Protein 5SYR (pdb70)

B-factor: mean 40.69, std 18.83, range [16.83, 137.14]

InterPro domains:
  IPR000194 ATPase, F1/V1/A1 complex, alpha/beta subunit, nucleotide-binding domain [PF00006] (139-349)
  IPR003593 AAA+ ATPase domain [SM00382] (151-333)
  IPR004100 ATPase, F1/V1/A1 complex, alpha/beta subunit, N-terminal domain [PF02874] (15-79)
  IPR005714 ATPas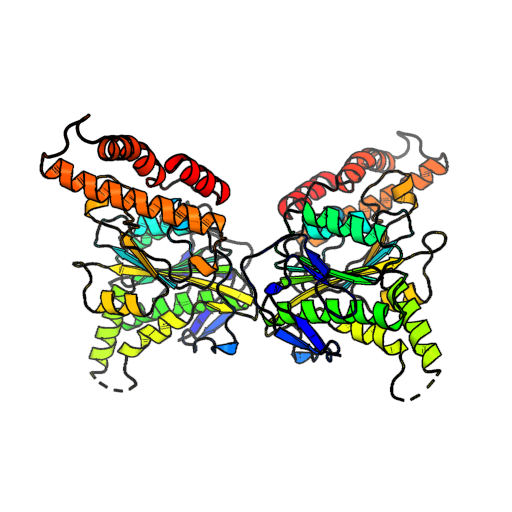e, type III secretion system, FliI/YscN [TIGR01026] (15-425)
  IPR020003 ATPase, alpha/beta subunit, nucleotide-binding domain, active site [PS00152] (340-349)
  IPR027417 P-loop containing nucleoside triphosphate hydrolase [SSF52540] (85-354)
  IPR040627 T3SS EscN ATPase, C-terminal [PF18269] (356-423)
  IPR050053 ATPase alpha/beta chains [PTHR15184] (41-412)

Solvent-accessible surface area: 30809 Å² total; per-residue (Å²): 173,102,5,44,0,0,18,22,0,27,0,4,4,1,8,4,127,6,89,56,65,65,112,9,12,120,49,86,66,98,52,62,69,131,101,52,17,86,78,77,49,20,114,188,51,83,66,31,72,36,122,111,44,1,60,0,4,0,11,3,0,0,0,3,0,0,0,0,21,2,0,33,0,0,1,9,1,14,104,72,7,27,39,55,96,0,9,18,2,1,2,39,36,10,51,1,40,7,0,0,1,0,12,0,12,81,117,23,157,90,12,71,115,18,10,67,54,0,94,138,6,152,29,83,56,96,0,0,0,0,30,0,11,37,118,64,59,21,80,26,44,5,47,0,0,30,7,0,0,2,0,0,21,10,0,8,67,36,17,22,42,0,0,0,0,0,15,4,0,2,72,0,6,113,0,6,115,73,33,8,143,92,83,91,194,125,46,43,93,62,9,15,53,100,2,0,85,5,1,5,42,34,119,85,3,6,1,0,0,0,0,0,0,1,34,11,114,114,76,26,125,29,37,112,18,0,70,85,0,99,91,40,15,26,6,36,0,43,1,8,110,78,36,35,137,132,49,18,62,4,3,6,33,5,60,136,7,94,5,65,9,30,81,110,10,15,69,115,132,1,87,106,39,2,56,44,0,60,119,16,14,44,78,3,87,119,5,60,60,45,65,122,140,50,111,30,111,107,67,140,60,69,74,44,29,140,26,102,110,44,24,82,68,3,48,72,7,17,88,7,56,93,166,95,39,43,75,58,126,82,0,23,111,57,0,9,81,8,49,202,163,90,1,35,0,0,91,22,0,11,0,2,5,0,15,4,113,2,88,56,73,74,118,8,12,115,46,143,52,99,60,63,60,130,107,57,8,111,59,86,44,23,111,188,52,84,72,14,54,35,63,99,44,0,59,0,4,0,12,2,0,0,0,4,0,0,0,0,11,3,0,33,0,0,0,8,1,32,87,62,6,26,32,61,92,0,10,35,3,0,4,41,35,10,50,1,54,2,0,0,3,0,2,0,8,11,132,33,146,73,12,70,111,32,14,68,62,0,112,133,6,160,32,79,49,99,0,0,0,0,31,0,16,63,134,69,58,19,78,35,45,6,34,0,0,33,3,0,0,3,0,0,15,20,0,9,103,91,28,34,43,0,0,0,0,0,2,1,0,6,84,0,17,97,0,7,121,58,28,9,142,84,90,92,194,50,37,107,68,24,16,52,130,2,0,81,6,2,5,43,28,51,45,21,10,0,0,0,0,0,0,0,1,38,17,183,174,8,43,108,28,0,80,82,0,97,88,35,14,26,6,37,0,66,2,9,112,82,36,33,128,133,49,22,59,3,2,4,29,5,58,131,7,95,4,65,10,31,80,99,10,13,82,90,150,2,61,123,27,2,52,38,0,64,119,11,14,50,75,2,82,113,4,71,61,44,66,120,140,50,106,34,104,105,67,136,62,86,69,43,29,115,11,105,108,46,23,81,70,2,56,77,7,17,82,8,57,103,166,99,40,42,73,57,124,84,0,24,112,55,0,18,96,4,49,235

GO terms:
  GO:0005737 cytoplasm (C, EXP)
  GO:0042802 identical protein binding (F, IPI)

Organism: Shigella flexneri (NCBI:txid623)

Foldseek 3Di:
DKEKADLLQQQFEAELVRDTDDGLDGDPDNDIDMDRLADFADDPVFFDDFFAWFDQLALCCVQQATHTFQFEEEEEEADPQCPPLSVLSSQQFTDFQAEFEQALEADVVVVVVVSVSLSPGPCRRRYHYYYDYNPDALVSSLSSLSSSLVNQVVCFLVATRYEYEYHAVASNQVSLVVVQVVVVVDGSNVSSLRSRSRFHQTPNGHTYYYYHYDHDPDASDADPVNVVVCVSGQWYWYRHPVQVVVVAPNRTDSLPTHGNCVPSHDDDVSVVLNVLLVVLVVLLVVLVVCVVVVNDDPPPDPVSNVSVVLPVLNSVLNGDDSVGGHDSVRSVVSSVVSSD/DKAKADLLQQQFEAELVNDTDGGLDGDPDNDIDMDRLDDFADDPVFFDDFFAWFDQLALCCVQAATHTFQFEEEEEEAPPLCPVLSVLSSQQFTDWQAEQEQAAAAAPVVLVVVSVSLSPGPCRRRYGHYYDHVPDALVSRLSSLSSSLVNQVVVQLVQTRYEYEYPAVQRNQVSLVVVQVVVCVGSNVVVLRSRNRFHATPSHGGYYYYHYDHDCVDDPVNVVVCVRGQWYWYRDPVQVVVVAPNRTPSLPTHGNCVPSHDDPVSVVLNVLLSVLVVLLVVLVVCVVVVNDDPPPDVVSNVSVVLPVLNSVLNGDDSVGGHDSVRSVVSSVVSSD

Nearest PDB structures (foldseek):
  5syr-assembly1_A  TM=1.003E+00  e=9.860E-71  Shigella flexneri
  6n74-assembly1_A  TM=1.002E+00  e=4.927E-66  Shigella flexneri
  6n72-assembly1_A  TM=9.962E-01  e=1.117E-65  Shigella flexneri
  6n70-assembly2_B  TM=9.990E-01  e=1.433E-63  Shigella flexneri
  5zt1-assembly2_A  TM=9.626E-01  e=5.508E-55  Shigella flexneri

Secondary structure (DSSP, 8-state):
-EEEESGGGTTEEE-TTS-EEEES---S----EEEES--PPPPGGGBPP--SEE--S-HHHHHHS-EETT-EEEEEE-TTS-HHHHHHHHHHHS--SEEEEEEE-S-HHHHHHHHHHHHT-TTGGGEEEEEE-TTS-HHHHHHHHHHHHHHHHHHHHTT-EEEEEEETHHHHHHHHHHHHHHH----GGGHHHHHHTS-EEBTTS-EEEEEEEEE--SSS---HHHHHHHHHSSEEEEEPHHHHHTT-SS-B-GGG-EETTHHHHS-HHHHHHHHHHHHHHHHHHHHHHHHHTT---TTS-HHHHHHHTTHHHHHHHH---TT----HHHHHHHHHHHH-/-EEEESGGGTTEEE-TTS-EEEES---S----EEEES--PPPPGGGBPP--SEE--S-HHHHHHS-EETT-EEEEEEETTSSHHHHHHHHHHHS--SEEEEEEEEE-HHHHHHHHHHHHT-TTGGGEEEEEEETTS-HHHHHHHHHHHHHHHHHHHHTT-EEEEEEE-HHHHHHHHHHHHHHH---GGGHHHHHHTS-EEBTTS-EEEEEEEEEE----HHHHHHHHHSSEEEEBPHHHHHTT-SS-B-GGG-EETTHHHHS-HHHHHHHHHHHHHHHHHHHHHHHHHTT---TTS-HHHHHHHTTHHHHHHHH---TT----HHHHHHHHHHHH-

Sequence (676 aa):
LHTQVGRGLLGAVVNPLGEVTDKFAVTDNSEILYRPVDNAPPLYSERAAIEKPFLTGIKVIDSLLTCGEGQRMGIFASAGCGKTFLMNMLIEHSGADIYVIGLIGERGREVTETVDYLKNSEKKSRCVLVYATSDYSSVDRCNAAYIATAIAEFFRTEGHKVALFIDSLTRYARALRDVALAAGPVSVFDSLPRLLERPGKLKAGGSITAFYTVLLEDDDFADPLAEEVRSILDGHIYLSRNLAQKGQFPAIDSLKSISAVFTQVVDEKHRIMAAAFRELLSEIEELRTIIDFGEYKPGENASQDKIYNKISVVESFLKQDYRLGFTYEQTMELIGETIRLHTQVGRGLLGAVVNPLGEVTDKFAVTDNSEILYRPVDNAPPLYSERAAIEKPFLTGIKVIDSLLTCGEGQRMGIFASAGCGKTFLMNMLIEHSGADIYVIGLIGERGREVTETVDYLKNSEKKSRCVLVYATSDYSSVDRCNAAYIATAIAEFFRTEGHKVALFIDSLTRYARALRDVALAAGVSVFDSLPRLLERPGKLKAGGSITAFYTVLLEFADPLAEEVRSILDGHIYLSRNLAQKGQFPAIDSLKSISAVFTQVVDEKHRIMAAAFRELLSEIEELRTIIDFGEYKPGENASQDKIYNKISVVESFLKQDYRLGFTYEQTMELIGETIR

Structure (mmCIF, N/CA/C/O backbone):
data_5SYR
#
_entry.id   5SYR
#
_cell.length_a   44.159
_cell.length_b   153.664
_cell.length_c   54.879
_cell.angle_alpha   90.000
_cell.angle_beta   110.140
_cell.angle_gamma   90.000
#
_symmetry.space_group_name_H-M   'P 1 21 1'
#
loop_
_entity.id
_entity.type
_entity.pdbx_description
1 polymer 'Probable ATP synthase SpaL/MxiB'
2 non-polymer 'SULFATE ION'
3 water water
#
loop_
_atom_site.group_PDB
_atom_site.id
_atom_site.type_symbol
_atom_site.label_atom_id
_atom_site.label_alt_id
_atom_site.label_comp_id
_atom_site.label_asym_id
_atom_site.label_entity_id
_atom_site.label_seq_id
_atom_site.pdbx_PDB_ins_code
_atom_site.Cartn_x
_atom_site.Cartn_y
_atom_site.Cartn_z
_atom_site.occupancy
_atom_site.B_iso_or_equiv
_atom_site.auth_seq_id
_atom_site.auth_comp_id
_atom_site.auth_asym_id
_atom_site.auth_atom_id
_atom_site.pdbx_PDB_model_num
ATOM 1 N N . LEU A 1 5 ? 81.045 16.971 -3.375 1.00 48.97 83 LEU A N 1
ATOM 2 C CA . LEU A 1 5 ? 81.907 16.907 -4.548 1.00 52.58 83 LEU A CA 1
ATOM 3 C C . LEU A 1 5 ? 81.414 15.812 -5.510 1.00 51.84 83 LEU A C 1
ATOM 4 O O . LEU A 1 5 ? 81.469 15.966 -6.729 1.00 48.01 83 LEU A O 1
ATOM 9 N N . HIS A 1 6 ? 80.939 14.706 -4.946 1.00 49.19 84 HIS A N 1
ATOM 10 C CA . HIS A 1 6 ? 80.296 13.641 -5.711 1.00 46.11 84 HIS A CA 1
ATOM 11 C C . HIS A 1 6 ? 78.839 13.506 -5.290 1.00 41.70 84 HIS A C 1
ATOM 12 O O . HIS A 1 6 ? 78.483 13.854 -4.166 1.00 34.39 84 HIS A O 1
ATOM 19 N N . THR A 1 7 ? 77.990 13.028 -6.192 1.00 31.83 85 THR A N 1
ATOM 20 C CA . THR A 1 7 ? 76.581 12.824 -5.837 1.00 32.25 85 THR A CA 1
ATOM 21 C C . THR A 1 7 ? 76.029 11.524 -6.417 1.00 29.02 85 THR A C 1
ATOM 22 O O . THR A 1 7 ? 76.563 10.987 -7.390 1.00 30.34 85 THR A O 1
ATOM 26 N N . GLN A 1 8 ? 74.949 11.023 -5.827 1.00 25.57 86 GLN A N 1
ATOM 27 C CA . GLN A 1 8 ? 74.243 9.881 -6.408 1.00 30.10 86 GLN A CA 1
ATOM 28 C C . GLN A 1 8 ? 73.623 10.227 -7.760 1.00 29.68 86 GLN A C 1
ATOM 29 O O . GLN A 1 8 ? 73.117 11.335 -7.959 1.00 29.84 86 GLN A O 1
ATOM 35 N N . VAL A 1 9 ? 73.669 9.274 -8.685 1.00 25.11 87 VAL A N 1
ATOM 36 C CA . VAL A 1 9 ? 72.936 9.377 -9.945 1.00 25.11 87 VAL A CA 1
ATOM 37 C C . VAL A 1 9 ? 72.333 8.015 -10.222 1.00 28.23 87 VAL A C 1
ATOM 38 O O . VAL A 1 9 ? 72.602 7.064 -9.486 1.00 30.95 87 VAL A O 1
ATOM 42 N N . GLY A 1 10 ? 71.529 7.914 -11.280 1.00 23.79 88 GLY A N 1
ATOM 43 C CA . GLY A 1 10 ? 70.964 6.629 -11.678 1.00 27.16 88 GLY A CA 1
ATOM 44 C C . GLY A 1 10 ? 69.454 6.544 -11.649 1.00 24.99 88 GLY A C 1
ATOM 45 O O . GLY A 1 10 ? 68.769 7.396 -11.063 1.00 26.72 88 GLY A O 1
ATOM 46 N N . ARG A 1 11 ? 68.936 5.499 -12.294 1.00 22.82 89 ARG A N 1
ATOM 47 C CA . ARG A 1 11 ? 67.498 5.296 -12.447 1.00 25.21 89 ARG A CA 1
ATOM 48 C C . ARG A 1 11 ? 66.833 5.131 -11.080 1.00 23.85 89 ARG A C 1
ATOM 49 O O . ARG A 1 11 ? 65.627 5.297 -10.961 1.00 27.21 89 ARG A O 1
ATOM 57 N N . GLY A 1 12 ? 67.622 4.787 -10.063 1.00 23.50 90 GLY A N 1
ATOM 58 C CA . GLY A 1 12 ? 67.114 4.631 -8.704 1.00 27.52 90 GLY A CA 1
ATOM 59 C C . GLY A 1 12 ? 66.630 5.920 -8.047 1.00 34.20 90 GLY A C 1
ATOM 60 O O . GLY A 1 12 ? 65.931 5.893 -7.026 1.00 25.52 90 GLY A O 1
ATOM 61 N N . LEU A 1 13 ? 67.018 7.049 -8.629 1.00 26.69 91 LEU A N 1
ATOM 62 C CA . LEU A 1 13 ? 66.590 8.364 -8.165 1.00 26.26 91 LEU A CA 1
ATOM 63 C C . LEU A 1 13 ? 65.247 8.793 -8.754 1.00 25.05 91 LEU A C 1
ATOM 64 O O . LEU A 1 13 ? 64.678 9.793 -8.317 1.00 24.88 91 LEU A O 1
ATOM 69 N N . LEU A 1 14 ? 64.754 8.084 -9.770 1.00 23.50 92 LEU A N 1
ATOM 70 C CA . LEU A 1 14 ? 63.478 8.465 -10.371 1.00 24.17 92 LEU A CA 1
ATOM 71 C C . LEU A 1 14 ? 62.383 8.345 -9.315 1.00 29.07 92 LEU A C 1
ATOM 72 O O . LEU A 1 14 ? 62.257 7.314 -8.661 1.00 25.82 92 LEU A O 1
ATOM 77 N N . GLY A 1 15 ? 61.633 9.430 -9.123 1.00 26.77 93 GLY A N 1
ATOM 78 C CA . GLY A 1 15 ? 60.617 9.495 -8.090 1.00 28.04 93 GLY A CA 1
ATOM 79 C C . GLY A 1 15 ? 61.115 10.039 -6.769 1.00 28.58 93 GLY A C 1
ATOM 80 O O . GLY A 1 15 ? 60.341 10.144 -5.813 1.00 31.82 93 GLY A O 1
ATOM 81 N N . ALA A 1 16 ? 62.391 10.422 -6.700 1.00 23.20 94 ALA A N 1
ATOM 82 C CA . ALA A 1 16 ? 62.957 10.846 -5.419 1.00 24.36 94 ALA A CA 1
ATOM 83 C C . ALA A 1 16 ? 63.133 12.358 -5.312 1.00 29.45 94 ALA A C 1
ATOM 84 O O . ALA A 1 16 ? 63.257 13.052 -6.324 1.00 28.97 94 ALA A O 1
ATOM 86 N N . VAL A 1 17 ? 63.108 12.836 -4.065 1.00 25.93 95 VAL A N 1
ATOM 87 C CA . VAL A 1 17 ? 63.425 14.199 -3.699 1.00 28.42 95 VAL A CA 1
ATOM 88 C C . VAL A 1 17 ? 64.793 14.186 -3.037 1.00 33.51 95 VAL A C 1
ATOM 89 O O . VAL A 1 17 ? 64.994 13.474 -2.048 1.00 33.63 95 VAL A O 1
ATOM 93 N N . VAL A 1 18 ? 65.716 14.984 -3.570 1.00 30.75 96 VAL A N 1
ATOM 94 C CA . VAL A 1 18 ? 67.122 14.963 -3.163 1.00 28.44 96 VAL A CA 1
ATOM 95 C C . VAL A 1 18 ? 67.543 16.314 -2.573 1.00 34.72 96 VAL A C 1
ATOM 96 O O . VAL A 1 18 ? 67.279 17.357 -3.175 1.00 30.64 96 VAL A O 1
ATOM 100 N N . ASN A 1 19 ? 68.228 16.303 -1.431 1.00 29.32 97 ASN A N 1
ATOM 101 C CA . ASN A 1 19 ? 68.607 17.558 -0.760 1.00 33.35 97 ASN A CA 1
ATOM 102 C C . ASN A 1 19 ? 70.001 18.044 -1.211 1.00 28.80 97 ASN A C 1
ATOM 103 O O . ASN A 1 19 ? 70.637 17.382 -2.023 1.00 35.10 97 ASN A O 1
ATOM 108 N N . PRO A 1 20 ? 70.475 19.199 -0.702 1.00 31.52 98 PRO A N 1
ATOM 109 C CA . PRO A 1 20 ? 71.755 19.696 -1.219 1.00 37.51 98 PRO A CA 1
ATOM 110 C C . PRO A 1 20 ? 72.975 18.885 -0.832 1.00 45.96 98 PRO A C 1
ATOM 111 O O . PRO A 1 20 ? 74.075 19.236 -1.253 1.00 44.79 98 PRO A O 1
ATOM 115 N N . LEU A 1 21 ? 72.788 17.823 -0.063 1.00 41.75 99 LEU A N 1
ATOM 116 C CA . LEU A 1 21 ? 73.892 16.940 0.276 1.00 45.63 99 LEU A CA 1
ATOM 117 C C . LEU A 1 21 ? 73.848 15.733 -0.642 1.00 50.99 99 LEU A C 1
ATOM 118 O O . LEU A 1 21 ? 74.668 14.824 -0.547 1.00 52.95 99 LEU A O 1
ATOM 123 N N . GLY A 1 22 ? 72.873 15.740 -1.542 1.00 47.29 100 GLY A N 1
ATOM 124 C CA . GLY A 1 22 ? 72.709 14.665 -2.499 1.00 48.36 100 GLY A CA 1
ATOM 125 C C . GLY A 1 22 ? 72.072 13.418 -1.917 1.00 44.12 100 GLY A C 1
ATOM 126 O O . GLY A 1 22 ? 72.213 12.338 -2.493 1.00 42.89 100 GLY A O 1
ATOM 127 N N . GLU A 1 23 ? 71.344 13.569 -0.811 1.00 43.10 101 GLU A N 1
ATOM 128 C CA . GLU A 1 23 ? 70.658 12.439 -0.180 1.00 49.85 101 GLU A CA 1
ATOM 129 C C . GLU A 1 23 ? 69.142 12.481 -0.449 1.00 48.61 101 GLU A C 1
ATOM 130 O O . GLU A 1 23 ? 68.521 13.556 -0.482 1.00 39.11 101 GLU A O 1
ATOM 136 N N . VAL A 1 24 ? 68.543 11.307 -0.633 1.00 47.43 102 VAL A N 1
ATOM 137 C CA . VAL A 1 24 ? 67.098 11.227 -0.824 1.00 38.61 102 VAL A CA 1
ATOM 138 C C . VAL A 1 24 ? 66.400 11.477 0.501 1.00 41.36 102 VAL A C 1
ATOM 139 O O . VAL A 1 24 ? 66.646 10.767 1.466 1.00 43.79 102 VAL A O 1
ATOM 143 N N . THR A 1 25 ? 65.526 12.477 0.550 1.00 34.39 103 THR A N 1
ATOM 144 C CA . THR A 1 25 ? 64.848 12.825 1.801 1.00 39.02 103 THR A CA 1
ATOM 145 C C . THR A 1 25 ? 63.338 12.609 1.747 1.00 41.32 103 THR A C 1
ATOM 146 O O . THR A 1 25 ? 62.661 12.692 2.772 1.00 42.47 103 THR A O 1
ATOM 150 N N . ASP A 1 26 ? 62.821 12.342 0.552 1.00 35.98 104 ASP A N 1
ATOM 151 C CA . ASP A 1 26 ? 61.384 12.169 0.338 1.00 37.25 104 ASP A CA 1
ATOM 152 C C . ASP A 1 26 ? 61.149 11.492 -1.017 1.00 33.54 104 ASP A C 1
ATOM 153 O O . ASP A 1 26 ? 62.062 11.419 -1.832 1.00 32.55 104 ASP A O 1
ATOM 158 N N . LYS A 1 27 ? 59.927 11.029 -1.273 1.00 31.88 105 LYS A N 1
ATOM 159 C CA . LYS A 1 27 ? 59.597 10.390 -2.545 1.00 32.93 105 LYS A CA 1
ATOM 160 C C . LYS A 1 27 ? 58.203 10.789 -3.026 1.00 36.10 105 LYS A C 1
ATOM 161 O O . LYS A 1 27 ? 57.263 10.852 -2.241 1.00 35.02 105 LYS A O 1
ATOM 167 N N . PHE A 1 28 ? 58.066 11.056 -4.319 1.00 26.61 106 PHE A N 1
ATOM 168 C CA . PHE A 1 28 ? 56.757 11.364 -4.872 1.00 26.48 106 PHE A CA 1
ATOM 169 C C . PHE A 1 28 ? 56.316 10.242 -5.771 1.00 26.52 106 PHE A C 1
ATOM 170 O O . PHE A 1 28 ? 55.240 10.294 -6.353 1.00 30.89 106 PHE A O 1
ATOM 178 N N . ALA A 1 29 ? 57.169 9.228 -5.893 1.00 27.79 107 ALA A N 1
ATOM 179 C CA . ALA A 1 29 ? 56.852 8.037 -6.667 1.00 29.99 107 ALA A CA 1
ATOM 180 C C . ALA A 1 29 ? 57.838 6.955 -6.281 1.00 32.19 107 ALA A C 1
ATOM 181 O O . ALA A 1 29 ? 58.914 7.253 -5.760 1.00 30.39 107 ALA A O 1
ATOM 183 N N . VAL A 1 30 ? 57.483 5.705 -6.544 1.00 29.27 108 VAL A N 1
ATOM 184 C CA . VAL A 1 30 ? 58.418 4.616 -6.321 1.00 27.33 108 VAL A CA 1
ATOM 185 C C . VAL A 1 30 ? 58.493 3.848 -7.624 1.00 34.22 108 VAL A C 1
ATOM 186 O O . VAL A 1 30 ? 57.481 3.683 -8.298 1.00 37.21 108 VAL A O 1
ATOM 190 N N . THR A 1 31 ? 59.692 3.408 -8.004 1.00 40.59 109 THR A N 1
ATOM 191 C CA . THR A 1 31 ? 59.833 2.581 -9.202 1.00 37.22 109 THR A CA 1
ATOM 192 C C . THR A 1 31 ? 60.588 1.315 -8.841 1.00 43.16 109 THR A C 1
ATOM 193 O O . THR A 1 31 ? 61.187 1.233 -7.770 1.00 44.38 109 THR A O 1
ATOM 197 N N . ASP A 1 32 ? 60.557 0.330 -9.735 1.00 42.75 110 ASP A N 1
ATOM 198 C CA . ASP A 1 32 ? 61.193 -0.959 -9.470 1.00 48.95 110 ASP A CA 1
ATOM 199 C C . ASP A 1 32 ? 62.683 -0.987 -9.840 1.00 47.58 110 ASP A C 1
ATOM 200 O O . ASP A 1 32 ? 63.356 -2.013 -9.689 1.00 46.50 110 ASP A O 1
ATOM 205 N N . ASN A 1 33 ? 63.213 0.142 -10.294 1.00 37.80 111 ASN A N 1
ATOM 206 C CA . ASN A 1 33 ? 64.643 0.205 -10.566 1.00 38.41 111 ASN A CA 1
ATOM 207 C C . ASN A 1 33 ? 65.376 0.828 -9.382 1.00 36.52 111 ASN A C 1
ATOM 208 O O . ASN A 1 33 ? 64.962 1.867 -8.865 1.00 44.72 111 ASN A O 1
ATOM 213 N N . SER A 1 34 ? 66.460 0.187 -8.951 1.00 32.35 112 SER A N 1
ATOM 214 C CA . SER A 1 34 ? 67.184 0.621 -7.762 1.00 39.13 112 SER A CA 1
ATOM 215 C C . SER A 1 34 ? 68.626 1.074 -8.052 1.00 39.20 112 SER A C 1
ATOM 216 O O . SER A 1 34 ? 69.419 1.239 -7.128 1.00 47.09 112 SER A O 1
ATOM 219 N N . GLU A 1 35 ? 68.949 1.263 -9.328 1.00 32.22 113 GLU A N 1
ATOM 220 C CA . GLU A 1 35 ? 70.290 1.655 -9.766 1.00 32.02 113 GLU A CA 1
ATOM 221 C C . GLU A 1 35 ? 70.786 2.927 -9.090 1.00 31.88 113 GLU A C 1
ATOM 222 O O . GLU A 1 35 ? 70.233 3.994 -9.308 1.00 31.36 113 GLU A O 1
ATOM 228 N N . ILE A 1 36 ? 71.836 2.815 -8.281 1.00 29.41 114 ILE A N 1
ATOM 229 C CA . ILE A 1 36 ? 72.460 3.996 -7.701 1.00 35.01 114 ILE A CA 1
ATOM 230 C C . ILE A 1 36 ? 73.951 3.984 -7.993 1.00 37.04 114 ILE A C 1
ATOM 231 O O . ILE A 1 36 ? 74.652 3.044 -7.640 1.00 38.10 114 ILE A O 1
ATOM 236 N N . LEU A 1 37 ? 74.434 5.039 -8.636 1.00 32.84 115 LEU A N 1
ATOM 237 C CA . LEU A 1 37 ? 75.837 5.155 -8.964 1.00 30.48 115 LEU A CA 1
ATOM 238 C C . LEU A 1 37 ? 76.327 6.506 -8.473 1.00 34.39 115 LEU A C 1
ATOM 239 O O . LEU A 1 37 ? 75.515 7.331 -8.052 1.00 32.10 115 LEU A O 1
ATOM 244 N N . TYR A 1 38 ? 77.635 6.747 -8.540 1.00 33.00 116 TYR A N 1
ATOM 245 C CA . TYR A 1 38 ? 78.181 8.026 -8.079 1.00 31.97 116 TYR A CA 1
ATOM 246 C C . TYR A 1 38 ? 78.968 8.745 -9.166 1.00 39.49 116 TYR A C 1
ATOM 247 O O . TYR A 1 38 ? 79.740 8.119 -9.892 1.00 42.98 116 TYR A O 1
ATOM 256 N N . ARG A 1 39 ? 78.752 10.056 -9.279 1.00 32.52 117 ARG A N 1
ATOM 257 C CA . ARG A 1 39 ? 79.437 10.899 -10.269 1.00 35.42 117 ARG A CA 1
ATOM 258 C C . ARG A 1 39 ? 79.829 12.227 -9.638 1.00 44.95 117 ARG A C 1
ATOM 259 O O . ARG A 1 39 ? 79.195 12.664 -8.678 1.00 40.27 117 ARG A O 1
ATOM 267 N N . PRO A 1 40 ? 80.884 12.873 -10.168 1.00 43.53 118 PRO A N 1
ATOM 268 C CA . PRO A 1 40 ? 81.287 14.177 -9.633 1.00 43.16 118 PRO A CA 1
ATOM 269 C C . PRO A 1 40 ? 80.274 15.234 -10.029 1.00 38.55 118 PRO A C 1
ATOM 270 O O . PRO A 1 40 ? 79.700 15.121 -11.116 1.00 40.63 118 PRO A O 1
ATOM 274 N N . VAL A 1 41 ? 80.053 16.229 -9.170 1.00 37.49 119 VAL A N 1
ATOM 275 C CA . VAL A 1 41 ? 79.036 17.241 -9.435 1.00 36.85 119 VAL A CA 1
ATOM 276 C C . VAL A 1 41 ? 79.578 18.299 -10.378 1.00 42.38 119 VAL A C 1
ATOM 277 O O . VAL A 1 41 ? 78.815 19.033 -10.997 1.00 43.47 119 VAL A O 1
ATOM 281 N N . ASP A 1 42 ? 80.897 18.371 -10.505 1.00 45.88 120 ASP A N 1
ATOM 282 C CA . ASP A 1 42 ? 81.461 19.335 -11.435 1.00 55.71 120 ASP A CA 1
ATOM 283 C C . ASP A 1 42 ? 82.136 18.583 -12.568 1.00 49.22 120 ASP A C 1
ATOM 284 O O . ASP A 1 42 ? 82.993 17.727 -12.351 1.00 52.27 120 ASP A O 1
ATOM 289 N N . ASN A 1 43 ? 81.706 18.903 -13.779 1.00 49.65 121 ASN A N 1
ATOM 290 C CA . ASN A 1 43 ? 82.192 18.250 -14.975 1.00 57.79 121 ASN A CA 1
ATOM 291 C C . ASN A 1 43 ? 82.399 19.303 -16.056 1.00 56.11 121 ASN A C 1
ATOM 292 O O . ASN A 1 43 ? 81.619 20.257 -16.161 1.00 54.55 121 ASN A O 1
ATOM 297 N N . ALA A 1 44 ? 83.435 19.133 -16.869 1.00 52.86 122 ALA A N 1
ATOM 298 C CA . ALA A 1 44 ? 83.690 20.085 -17.942 1.00 50.14 122 ALA A CA 1
ATOM 299 C C . ALA A 1 44 ? 82.561 19.993 -18.945 1.00 48.59 122 ALA A C 1
ATOM 300 O O . ALA A 1 44 ? 81.940 18.943 -19.082 1.00 50.32 122 ALA A O 1
ATOM 302 N N . PRO A 1 45 ? 82.278 21.096 -19.647 1.00 47.85 123 PRO A N 1
ATOM 303 C CA . PRO A 1 45 ? 81.279 20.961 -20.702 1.00 47.68 123 PRO A CA 1
ATOM 304 C C . PRO A 1 45 ? 81.849 20.088 -21.818 1.00 45.02 123 PRO A C 1
ATOM 305 O O . PRO A 1 45 ? 83.057 19.854 -21.862 1.00 47.14 123 PRO A O 1
ATOM 309 N N . PRO A 1 46 ? 80.979 19.574 -22.687 1.00 44.56 124 PRO A N 1
ATOM 310 C CA . PRO A 1 46 ? 81.394 18.841 -23.889 1.00 35.38 124 PRO A CA 1
ATOM 311 C C . PRO A 1 46 ? 82.340 19.649 -24.768 1.00 34.33 124 PRO A C 1
ATOM 312 O O . PRO A 1 46 ? 82.231 20.872 -24.790 1.00 36.89 124 PRO A O 1
ATOM 316 N N . LEU A 1 47 ? 83.249 18.987 -25.479 1.00 34.27 125 LEU A N 1
ATOM 317 C CA . LEU A 1 47 ? 84.011 19.666 -26.531 1.00 34.27 125 LEU A CA 1
ATOM 318 C C . LEU A 1 47 ? 83.077 20.018 -27.659 1.00 35.50 125 LEU A C 1
ATOM 319 O O . LEU A 1 47 ? 82.071 19.338 -27.858 1.00 35.31 125 LEU A O 1
ATOM 324 N N . TYR A 1 48 ? 83.414 21.065 -28.404 1.00 35.95 126 TYR A N 1
ATOM 325 C CA . TYR A 1 48 ? 82.611 21.490 -29.543 1.00 36.99 126 TYR A CA 1
ATOM 326 C C . TYR A 1 48 ? 82.366 20.307 -30.482 1.00 34.90 126 TYR A C 1
ATOM 327 O O . TYR A 1 48 ? 81.303 20.190 -31.075 1.00 29.29 126 TYR A O 1
ATOM 336 N N . SER A 1 49 ? 83.351 19.422 -30.598 1.00 32.87 127 SER A N 1
ATOM 337 C CA . SER A 1 49 ? 83.274 18.312 -31.534 1.00 38.88 127 SER A CA 1
ATOM 338 C C . SER A 1 49 ? 82.397 17.171 -31.027 1.00 39.31 127 SER A C 1
ATOM 339 O O . SER A 1 49 ? 82.036 16.278 -31.788 1.00 39.06 127 SER A O 1
ATOM 342 N N . GLU A 1 50 ? 82.084 17.196 -29.736 1.00 32.82 128 GLU A N 1
ATOM 343 C CA . GLU A 1 50 ? 81.230 16.185 -29.121 1.00 34.78 128 GLU A CA 1
ATOM 344 C C . GLU A 1 50 ? 79.750 16.585 -29.178 1.00 34.44 128 GLU A C 1
ATOM 345 O O . GLU A 1 50 ? 78.850 15.750 -28.952 1.00 28.53 128 GLU A O 1
ATOM 351 N N . ARG A 1 51 ? 79.495 17.863 -29.455 1.00 31.28 129 ARG A N 1
ATOM 352 C CA . ARG A 1 51 ? 78.119 18.360 -29.533 1.00 30.79 129 ARG A CA 1
ATOM 353 C C . ARG A 1 51 ? 77.511 18.160 -30.904 1.00 35.02 129 ARG A C 1
ATOM 354 O O . ARG A 1 51 ? 78.192 18.279 -31.918 1.00 37.49 129 ARG A O 1
ATOM 362 N N . ALA A 1 52 ? 76.229 17.829 -30.939 1.00 25.47 130 ALA A N 1
ATOM 363 C CA . ALA A 1 52 ? 75.513 17.806 -32.199 1.00 27.44 130 ALA A CA 1
ATOM 364 C C . ALA A 1 52 ? 74.799 19.136 -32.369 1.00 35.93 130 ALA A C 1
ATOM 365 O O . ALA A 1 52 ? 74.451 19.783 -31.383 1.00 31.96 130 ALA A O 1
ATOM 367 N N . ALA A 1 53 ? 74.558 19.520 -33.618 1.00 33.59 131 ALA A N 1
ATOM 368 C CA . ALA A 1 53 ? 73.784 20.709 -33.926 1.00 37.76 131 ALA A CA 1
ATOM 369 C C . ALA A 1 53 ? 72.361 20.509 -33.406 1.00 35.39 131 ALA A C 1
ATOM 370 O O . ALA A 1 53 ? 71.853 19.382 -33.393 1.00 35.34 131 ALA A O 1
ATOM 372 N N . ILE A 1 54 ? 71.736 21.586 -32.940 1.00 30.35 132 ILE A N 1
ATOM 373 C CA . ILE A 1 54 ? 70.337 21.515 -32.549 1.00 26.90 132 ILE A CA 1
ATOM 374 C C . ILE A 1 54 ? 69.498 21.579 -33.828 1.00 27.90 132 ILE A C 1
ATOM 375 O O . ILE A 1 54 ? 69.528 22.583 -34.543 1.00 33.01 132 ILE A O 1
ATOM 380 N N . GLU A 1 55 ? 68.794 20.492 -34.128 1.00 27.68 133 GLU A N 1
ATOM 381 C CA . GLU A 1 55 ? 68.051 20.372 -35.373 1.00 35.69 133 GLU A CA 1
ATOM 382 C C . GLU A 1 55 ? 66.700 19.709 -35.203 1.00 32.59 133 GLU A C 1
ATOM 383 O O . GLU A 1 55 ? 65.892 19.703 -36.129 1.00 33.93 133 GLU A O 1
ATOM 389 N N . LYS A 1 56 ? 66.447 19.144 -34.026 1.00 28.73 134 LYS A N 1
ATOM 390 C CA . LYS A 1 56 ? 65.187 18.443 -33.800 1.00 30.31 134 LYS A CA 1
ATOM 391 C C . LYS A 1 56 ? 64.369 19.222 -32.782 1.00 32.01 134 LYS A C 1
ATOM 392 O O . LYS A 1 56 ? 64.900 19.670 -31.771 1.00 27.49 134 LYS A O 1
ATOM 398 N N . PRO A 1 57 ? 63.075 19.412 -33.055 1.00 32.76 135 PRO A N 1
ATOM 399 C CA . PRO A 1 57 ? 62.280 20.191 -32.105 1.00 23.13 135 PRO A CA 1
ATOM 400 C C . PRO A 1 57 ? 62.094 19.464 -30.773 1.00 24.47 135 PRO A C 1
ATOM 401 O O . PRO A 1 57 ? 61.967 18.240 -30.739 1.00 26.68 135 PRO A O 1
ATOM 405 N N . PHE A 1 58 ? 62.109 20.229 -29.689 1.00 22.67 136 PHE A N 1
ATOM 406 C CA . PHE A 1 58 ? 61.675 19.757 -28.384 1.00 23.89 136 PHE A CA 1
ATOM 407 C C . PHE A 1 58 ? 60.263 20.280 -28.180 1.00 23.30 136 PHE A C 1
ATOM 408 O O . PHE A 1 58 ? 60.099 21.440 -27.806 1.00 25.38 136 PHE A O 1
ATOM 416 N N . LEU A 1 59 ? 59.248 19.451 -28.430 1.00 20.85 137 LEU A N 1
ATOM 417 C CA . LEU A 1 59 ? 57.867 19.951 -28.353 1.00 20.44 137 LEU A CA 1
ATOM 418 C C . LEU A 1 59 ? 57.421 20.097 -26.901 1.00 28.56 137 LEU A C 1
ATOM 419 O O . LEU A 1 59 ? 57.742 19.249 -26.057 1.00 22.56 137 LEU A O 1
ATOM 424 N N . THR A 1 60 ? 56.659 21.156 -26.620 1.00 22.92 138 THR A N 1
ATOM 425 C CA . THR A 1 60 ? 56.237 21.452 -25.262 1.00 21.13 138 THR A CA 1
ATOM 426 C C . THR A 1 60 ? 54.752 21.196 -25.029 1.00 21.72 138 THR A C 1
ATOM 427 O O . THR A 1 60 ? 54.294 21.152 -23.887 1.00 24.69 138 THR A O 1
ATOM 431 N N . GLY A 1 61 ? 53.990 21.064 -26.103 1.00 23.10 139 GLY A N 1
ATOM 432 C CA . GLY A 1 61 ? 52.556 20.916 -25.973 1.00 20.37 139 GLY A CA 1
ATOM 433 C C . GLY A 1 61 ? 51.850 22.228 -25.700 1.00 24.64 139 GLY A C 1
ATOM 434 O O . GLY A 1 61 ? 50.637 22.261 -25.565 1.00 25.24 139 GLY A O 1
ATOM 435 N N . ILE A 1 62 ? 52.614 23.319 -25.650 1.00 19.96 140 ILE A N 1
ATOM 436 C CA . ILE A 1 62 ? 52.072 24.650 -25.398 1.00 19.37 140 ILE A CA 1
ATOM 437 C C . ILE A 1 62 ? 51.992 25.411 -26.718 1.00 25.42 140 ILE A C 1
ATOM 438 O O . ILE A 1 62 ? 53.018 25.632 -27.355 1.00 22.14 140 ILE A O 1
ATOM 443 N N . LYS A 1 63 ? 50.775 25.806 -27.116 1.00 21.17 141 LYS A N 1
ATOM 444 C CA . LYS A 1 63 ? 50.520 26.327 -28.461 1.00 20.35 141 LYS A CA 1
ATOM 445 C C . LYS A 1 63 ? 51.414 27.481 -28.862 1.00 20.25 141 LYS A C 1
ATOM 446 O O . LYS A 1 63 ? 51.991 27.457 -29.947 1.00 21.35 141 LYS A O 1
ATOM 452 N N . VAL A 1 64 ? 51.514 28.508 -28.013 1.00 18.48 142 VAL A N 1
ATOM 453 C CA . VAL A 1 64 ? 52.274 29.687 -28.415 1.00 18.27 142 VAL A CA 1
ATOM 454 C C . VAL A 1 64 ? 53.780 29.347 -28.519 1.00 21.07 142 VAL A C 1
ATOM 455 O O . VAL A 1 64 ? 54.475 29.880 -29.380 1.00 21.68 142 VAL A O 1
ATOM 459 N N . ILE A 1 65 ? 54.275 28.431 -27.691 1.00 20.31 143 ILE A N 1
ATOM 460 C CA . ILE A 1 65 ? 55.696 28.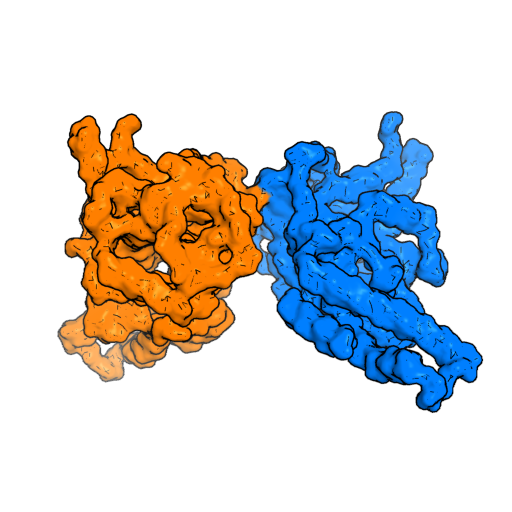075 -27.757 1.00 20.10 143 ILE A CA 1
ATOM 461 C C . ILE A 1 65 ? 55.985 27.196 -28.986 1.00 21.96 143 ILE A C 1
ATOM 462 O O . ILE A 1 65 ? 56.914 27.467 -29.745 1.00 21.67 143 ILE A O 1
ATOM 467 N N . ASP A 1 66 ? 55.208 26.134 -29.187 1.00 21.90 144 ASP A N 1
ATOM 468 C CA . ASP A 1 66 ? 55.504 25.245 -30.307 1.00 21.42 144 ASP A CA 1
ATOM 469 C C . ASP A 1 66 ? 55.322 25.927 -31.666 1.00 20.46 144 ASP A C 1
ATOM 470 O O . ASP A 1 66 ? 55.979 25.541 -32.613 1.00 21.86 144 ASP A O 1
ATOM 475 N N . SER A 1 67 ? 54.462 26.946 -31.756 1.00 16.83 145 SER A N 1
ATOM 476 C CA . SER A 1 67 ? 54.275 27.648 -33.042 1.00 19.94 145 SER A CA 1
ATOM 477 C C . SER A 1 67 ? 55.257 28.804 -33.268 1.00 23.33 145 SER A C 1
ATOM 478 O O . SER A 1 67 ? 55.809 28.957 -34.362 1.00 22.75 145 SER A O 1
ATOM 481 N N . LEU A 1 68 ? 55.474 29.622 -32.244 1.00 21.85 146 LEU A N 1
ATOM 482 C CA . LEU A 1 68 ? 56.254 30.861 -32.418 1.00 20.49 146 LEU A CA 1
ATOM 483 C C . LEU A 1 68 ? 57.638 30.878 -31.766 1.00 21.89 146 LEU A C 1
ATOM 484 O O . LEU A 1 68 ? 58.480 31.728 -32.091 1.00 20.24 146 LEU A O 1
ATOM 489 N N . LEU A 1 69 ? 57.873 29.942 -30.853 1.00 22.96 147 LEU A N 1
ATOM 490 C CA . LEU A 1 69 ? 59.078 29.952 -30.039 1.00 20.57 147 LEU A CA 1
ATOM 491 C C . LEU A 1 69 ? 59.697 28.567 -29.971 1.00 24.45 147 LEU A C 1
ATOM 492 O O . LEU A 1 69 ? 60.243 28.167 -28.945 1.00 24.46 147 LEU A O 1
ATOM 497 N N . THR A 1 70 ? 59.612 27.843 -31.079 1.00 17.26 148 THR A N 1
ATOM 498 C CA . THR A 1 70 ? 59.849 26.406 -31.053 1.00 21.50 148 THR A CA 1
ATOM 499 C C . THR A 1 70 ? 61.210 26.101 -30.472 1.00 22.98 148 THR A C 1
ATOM 500 O O . THR A 1 70 ? 62.216 26.625 -30.931 1.00 23.14 148 THR A O 1
ATOM 504 N N . CYS A 1 71 ? 61.222 25.259 -29.440 1.00 20.64 149 CYS A N 1
ATOM 505 C CA . CYS A 1 71 ? 62.462 24.833 -28.809 1.00 20.86 149 CYS A CA 1
ATOM 506 C C . CYS A 1 71 ? 63.088 23.639 -29.534 1.00 22.57 149 CYS A C 1
ATOM 507 O O . CYS A 1 71 ? 62.408 22.886 -30.235 1.00 24.16 149 CYS A O 1
ATOM 510 N N . GLY A 1 72 ? 64.390 23.462 -29.344 1.00 25.65 150 GLY A N 1
ATOM 511 C CA . GLY A 1 72 ? 65.079 22.312 -29.918 1.00 26.74 150 GLY A CA 1
ATOM 512 C C . GLY A 1 72 ? 65.715 21.421 -28.862 1.00 21.40 150 GLY A C 1
ATOM 513 O O . GLY A 1 72 ? 66.096 21.884 -27.778 1.00 22.93 150 GLY A O 1
ATOM 514 N N . GLU A 1 73 ? 65.839 20.136 -29.166 1.00 19.93 151 GLU A N 1
ATOM 515 C CA . GLU A 1 73 ? 66.523 19.238 -28.249 1.00 22.87 151 GLU A CA 1
ATOM 516 C C . GLU A 1 73 ? 67.981 19.659 -28.072 1.00 25.23 151 GLU A C 1
ATOM 517 O O . GLU A 1 73 ? 68.723 19.731 -29.044 1.00 28.93 151 GLU A O 1
ATOM 523 N N . GLY A 1 74 ? 68.375 19.971 -26.831 1.00 20.98 152 GLY A N 1
ATOM 524 C CA . GLY A 1 74 ? 69.737 20.402 -26.536 1.00 17.73 152 GLY A CA 1
ATOM 525 C C . GLY A 1 74 ? 69.833 21.897 -26.245 1.00 20.32 152 GLY A C 1
ATOM 526 O O . GLY A 1 74 ? 70.855 22.399 -25.809 1.00 25.88 152 GLY A O 1
ATOM 527 N N . GLN A 1 75 ? 68.734 22.602 -26.460 1.00 22.31 153 GLN A N 1
ATOM 528 C CA . GLN A 1 75 ? 68.708 24.056 -26.294 1.00 19.93 153 GLN A CA 1
ATOM 529 C C . GLN A 1 75 ? 68.680 24.452 -24.825 1.00 23.22 153 GLN A C 1
ATOM 530 O O . GLN A 1 75 ? 68.208 23.691 -23.959 1.00 23.18 153 GLN A O 1
ATOM 536 N N . ARG A 1 76 ? 69.178 25.649 -24.543 1.00 23.27 154 ARG A N 1
ATOM 537 C CA . ARG A 1 76 ? 68.973 26.296 -23.248 1.00 22.65 154 ARG A CA 1
ATOM 538 C C . ARG A 1 76 ? 68.080 27.502 -23.437 1.00 25.88 154 ARG A C 1
ATOM 539 O O . ARG A 1 76 ? 68.395 28.377 -24.230 1.00 24.54 154 ARG A O 1
ATOM 547 N N . MET A 1 77 ? 66.958 27.519 -22.720 1.00 23.84 155 MET A N 1
ATOM 548 C CA . MET A 1 77 ? 65.945 28.563 -22.861 1.00 23.31 155 MET A CA 1
ATOM 549 C C . MET A 1 77 ? 65.753 29.238 -21.506 1.00 26.12 155 MET A C 1
ATOM 550 O O . MET A 1 77 ? 65.611 28.558 -20.482 1.00 27.30 155 MET A O 1
ATOM 555 N N . GLY A 1 78 ? 65.792 30.570 -21.484 1.00 25.09 156 GLY A N 1
ATOM 556 C CA . GLY A 1 78 ? 65.532 31.316 -20.271 1.00 27.80 156 GLY A CA 1
ATOM 557 C C . GLY A 1 78 ? 64.046 31.577 -20.134 1.00 29.56 156 GLY A C 1
ATOM 558 O O . GLY A 1 78 ? 63.340 31.723 -21.134 1.00 27.74 156 GLY A O 1
ATOM 559 N N . ILE A 1 79 ? 63.564 31.606 -18.894 1.00 24.48 157 ILE A N 1
ATOM 560 C CA . ILE A 1 79 ? 62.185 31.986 -18.616 1.00 22.10 157 ILE A CA 1
ATOM 561 C C . ILE A 1 79 ? 62.224 33.173 -17.684 1.00 31.81 157 ILE A C 1
ATOM 562 O O . ILE A 1 79 ? 62.646 33.042 -16.534 1.00 32.32 157 ILE A O 1
ATOM 567 N N . PHE A 1 80 ? 61.789 34.327 -18.185 1.00 25.51 158 PHE A N 1
ATOM 568 C CA . PHE A 1 80 ? 61.937 35.583 -17.461 1.00 29.33 158 PHE A CA 1
ATOM 569 C C . PHE A 1 80 ? 60.571 36.040 -16.970 1.00 29.65 158 PHE A C 1
ATOM 570 O O . PHE A 1 80 ? 59.633 36.141 -17.762 1.00 33.83 158 PHE A O 1
ATOM 578 N N . ALA A 1 81 ? 60.448 36.294 -15.664 1.00 32.53 159 ALA A N 1
ATOM 579 C CA . ALA A 1 81 ? 59.168 36.699 -15.079 1.00 33.94 159 ALA A CA 1
ATOM 580 C C . ALA A 1 81 ? 59.308 37.433 -13.741 1.00 42.98 159 ALA A C 1
ATOM 581 O O . ALA A 1 81 ? 60.216 37.148 -12.967 1.00 41.85 159 ALA A O 1
ATOM 583 N N . SER A 1 82 ? 58.401 38.378 -13.486 1.00 42.69 160 SER A N 1
ATOM 584 C CA . SER A 1 82 ? 58.216 38.926 -12.142 1.00 46.16 160 SER A CA 1
ATOM 585 C C . SER A 1 82 ? 57.518 37.886 -11.265 1.00 44.84 160 SER A C 1
ATOM 586 O O . SER A 1 82 ? 57.014 36.886 -11.766 1.00 47.72 160 SER A O 1
ATOM 589 N N . ALA A 1 83 ? 57.440 38.163 -9.967 1.00 52.63 161 ALA A N 1
ATOM 590 C CA . ALA A 1 83 ? 56.978 37.199 -8.969 1.00 62.27 161 ALA A CA 1
ATOM 591 C C . ALA A 1 83 ? 55.566 36.620 -9.142 1.00 69.81 161 ALA A C 1
ATOM 592 O O . ALA A 1 83 ? 55.333 35.466 -8.797 1.00 71.09 161 ALA A O 1
ATOM 594 N N . GLY A 1 84 ? 54.625 37.394 -9.665 1.00 69.84 162 GLY A N 1
ATOM 595 C CA . GLY A 1 84 ? 53.272 36.887 -9.839 1.00 68.49 162 GLY A CA 1
ATOM 596 C C . GLY A 1 84 ? 52.871 36.534 -11.260 1.00 65.60 162 GLY A C 1
ATOM 597 O O . GLY A 1 84 ? 51.688 36.589 -11.597 1.00 71.35 162 GLY A O 1
ATOM 598 N N . CYS A 1 85 ? 53.833 36.137 -12.087 1.00 45.89 163 CYS A N 1
ATOM 599 C CA . CYS A 1 85 ? 53.556 35.963 -13.508 1.00 49.31 163 CYS A CA 1
ATOM 600 C C . CYS A 1 85 ? 53.394 34.531 -14.009 1.00 52.53 163 CYS A C 1
ATOM 601 O O . CYS A 1 85 ? 53.374 34.309 -15.220 1.00 50.94 163 CYS A O 1
ATOM 604 N N . GLY A 1 86 ? 53.265 33.571 -13.098 1.00 47.06 164 GLY A N 1
ATOM 605 C CA . GLY A 1 86 ? 52.985 32.193 -13.479 1.00 40.65 164 GLY A CA 1
ATOM 606 C C . GLY A 1 86 ? 54.166 31.355 -13.939 1.00 42.28 164 GLY A C 1
ATOM 607 O O . GLY A 1 86 ? 54.009 30.410 -14.717 1.00 37.88 164 GLY A O 1
ATOM 608 N N . LYS A 1 87 ? 55.352 31.698 -13.454 1.00 37.85 165 LYS A N 1
ATOM 609 C CA . LYS A 1 87 ? 56.564 30.953 -13.765 1.00 33.86 165 LYS A CA 1
ATOM 610 C C . LYS A 1 87 ? 56.438 29.472 -13.406 1.00 38.62 165 LYS A C 1
ATOM 611 O O . LYS A 1 87 ? 56.817 28.588 -14.185 1.00 39.94 165 LYS A O 1
ATOM 617 N N . THR A 1 88 ? 55.895 29.198 -12.231 1.00 37.43 166 THR A N 1
ATOM 618 C CA . THR A 1 88 ? 55.807 27.818 -11.765 1.00 34.06 166 THR A CA 1
ATOM 619 C C . THR A 1 88 ? 54.771 27.025 -12.545 1.00 34.76 166 THR A C 1
ATOM 620 O O . THR A 1 88 ? 55.007 25.873 -12.919 1.00 35.32 166 THR A O 1
ATOM 624 N N . PHE A 1 89 ? 53.630 27.644 -12.810 1.00 34.01 167 PHE A N 1
ATOM 625 C CA . PHE A 1 89 ? 52.601 26.970 -13.586 1.00 39.07 167 PHE A CA 1
ATOM 626 C C . PHE A 1 89 ? 53.071 26.712 -15.011 1.00 38.62 167 PHE A C 1
ATOM 627 O O . PHE A 1 89 ? 52.744 25.683 -15.603 1.00 32.37 167 PHE A O 1
ATOM 635 N N . LEU A 1 90 ? 53.862 27.628 -15.555 1.00 30.97 168 LEU A N 1
ATOM 636 C CA . LEU A 1 90 ? 54.453 27.394 -16.868 1.00 29.02 168 LEU A CA 1
ATOM 637 C C . LEU A 1 90 ? 55.408 26.215 -16.813 1.00 33.60 168 LEU A C 1
ATOM 638 O O . LEU A 1 90 ? 55.423 25.363 -17.708 1.00 26.37 168 LEU A O 1
ATOM 643 N N . MET A 1 91 ? 56.210 26.167 -15.756 1.00 27.68 169 MET A N 1
ATOM 644 C CA . MET A 1 91 ? 57.162 25.079 -15.620 1.00 28.48 169 MET A CA 1
ATOM 645 C C . MET A 1 91 ? 56.413 23.756 -15.500 1.00 26.15 169 MET A C 1
ATOM 646 O O . MET A 1 91 ? 56.818 22.755 -16.098 1.00 27.39 169 MET A O 1
ATOM 651 N N . ASN A 1 92 ? 55.316 23.753 -14.749 1.00 31.54 170 ASN A N 1
ATOM 652 C CA . ASN A 1 92 ? 54.487 22.550 -14.635 1.00 30.80 170 ASN A CA 1
ATOM 653 C C . ASN A 1 92 ? 53.950 22.116 -15.995 1.00 29.13 170 ASN A C 1
ATOM 654 O O . ASN A 1 92 ? 53.990 20.929 -16.341 1.00 27.98 170 ASN A O 1
ATOM 659 N N . MET A 1 93 ? 53.456 23.077 -16.773 1.00 26.35 171 MET A N 1
ATOM 660 C CA . MET A 1 93 ? 52.987 22.777 -18.121 1.00 26.19 171 MET A CA 1
ATOM 661 C C . MET A 1 93 ? 54.102 22.216 -18.990 1.00 24.92 171 MET A C 1
ATOM 662 O O . MET A 1 93 ? 53.878 21.292 -19.771 1.00 31.13 171 MET A O 1
ATOM 667 N N . LEU A 1 94 ? 55.300 22.779 -18.874 1.00 26.71 172 LEU A N 1
ATOM 668 C CA . LEU A 1 94 ? 56.408 22.332 -19.717 1.00 18.91 172 LEU A CA 1
ATOM 669 C C . LEU A 1 94 ? 56.752 20.867 -19.411 1.00 22.52 172 LEU A C 1
ATOM 670 O O . LEU A 1 94 ? 57.155 20.114 -20.294 1.00 30.60 172 LEU A O 1
ATOM 675 N N . ILE A 1 95 ? 56.607 20.479 -18.147 1.00 25.07 173 ILE A N 1
ATOM 676 C CA . ILE A 1 95 ? 56.849 19.094 -17.743 1.00 26.14 173 ILE A CA 1
ATOM 677 C C . ILE A 1 95 ? 55.724 18.194 -18.199 1.00 25.70 173 ILE A C 1
ATOM 678 O O . ILE A 1 95 ? 55.946 17.135 -18.783 1.00 25.96 173 ILE A O 1
ATOM 683 N N . GLU A 1 96 ? 54.499 18.636 -17.939 1.00 27.83 174 GLU A N 1
ATOM 684 C CA . GLU A 1 96 ? 53.334 17.792 -18.159 1.00 25.94 174 GLU A CA 1
ATOM 685 C C . GLU A 1 96 ? 53.084 17.529 -19.641 1.00 29.09 174 GLU A C 1
ATOM 686 O O . GLU A 1 96 ? 52.751 16.412 -20.030 1.00 23.84 174 GLU A O 1
ATOM 692 N N . HIS A 1 97 ? 53.278 18.543 -20.480 1.00 24.14 175 HIS A N 1
ATOM 693 C CA . HIS A 1 97 ? 52.814 18.446 -21.861 1.00 24.93 175 HIS A CA 1
ATOM 694 C C . HIS A 1 97 ? 53.912 18.226 -22.904 1.00 27.29 175 HIS A C 1
ATOM 695 O O . HIS A 1 97 ? 53.610 18.043 -24.080 1.00 25.57 175 HIS A O 1
ATOM 702 N N . SER A 1 98 ? 55.168 18.219 -22.470 1.00 24.10 176 SER A N 1
ATOM 703 C CA . SER A 1 98 ? 56.277 17.857 -23.354 1.00 23.94 176 SER A CA 1
ATOM 704 C C . SER A 1 98 ? 56.422 16.338 -23.426 1.00 22.93 176 SER A C 1
ATOM 705 O O . SER A 1 98 ? 55.606 15.604 -22.871 1.00 23.41 176 SER A O 1
ATOM 708 N N . GLY A 1 99 ? 57.472 15.872 -24.090 1.00 23.75 177 GLY A N 1
ATOM 709 C CA . GLY A 1 99 ? 57.659 14.440 -24.276 1.00 30.92 177 GLY A CA 1
ATOM 710 C C . GLY A 1 99 ? 59.069 13.958 -23.980 1.00 29.54 177 GLY A C 1
ATOM 711 O O . GLY A 1 99 ? 59.585 13.096 -24.677 1.00 23.93 177 GLY A O 1
ATOM 712 N N . ALA A 1 100 ? 59.690 14.496 -22.933 1.00 22.98 178 ALA A N 1
ATOM 713 C CA . ALA A 1 100 ? 61.023 14.042 -22.538 1.00 25.22 178 ALA A CA 1
ATOM 714 C C . ALA A 1 100 ? 60.972 12.643 -21.899 1.00 22.27 178 ALA A C 1
ATOM 715 O O . ALA A 1 100 ? 59.930 12.223 -21.389 1.00 25.70 178 ALA A O 1
ATOM 717 N N . ASP A 1 101 ? 62.096 11.925 -21.941 1.00 19.80 179 ASP A N 1
ATOM 718 C CA . ASP A 1 101 ? 62.229 10.637 -21.262 1.00 22.86 179 ASP A CA 1
ATOM 719 C C . ASP A 1 101 ? 62.277 10.858 -19.757 1.00 26.83 179 ASP A C 1
ATOM 720 O O . ASP A 1 101 ? 61.691 10.112 -18.982 1.00 26.13 179 ASP A O 1
ATOM 725 N N . ILE A 1 102 ? 63.003 11.891 -19.353 1.00 20.59 180 ILE A N 1
ATOM 726 C CA . ILE A 1 102 ? 63.294 12.114 -17.945 1.00 21.03 180 ILE A CA 1
ATOM 727 C C . ILE A 1 102 ? 63.287 13.627 -17.665 1.00 25.18 180 ILE A C 1
ATOM 728 O O . ILE A 1 102 ? 63.725 14.414 -18.505 1.00 19.74 180 ILE A O 1
ATOM 733 N N . TYR A 1 103 ? 62.748 14.017 -16.513 1.00 22.79 181 TYR A N 1
ATOM 734 C CA . TYR A 1 103 ? 62.729 15.419 -16.097 1.00 21.30 181 TYR A CA 1
ATOM 735 C C . TYR A 1 103 ? 63.520 15.583 -14.820 1.00 24.30 181 TYR A C 1
ATOM 736 O O . TYR A 1 103 ? 63.269 14.866 -13.863 1.00 25.35 181 TYR A O 1
ATOM 745 N N . VAL A 1 104 ? 64.467 16.519 -14.787 1.00 19.25 182 VAL A N 1
ATOM 746 C CA . VAL A 1 104 ? 65.221 16.779 -13.556 1.00 19.58 182 VAL A CA 1
ATOM 747 C C . VAL A 1 104 ? 64.951 18.214 -13.140 1.00 24.98 182 VAL A C 1
ATOM 748 O O . VAL A 1 104 ? 65.130 19.127 -13.943 1.00 22.37 182 VAL A O 1
ATOM 752 N N . ILE A 1 105 ? 64.450 18.400 -11.923 1.00 22.57 183 ILE A N 1
ATOM 753 C CA . ILE A 1 105 ? 64.106 19.734 -11.430 1.00 24.24 183 ILE A CA 1
ATOM 754 C C . ILE A 1 105 ? 65.040 20.129 -10.310 1.00 26.44 183 ILE A C 1
ATOM 755 O O . ILE A 1 105 ? 65.198 19.375 -9.352 1.00 29.88 183 ILE A O 1
ATOM 760 N N . GLY A 1 106 ? 65.710 21.272 -10.453 1.00 26.78 184 GLY A N 1
ATOM 761 C CA . GLY A 1 106 ? 66.510 21.804 -9.368 1.00 25.67 184 GLY A CA 1
ATOM 762 C C . GLY A 1 106 ? 65.854 23.071 -8.848 1.00 27.74 184 GLY A C 1
ATOM 763 O O . GLY A 1 106 ? 65.766 24.071 -9.566 1.00 30.04 184 GLY A O 1
ATOM 764 N N . LEU A 1 107 ? 65.364 23.022 -7.615 1.00 29.59 185 LEU A N 1
ATOM 765 C CA . LEU A 1 107 ? 64.739 24.194 -7.006 1.00 32.00 185 LEU A CA 1
ATOM 766 C C . LEU A 1 107 ? 65.706 24.857 -6.073 1.00 33.82 185 LEU A C 1
ATOM 767 O O . LEU A 1 107 ? 66.073 24.283 -5.051 1.00 35.37 185 LEU A O 1
ATOM 772 N N . ILE A 1 108 ? 66.135 26.056 -6.441 1.00 33.29 186 ILE A N 1
ATOM 773 C CA . ILE A 1 108 ? 67.108 26.811 -5.674 1.00 38.40 186 ILE A CA 1
ATOM 774 C C . ILE A 1 108 ? 66.263 27.910 -5.064 1.00 56.06 186 ILE A C 1
ATOM 775 O O . ILE A 1 108 ? 66.505 29.090 -5.300 1.00 50.33 186 ILE A O 1
ATOM 780 N N . GLY A 1 109 ? 65.240 27.507 -4.315 1.00 62.46 187 GLY A N 1
ATOM 781 C CA . GLY A 1 109 ? 64.233 28.437 -3.844 1.00 65.52 187 GLY A CA 1
ATOM 782 C C . GLY A 1 109 ? 64.425 29.055 -2.481 1.00 71.59 187 GLY A C 1
ATOM 783 O O . GLY A 1 109 ? 65.542 29.201 -1.989 1.00 68.30 187 GLY A O 1
ATOM 784 N N . GLU A 1 110 ? 63.300 29.424 -1.879 1.00 87.79 188 GLU A N 1
ATOM 785 C CA . GLU A 1 110 ? 63.265 30.128 -0.605 1.00 98.77 188 GLU A CA 1
ATOM 786 C C . GLU A 1 110 ? 62.574 29.294 0.456 1.00 97.29 188 GLU A C 1
ATOM 787 O O . GLU A 1 110 ? 63.227 28.643 1.271 1.00 102.14 188 GLU A O 1
ATOM 793 N N . ARG A 1 111 ? 61.250 29.289 0.435 1.00 87.00 189 ARG A N 1
ATOM 794 C CA . ARG A 1 111 ? 60.516 28.620 1.492 1.00 76.71 189 ARG A CA 1
ATOM 795 C C . ARG A 1 111 ? 60.241 27.161 1.151 1.00 60.45 189 ARG A C 1
ATOM 796 O O . ARG A 1 111 ? 60.053 26.802 -0.014 1.00 61.68 189 ARG A O 1
ATOM 804 N N . GLY A 1 112 ? 60.230 26.330 2.190 1.00 50.31 190 GLY A N 1
ATOM 805 C CA . GLY A 1 112 ? 59.969 24.909 2.070 1.00 54.69 190 GLY A CA 1
ATOM 806 C C . GLY A 1 112 ? 58.597 24.663 1.482 1.00 53.99 190 GLY A C 1
ATOM 807 O O . GLY A 1 112 ? 58.345 23.633 0.858 1.00 57.51 190 GLY A O 1
ATOM 808 N N . ARG A 1 113 ? 57.698 25.614 1.708 1.00 52.14 191 ARG A N 1
ATOM 809 C CA . ARG A 1 113 ? 56.351 25.534 1.166 1.00 48.98 191 ARG A CA 1
ATOM 810 C C . ARG A 1 113 ? 56.388 25.487 -0.354 1.00 39.29 191 ARG A C 1
ATOM 811 O O . ARG A 1 113 ? 55.638 24.743 -0.957 1.00 42.02 191 ARG A O 1
ATOM 819 N N . GLU A 1 114 ? 57.239 26.303 -0.968 1.00 38.07 192 GLU A N 1
ATOM 820 C CA . GLU A 1 114 ? 57.397 26.276 -2.417 1.00 45.95 192 GLU A CA 1
ATOM 821 C C . GLU A 1 114 ? 57.846 24.885 -2.873 1.00 42.92 192 GLU A C 1
ATOM 822 O O . GLU A 1 114 ? 57.342 24.337 -3.852 1.00 37.63 192 GLU A O 1
ATOM 828 N N . VAL A 1 115 ? 58.803 24.319 -2.149 1.00 41.86 193 VAL A N 1
ATOM 829 C CA . VAL A 1 115 ? 59.286 22.978 -2.441 1.00 40.00 193 VAL A CA 1
ATOM 830 C C . VAL A 1 115 ? 58.156 21.962 -2.315 1.00 41.74 193 VAL A C 1
ATOM 831 O O . VAL A 1 115 ? 57.967 21.102 -3.178 1.00 44.05 193 VAL A O 1
ATOM 835 N N . THR A 1 116 ? 57.394 22.082 -1.234 1.00 36.36 194 THR A N 1
ATOM 836 C CA . THR A 1 116 ? 56.313 21.152 -0.964 1.00 42.87 194 THR A CA 1
ATOM 837 C C . THR A 1 116 ? 55.228 21.259 -2.044 1.00 44.47 194 THR A C 1
ATOM 838 O O . THR A 1 116 ? 54.665 20.248 -2.462 1.00 50.57 194 THR A O 1
ATOM 842 N N . GLU A 1 117 ? 54.960 22.475 -2.519 1.00 44.31 195 GLU A N 1
ATOM 843 C CA . GLU A 1 117 ? 54.035 22.657 -3.643 1.00 45.87 195 GLU A CA 1
ATOM 844 C C . GLU A 1 117 ? 54.479 21.873 -4.877 1.00 41.99 195 GLU A C 1
ATOM 845 O O . GLU A 1 117 ? 53.658 21.332 -5.608 1.00 37.77 195 GLU A O 1
ATOM 851 N N . THR A 1 118 ? 55.783 21.815 -5.111 1.00 42.32 196 THR A N 1
ATOM 852 C CA . THR A 1 118 ? 56.282 21.111 -6.278 1.00 35.19 196 THR A CA 1
ATOM 853 C C . THR A 1 118 ? 56.209 19.603 -6.034 1.00 31.70 196 THR A C 1
ATOM 854 O O . THR A 1 118 ? 55.872 18.845 -6.933 1.00 29.73 196 THR A O 1
ATOM 858 N N . VAL A 1 119 ? 56.504 19.177 -4.810 1.00 33.70 197 VAL A N 1
ATOM 859 C CA . VAL A 1 119 ? 56.414 17.757 -4.482 1.00 30.12 197 VAL A CA 1
ATOM 860 C C . VAL A 1 119 ? 54.970 17.283 -4.640 1.00 33.60 197 VAL A C 1
ATOM 861 O O . VAL A 1 119 ? 54.726 16.230 -5.229 1.00 34.71 197 VAL A O 1
ATOM 865 N N . ASP A 1 120 ? 54.004 18.049 -4.133 1.00 36.60 198 ASP A N 1
ATOM 866 C CA . ASP A 1 120 ? 52.614 17.621 -4.293 1.00 35.04 198 ASP A CA 1
ATOM 867 C C . ASP A 1 120 ? 52.136 17.728 -5.741 1.00 36.33 198 ASP A C 1
ATOM 868 O O . ASP A 1 120 ? 51.282 16.954 -6.169 1.00 39.31 198 ASP A O 1
ATOM 873 N N . TYR A 1 121 ? 52.692 18.650 -6.517 1.00 29.75 199 TYR A N 1
ATOM 874 C CA . TYR A 1 121 ? 52.386 18.633 -7.939 1.00 31.82 199 TYR A CA 1
ATOM 875 C C . TYR A 1 121 ? 52.870 17.320 -8.547 1.00 36.33 199 TYR A C 1
ATOM 876 O O . TYR A 1 121 ? 52.117 16.619 -9.222 1.00 37.14 199 TYR A O 1
ATOM 885 N N . LEU A 1 122 ? 54.130 16.981 -8.274 1.00 32.23 200 LEU A N 1
ATOM 886 C CA . LEU A 1 122 ? 54.743 15.776 -8.822 1.00 24.51 200 LEU A CA 1
ATOM 887 C C . LEU A 1 122 ? 54.040 14.511 -8.354 1.00 27.05 200 LEU A C 1
ATOM 888 O O . LEU A 1 122 ? 53.891 13.567 -9.117 1.00 31.24 200 LEU A O 1
ATOM 893 N N . LYS A 1 123 ? 53.598 14.506 -7.104 1.00 27.43 201 LYS A N 1
ATOM 894 C CA . LYS A 1 123 ? 52.886 13.357 -6.551 1.00 32.47 201 LYS A CA 1
ATOM 895 C C . LYS A 1 123 ? 51.634 13.022 -7.370 1.00 40.62 201 LYS A C 1
ATOM 896 O O . LYS A 1 123 ? 51.216 11.867 -7.435 1.00 40.95 201 LYS A O 1
ATOM 902 N N . ASN A 1 124 ? 51.042 14.036 -7.996 1.00 36.99 202 ASN A N 1
ATOM 903 C CA . ASN A 1 124 ? 49.833 13.838 -8.787 1.00 41.62 202 ASN A CA 1
ATOM 904 C C . ASN A 1 124 ? 50.065 13.923 -10.283 1.00 42.56 202 ASN A C 1
ATOM 905 O O . ASN A 1 124 ? 49.114 14.000 -11.057 1.00 44.52 202 ASN A O 1
ATOM 910 N N . SER A 1 125 ? 51.328 13.897 -10.693 1.00 36.34 203 SER A N 1
ATOM 911 C CA . SER A 1 125 ? 51.669 14.043 -12.100 1.00 33.64 203 SER A CA 1
ATOM 912 C C . SER A 1 125 ? 51.768 12.717 -12.840 1.00 33.06 203 SER A C 1
ATOM 913 O O . SER A 1 125 ? 52.270 11.740 -12.300 1.00 30.19 203 SER A O 1
ATOM 916 N N . GLU A 1 126 ? 51.262 12.692 -14.071 1.00 41.17 204 GLU A N 1
ATOM 917 C CA . GLU A 1 126 ? 51.523 11.604 -15.023 1.00 42.54 204 GLU A CA 1
ATOM 918 C C . GLU A 1 126 ? 53.011 11.295 -15.209 1.00 38.08 204 GLU A C 1
ATOM 919 O O . GLU A 1 126 ? 53.380 10.170 -15.557 1.00 33.10 204 GLU A O 1
ATOM 925 N N . LYS A 1 127 ? 53.845 12.319 -15.065 1.00 31.80 205 LYS A N 1
ATOM 926 C CA . LYS A 1 127 ? 55.280 12.186 -15.307 1.00 28.04 205 LYS A CA 1
ATOM 927 C C . LYS A 1 127 ? 56.037 11.749 -14.049 1.00 28.95 205 LYS A C 1
ATOM 928 O O . LYS A 1 127 ? 57.265 11.678 -14.076 1.00 30.81 205 LYS A O 1
ATOM 934 N N . LYS A 1 128 ? 55.330 11.478 -12.946 1.00 31.52 206 LYS A N 1
ATOM 935 C CA . LYS A 1 128 ? 56.012 11.288 -11.663 1.00 26.20 206 LYS A CA 1
ATOM 936 C C . LYS A 1 128 ? 57.081 10.193 -11.686 1.00 25.75 206 LYS A C 1
ATOM 937 O O . LYS A 1 128 ? 58.122 10.342 -11.052 1.00 27.54 206 LYS A O 1
ATOM 943 N N . SER A 1 129 ? 56.872 9.124 -12.444 1.00 26.47 207 SER A N 1
ATOM 944 C CA . SER A 1 129 ? 57.861 8.050 -12.427 1.00 29.95 207 SER A CA 1
ATOM 945 C C . SER A 1 129 ? 59.107 8.395 -13.257 1.00 28.76 207 SER A C 1
ATOM 946 O O . SER A 1 129 ? 60.061 7.620 -13.302 1.00 28.21 207 SER A O 1
ATOM 949 N N . ARG A 1 130 ? 59.098 9.539 -13.939 1.00 23.62 208 ARG A N 1
ATOM 950 C CA . ARG A 1 130 ? 60.270 9.884 -14.741 1.00 25.61 208 ARG A CA 1
ATOM 951 C C . ARG A 1 130 ? 60.902 11.193 -14.318 1.00 26.15 208 ARG A C 1
ATOM 952 O O . ARG A 1 130 ? 61.639 11.792 -15.097 1.00 21.01 208 ARG A O 1
ATOM 960 N N . CYS A 1 131 ? 60.601 11.630 -13.095 1.00 25.46 209 CYS A N 1
ATOM 961 C CA . CYS A 1 131 ? 61.122 12.902 -12.544 1.00 23.71 209 CYS A CA 1
ATOM 962 C C . CYS A 1 131 ? 62.067 12.695 -11.370 1.00 26.46 209 CYS A C 1
ATOM 963 O O . CYS A 1 131 ? 61.942 11.716 -10.643 1.00 26.68 209 CYS A O 1
ATOM 966 N N . VAL A 1 132 ? 63.023 13.613 -11.214 1.00 18.49 210 VAL A N 1
ATOM 967 C CA . VAL A 1 132 ? 63.868 13.714 -10.023 1.00 22.11 210 VAL A CA 1
ATOM 968 C C . VAL A 1 132 ? 63.810 15.161 -9.554 1.00 23.58 210 VAL A C 1
ATOM 969 O O . VAL A 1 132 ? 63.912 16.067 -10.373 1.00 24.70 210 VAL A O 1
ATOM 973 N N . LEU A 1 133 ? 63.659 15.371 -8.254 1.00 24.72 211 LEU A N 1
ATOM 974 C CA . LEU A 1 133 ? 63.635 16.713 -7.683 1.00 26.43 211 LEU A CA 1
ATOM 975 C C . LEU A 1 133 ? 64.836 16.926 -6.776 1.00 27.18 211 LEU A C 1
ATOM 976 O O . LEU A 1 133 ? 65.054 16.160 -5.841 1.00 26.18 211 LEU A O 1
ATOM 981 N N . VAL A 1 134 ? 65.596 17.979 -7.058 1.00 27.66 212 VAL A N 1
ATOM 982 C CA . VAL A 1 134 ? 66.698 18.416 -6.210 1.00 25.90 212 VAL A CA 1
ATOM 983 C C . VAL A 1 134 ? 66.309 19.771 -5.621 1.00 31.28 212 VAL A C 1
ATOM 984 O O . VAL A 1 134 ? 65.872 20.650 -6.355 1.00 28.77 212 VAL A O 1
ATOM 988 N N . TYR A 1 135 ? 66.473 19.965 -4.316 1.00 26.97 213 TYR A N 1
ATOM 989 C CA . TYR A 1 135 ? 66.080 21.250 -3.734 1.00 30.13 213 TYR A CA 1
ATOM 990 C C . TYR A 1 135 ? 67.105 21.826 -2.784 1.00 34.79 213 TYR A C 1
ATOM 991 O O . TYR A 1 135 ? 67.934 21.113 -2.243 1.00 36.92 213 TYR A O 1
ATOM 1000 N N . ALA A 1 136 ? 67.048 23.140 -2.621 1.00 38.18 214 ALA A N 1
ATOM 1001 C CA . ALA A 1 136 ? 67.709 23.814 -1.514 1.00 42.93 214 ALA A CA 1
ATOM 1002 C C . ALA A 1 136 ? 66.812 24.957 -1.076 1.00 44.28 214 ALA A C 1
ATOM 1003 O O . ALA A 1 136 ? 66.440 25.783 -1.891 1.00 40.18 214 ALA A O 1
ATOM 1005 N N . THR A 1 137 ? 66.448 25.014 0.199 1.00 47.68 215 THR A N 1
ATOM 1006 C CA . THR A 1 137 ? 65.567 26.085 0.645 1.00 48.28 215 THR A CA 1
ATOM 1007 C C . THR A 1 137 ? 66.368 27.274 1.143 1.00 55.77 215 THR A C 1
ATOM 1008 O O . THR A 1 137 ? 67.593 27.205 1.241 1.00 55.55 215 THR A O 1
ATOM 1012 N N . SER A 1 138 ? 65.670 28.363 1.457 1.00 63.69 216 SER A N 1
ATOM 1013 C CA . SER A 1 138 ? 66.304 29.565 1.990 1.00 71.77 216 SER A CA 1
ATOM 1014 C C . SER A 1 138 ? 67.089 29.276 3.259 1.00 68.73 216 SER A C 1
ATOM 1015 O O . SER A 1 138 ? 68.012 30.011 3.590 1.00 76.27 216 SER A O 1
ATOM 1018 N N . ASP A 1 139 ? 66.713 28.219 3.976 1.00 71.95 217 ASP A N 1
ATOM 1019 C CA . ASP A 1 139 ? 67.382 27.892 5.232 1.00 81.07 217 ASP A CA 1
ATOM 1020 C C . ASP A 1 139 ? 68.755 27.268 5.034 1.00 68.03 217 ASP A C 1
ATOM 1021 O O . ASP A 1 139 ? 69.609 27.350 5.911 1.00 74.13 217 ASP A O 1
ATOM 1026 N N . TYR A 1 140 ? 68.975 26.640 3.891 1.00 53.63 218 TYR A N 1
ATOM 1027 C CA . TYR A 1 140 ? 70.288 26.090 3.619 1.00 49.72 218 TYR A CA 1
ATOM 1028 C C . TYR A 1 140 ? 71.317 27.180 3.339 1.00 54.30 218 TYR A C 1
ATOM 1029 O O . TYR A 1 140 ? 70.973 28.287 2.903 1.00 49.72 218 TYR A O 1
ATOM 1038 N N . SER A 1 141 ? 72.586 26.827 3.533 1.00 46.93 219 SER A N 1
ATOM 1039 C CA . SER A 1 141 ? 73.705 27.732 3.293 1.00 45.53 219 SER A CA 1
ATOM 1040 C C . SER A 1 141 ? 73.813 28.093 1.821 1.00 41.16 219 SER A C 1
ATOM 1041 O O . SER A 1 141 ? 73.236 27.415 0.972 1.00 36.55 219 SER A O 1
ATOM 1044 N N . SER A 1 142 ? 74.557 29.156 1.525 1.00 42.77 220 SER A N 1
ATOM 1045 C CA . SER A 1 142 ? 74.797 29.579 0.143 1.00 43.36 220 SER A CA 1
ATOM 1046 C C . SER A 1 142 ? 75.536 28.499 -0.635 1.00 41.29 220 SER A C 1
ATOM 1047 O O . SER A 1 142 ? 75.247 28.246 -1.818 1.00 42.82 220 SER A O 1
ATOM 1050 N N . VAL A 1 143 ? 76.483 27.850 0.034 1.00 35.01 221 VAL A N 1
ATOM 1051 C CA . VAL A 1 143 ? 77.191 26.728 -0.579 1.00 36.40 221 VAL A CA 1
ATOM 1052 C C . VAL A 1 143 ? 76.206 25.633 -0.995 1.00 32.89 221 VAL A C 1
ATOM 1053 O O . VAL A 1 143 ? 76.295 25.064 -2.088 1.00 34.06 221 VAL A O 1
ATOM 1057 N N . ASP A 1 144 ? 75.270 25.322 -0.107 1.00 35.02 222 ASP A N 1
ATOM 1058 C CA . ASP A 1 144 ? 74.324 24.260 -0.385 1.00 31.48 222 ASP A CA 1
ATOM 1059 C C . ASP A 1 144 ? 73.371 24.648 -1.516 1.00 32.83 222 ASP A C 1
ATOM 1060 O O . ASP A 1 144 ? 73.011 23.807 -2.348 1.00 31.33 222 ASP A O 1
ATOM 1065 N N . ARG A 1 145 ? 72.977 25.916 -1.576 1.00 33.56 223 ARG A N 1
ATOM 1066 C CA . ARG A 1 145 ? 72.078 26.352 -2.643 1.00 36.73 223 ARG A CA 1
ATOM 1067 C C . ARG A 1 145 ? 72.717 26.232 -4.027 1.00 39.74 223 ARG A C 1
ATOM 1068 O O . ARG A 1 145 ? 72.069 25.769 -4.972 1.00 35.40 223 ARG A O 1
ATOM 1076 N N . CYS A 1 146 ? 73.978 26.647 -4.144 1.00 36.93 224 CYS A N 1
ATOM 1077 C CA . CYS A 1 146 ? 74.739 26.452 -5.376 1.00 39.38 224 CYS A CA 1
ATOM 1078 C C . CYS A 1 146 ? 74.867 24.978 -5.739 1.00 40.79 224 CYS A C 1
ATOM 1079 O O . CYS A 1 146 ? 74.672 24.595 -6.898 1.00 40.60 224 CYS A O 1
ATOM 1082 N N . ASN A 1 147 ? 75.199 24.144 -4.753 1.00 32.88 225 ASN A N 1
ATOM 1083 C CA . ASN A 1 147 ? 75.410 22.731 -5.023 1.00 33.73 225 ASN A CA 1
ATOM 1084 C C . ASN A 1 147 ? 74.164 22.019 -5.541 1.00 39.39 225 ASN A C 1
ATOM 1085 O O . ASN A 1 147 ? 74.262 21.037 -6.280 1.00 35.62 225 ASN A O 1
ATOM 1090 N N . ALA A 1 148 ? 72.992 22.516 -5.161 1.00 32.35 226 ALA A N 1
ATOM 1091 C CA . ALA A 1 148 ? 71.741 21.917 -5.617 1.00 31.83 226 ALA A CA 1
ATOM 1092 C C . ALA A 1 148 ? 71.632 22.013 -7.138 1.00 34.01 226 ALA A C 1
ATOM 1093 O O . ALA A 1 148 ? 71.129 21.097 -7.785 1.00 31.98 226 ALA A O 1
ATOM 1095 N N . ALA A 1 149 ? 72.127 23.112 -7.705 1.00 32.65 227 ALA A N 1
ATOM 1096 C CA . ALA A 1 149 ? 72.124 23.289 -9.159 1.00 34.60 227 ALA A CA 1
ATOM 1097 C C . ALA A 1 149 ? 73.088 22.323 -9.858 1.00 31.87 227 ALA A C 1
ATOM 1098 O O . ALA A 1 149 ? 72.764 21.772 -10.921 1.00 30.84 227 ALA A O 1
ATOM 1100 N N . TYR A 1 150 ? 74.270 22.134 -9.272 1.00 26.30 228 TYR A N 1
ATOM 1101 C CA . TYR A 1 150 ? 75.263 21.196 -9.805 1.00 32.97 228 TYR A CA 1
ATOM 1102 C C . TYR A 1 150 ? 74.783 19.756 -9.717 1.00 31.65 228 TYR A C 1
ATOM 1103 O O . TYR A 1 150 ? 74.965 18.960 -10.647 1.00 28.73 228 TYR A O 1
ATOM 1112 N N . ILE A 1 151 ? 74.177 19.415 -8.588 1.00 30.02 229 ILE A N 1
ATOM 1113 C CA . ILE A 1 151 ? 73.646 18.065 -8.400 1.00 22.85 229 ILE A CA 1
ATOM 1114 C C . ILE A 1 151 ? 72.558 17.788 -9.439 1.00 27.65 229 ILE A C 1
ATOM 1115 O O . ILE A 1 151 ? 72.556 16.751 -10.107 1.00 26.12 229 ILE A O 1
ATOM 1120 N N . ALA A 1 152 ? 71.654 18.739 -9.612 1.00 25.96 230 ALA A N 1
ATOM 1121 C CA . ALA A 1 152 ? 70.584 18.553 -10.580 1.00 24.14 230 ALA A CA 1
ATOM 1122 C C . ALA A 1 152 ? 71.168 18.357 -11.978 1.00 23.32 230 ALA A C 1
ATOM 1123 O O . ALA A 1 152 ? 70.727 17.503 -12.743 1.00 25.17 230 ALA A O 1
ATOM 1125 N N . THR A 1 153 ? 72.177 19.151 -12.302 1.00 21.45 231 THR A N 1
ATOM 1126 C CA . THR A 1 153 ? 72.779 19.089 -13.625 1.00 25.45 231 THR A CA 1
ATOM 1127 C C . THR A 1 153 ? 73.533 17.759 -13.810 1.00 23.26 231 THR A C 1
ATOM 1128 O O . THR A 1 153 ? 73.449 17.134 -14.874 1.00 25.50 231 THR A O 1
ATOM 1132 N N . ALA A 1 154 ? 74.253 17.318 -12.776 1.00 23.97 232 ALA A N 1
ATOM 1133 C CA . ALA A 1 154 ? 74.998 16.055 -12.850 1.00 26.92 232 ALA A CA 1
ATOM 1134 C C . ALA A 1 154 ? 74.061 14.860 -12.996 1.00 26.72 232 ALA A C 1
ATOM 1135 O O . ALA A 1 154 ? 74.360 13.887 -13.702 1.00 24.04 232 ALA A O 1
ATOM 1137 N N . ILE A 1 155 ? 72.916 14.924 -12.332 1.00 23.14 233 ILE A N 1
ATOM 1138 C CA . ILE A 1 155 ? 71.922 13.851 -12.462 1.00 25.84 233 ILE A CA 1
ATOM 1139 C C . ILE A 1 155 ? 71.411 13.800 -13.902 1.00 25.02 233 ILE A C 1
ATOM 1140 O O . ILE A 1 155 ? 71.301 12.726 -14.511 1.00 22.58 233 ILE A O 1
ATOM 1145 N N . ALA A 1 156 ? 71.123 14.969 -14.462 1.00 20.27 234 ALA A N 1
ATOM 1146 C CA . ALA A 1 156 ? 70.709 15.037 -15.859 1.00 22.45 234 ALA A CA 1
ATOM 1147 C C . ALA A 1 156 ? 71.803 14.514 -16.800 1.00 23.50 234 ALA A C 1
ATOM 1148 O O . ALA A 1 156 ? 71.500 13.840 -17.801 1.00 21.80 234 ALA A O 1
ATOM 1150 N N . GLU A 1 157 ? 73.062 14.832 -16.499 1.00 22.19 235 GLU A N 1
ATOM 1151 C CA . GLU A 1 157 ? 74.171 14.403 -17.350 1.00 24.59 235 GLU A CA 1
ATOM 1152 C C . GLU A 1 157 ? 74.275 12.875 -17.397 1.00 27.25 235 GLU A C 1
ATOM 1153 O O . GLU A 1 157 ? 74.554 12.302 -18.456 1.00 22.83 235 GLU A O 1
ATOM 1159 N N . PHE A 1 158 ? 74.046 12.208 -16.265 1.00 21.99 236 PHE A N 1
ATOM 1160 C CA . PHE A 1 158 ? 74.053 10.739 -16.300 1.00 23.45 236 PHE A CA 1
ATOM 1161 C C . PHE A 1 158 ? 72.982 10.192 -17.224 1.00 29.05 236 PHE A C 1
ATOM 1162 O O . PHE A 1 158 ? 73.233 9.294 -18.032 1.00 22.26 236 PHE A O 1
ATOM 1170 N N . PHE A 1 159 ? 71.767 10.707 -17.104 1.00 21.13 237 PHE A N 1
ATOM 1171 C CA . PHE A 1 159 ? 70.708 10.210 -17.969 1.00 22.11 237 PHE A CA 1
ATOM 1172 C C . PHE A 1 159 ? 71.040 10.508 -19.451 1.00 29.44 237 PHE A C 1
ATOM 1173 O O . PHE A 1 159 ? 70.768 9.697 -20.332 1.00 22.90 237 PHE A O 1
ATOM 1181 N N . ARG A 1 160 ? 71.636 11.659 -19.735 1.00 19.69 238 ARG A N 1
ATOM 1182 C CA . ARG A 1 160 ? 72.044 11.947 -21.123 1.00 19.84 238 ARG A CA 1
ATOM 1183 C C . ARG A 1 160 ? 73.069 10.932 -21.647 1.00 22.18 238 ARG A C 1
ATOM 1184 O O . ARG A 1 160 ? 72.989 10.497 -22.801 1.00 22.15 238 ARG A O 1
ATOM 1192 N N . THR A 1 161 ? 74.048 10.570 -20.828 1.00 22.38 239 THR A N 1
ATOM 1193 C CA . THR A 1 161 ? 75.059 9.617 -21.315 1.00 28.43 239 THR A CA 1
ATOM 1194 C C . THR A 1 161 ? 74.410 8.259 -21.611 1.00 32.69 239 THR A C 1
ATOM 1195 O O . THR A 1 161 ? 74.870 7.517 -22.475 1.00 25.14 239 THR A O 1
ATOM 1199 N N . GLU A 1 162 ? 73.319 7.953 -20.918 1.00 24.46 240 GLU A N 1
ATOM 1200 C CA . GLU A 1 162 ? 72.599 6.704 -21.162 1.00 26.90 240 GLU A CA 1
ATOM 1201 C C . GLU A 1 162 ? 71.776 6.758 -22.442 1.00 23.14 240 GLU A C 1
ATOM 1202 O O . GLU A 1 162 ? 71.237 5.750 -22.883 1.00 28.35 240 GLU A O 1
ATOM 1208 N N . GLY A 1 163 ? 71.687 7.935 -23.053 1.00 22.81 241 GLY A N 1
ATOM 1209 C CA . GLY A 1 163 ? 70.966 8.067 -24.299 1.00 20.85 241 GLY A CA 1
ATOM 1210 C C . GLY A 1 163 ? 69.588 8.676 -24.146 1.00 25.11 241 GLY A C 1
ATOM 1211 O O . GLY A 1 163 ? 68.860 8.811 -25.130 1.00 22.05 241 GLY A O 1
ATOM 1212 N N . HIS A 1 164 ? 69.232 9.085 -22.925 1.00 21.41 242 HIS A N 1
ATOM 1213 C CA . HIS A 1 164 ? 67.902 9.634 -22.692 1.00 19.62 242 HIS A CA 1
ATOM 1214 C C . HIS A 1 164 ? 67.751 11.071 -23.204 1.00 20.84 242 HIS A C 1
ATOM 1215 O O . HIS A 1 164 ? 68.720 11.819 -23.281 1.00 20.72 242 HIS A O 1
ATOM 1222 N N . LYS A 1 165 ? 66.518 11.422 -23.550 1.00 20.03 243 LYS A N 1
ATOM 1223 C CA . LYS A 1 165 ? 66.127 12.795 -23.842 1.00 21.68 243 LYS A CA 1
ATOM 1224 C C . LYS A 1 165 ? 65.695 13.415 -22.527 1.00 18.26 243 LYS A C 1
ATOM 1225 O O . LYS A 1 165 ? 64.617 13.108 -22.012 1.00 22.76 243 LYS A O 1
ATOM 1231 N N . VAL A 1 166 ? 66.562 14.258 -21.968 1.00 17.97 244 VAL A N 1
ATOM 1232 C CA . VAL A 1 166 ? 66.360 14.799 -20.628 1.00 18.80 244 VAL A CA 1
ATOM 1233 C C . VAL A 1 166 ? 65.937 16.268 -20.703 1.00 21.00 244 VAL A C 1
ATOM 1234 O O . VAL A 1 166 ? 66.479 17.028 -21.508 1.00 20.79 244 VAL A O 1
ATOM 1238 N N . ALA A 1 167 ? 64.982 16.653 -19.863 1.00 20.09 245 ALA A N 1
ATOM 1239 C CA . ALA A 1 167 ? 64.631 18.062 -19.669 1.00 19.78 245 ALA A CA 1
ATOM 1240 C C . ALA A 1 167 ? 65.108 18.498 -18.294 1.00 24.41 245 ALA A C 1
ATOM 1241 O O . ALA A 1 167 ? 64.746 17.884 -17.305 1.00 24.51 245 ALA A O 1
ATOM 1243 N N . LEU A 1 168 ? 65.876 19.581 -18.231 1.00 19.79 246 LEU A N 1
ATOM 1244 C CA . LEU A 1 168 ? 66.414 20.088 -16.978 1.00 20.93 246 LEU A CA 1
ATOM 1245 C C . LEU A 1 168 ? 65.788 21.434 -16.651 1.00 20.85 246 LEU A C 1
ATOM 1246 O O . LEU A 1 168 ? 65.695 22.276 -17.519 1.00 24.19 246 LEU A O 1
ATOM 1251 N N . PHE A 1 169 ? 65.338 21.612 -15.410 1.00 19.75 247 PHE A N 1
ATOM 1252 C CA . PHE A 1 169 ? 64.768 22.889 -14.968 1.00 23.47 247 PHE A CA 1
ATOM 1253 C C . PHE A 1 169 ? 65.542 23.398 -13.779 1.00 28.34 247 PHE A C 1
ATOM 1254 O O . PHE A 1 169 ? 65.731 22.669 -12.812 1.00 24.88 247 PHE A O 1
ATOM 1262 N N . ILE A 1 170 ? 66.010 24.639 -13.863 1.00 24.77 248 ILE A N 1
ATOM 1263 C CA . ILE A 1 170 ? 66.665 25.299 -12.743 1.00 26.34 248 ILE A CA 1
ATOM 1264 C C . ILE A 1 170 ? 65.857 26.546 -12.353 1.00 25.52 248 ILE A C 1
ATOM 1265 O O . ILE A 1 170 ? 65.766 27.500 -13.128 1.00 29.62 248 ILE A O 1
ATOM 1270 N N . ASP A 1 171 ? 65.238 26.505 -11.174 1.00 28.32 249 ASP A N 1
ATOM 1271 C CA . ASP A 1 171 ? 64.419 27.602 -10.653 1.00 31.39 249 ASP A CA 1
ATOM 1272 C C . ASP A 1 171 ? 64.930 27.992 -9.268 1.00 29.84 249 ASP A C 1
ATOM 1273 O O . ASP A 1 171 ? 64.665 27.271 -8.321 1.00 33.85 249 ASP A O 1
ATOM 1278 N N . SER A 1 172 ? 65.653 29.103 -9.130 1.00 31.65 250 SER A N 1
ATOM 1279 C CA . SER A 1 172 ? 65.923 30.036 -10.213 1.00 34.46 250 SER A CA 1
ATOM 1280 C C . SER A 1 172 ? 67.407 30.333 -10.341 1.00 33.32 250 SER A C 1
ATOM 1281 O O . SER A 1 172 ? 68.157 30.232 -9.367 1.00 39.41 250 SER A O 1
ATOM 1284 N N . LEU A 1 173 ? 67.820 30.752 -11.533 1.00 33.97 251 LEU A N 1
ATOM 1285 C CA . LEU A 1 173 ? 69.182 31.228 -11.744 1.00 41.26 251 LEU A CA 1
ATOM 1286 C C . LEU A 1 173 ? 69.450 32.456 -10.883 1.00 41.26 251 LEU A C 1
ATOM 1287 O O . LEU A 1 173 ? 70.582 32.699 -10.448 1.00 41.98 251 LEU A O 1
ATOM 1292 N N . THR A 1 174 ? 68.409 33.249 -10.661 1.00 35.30 252 THR A N 1
ATOM 1293 C CA . THR A 1 174 ? 68.543 34.446 -9.846 1.00 33.84 252 THR A CA 1
ATOM 1294 C C . THR A 1 174 ? 69.015 34.101 -8.434 1.00 41.01 252 THR A C 1
ATOM 1295 O O . THR A 1 174 ? 69.940 34.726 -7.915 1.00 47.11 252 THR A O 1
ATOM 1299 N N . ARG A 1 175 ? 68.384 33.105 -7.818 1.00 41.11 253 ARG A N 1
ATOM 1300 C CA . ARG A 1 175 ? 68.725 32.746 -6.444 1.00 44.02 253 ARG A CA 1
ATOM 1301 C C . ARG A 1 175 ? 69.985 31.904 -6.411 1.00 37.98 253 ARG A C 1
ATOM 1302 O O . ARG A 1 175 ? 70.730 31.943 -5.435 1.00 39.77 253 ARG A O 1
ATOM 1310 N N . TYR A 1 176 ? 70.258 31.199 -7.506 1.00 35.25 254 TYR A N 1
ATOM 1311 C CA . TYR A 1 176 ? 71.549 30.561 -7.674 1.00 37.24 254 TYR A CA 1
ATOM 1312 C C . TYR A 1 176 ? 72.639 31.627 -7.687 1.00 46.91 254 TYR A C 1
ATOM 1313 O O . TYR A 1 176 ? 73.632 31.520 -6.965 1.00 42.62 254 TYR A O 1
ATOM 1322 N N . ALA A 1 177 ? 72.439 32.668 -8.496 1.00 39.69 255 ALA A N 1
ATOM 1323 C CA . ALA A 1 177 ? 73.440 33.720 -8.632 1.00 37.71 255 ALA A CA 1
ATOM 1324 C C . ALA A 1 177 ? 73.672 34.477 -7.325 1.00 39.64 255 ALA A C 1
ATOM 1325 O O . ALA A 1 177 ? 74.808 34.859 -7.016 1.00 45.11 255 ALA A O 1
ATOM 1327 N N . ARG A 1 178 ? 72.617 34.685 -6.542 1.00 41.68 256 ARG A N 1
ATOM 1328 C CA . ARG A 1 178 ? 72.781 35.408 -5.279 1.00 48.91 256 ARG A CA 1
ATOM 1329 C C . ARG A 1 178 ? 73.514 34.564 -4.237 1.00 45.78 256 ARG A C 1
ATOM 1330 O O . ARG A 1 178 ? 74.294 35.089 -3.441 1.00 49.94 256 ARG A O 1
ATOM 1338 N N . ALA A 1 179 ? 73.261 33.259 -4.240 1.00 38.95 257 ALA A N 1
ATOM 1339 C CA . ALA A 1 179 ? 74.004 32.348 -3.373 1.00 37.59 257 ALA A CA 1
ATOM 1340 C C . ALA A 1 179 ? 75.462 32.307 -3.801 1.00 43.40 257 ALA A C 1
ATOM 1341 O O . ALA A 1 179 ? 76.364 32.262 -2.965 1.00 46.78 257 ALA A O 1
ATOM 1343 N N . LEU A 1 180 ? 75.687 32.311 -5.112 1.00 44.00 258 LEU A N 1
ATOM 1344 C CA . LEU A 1 180 ? 77.043 32.309 -5.653 1.00 48.42 258 LEU A CA 1
ATOM 1345 C C . LEU A 1 180 ? 77.809 33.546 -5.199 1.00 48.94 258 LEU A C 1
ATOM 1346 O O . LEU A 1 180 ? 79.009 33.484 -4.913 1.00 49.06 258 LEU A O 1
ATOM 1351 N N . ARG A 1 181 ? 77.097 34.667 -5.133 1.00 53.56 259 ARG A N 1
ATOM 1352 C CA . ARG A 1 181 ? 77.676 35.939 -4.727 1.00 51.93 259 ARG A CA 1
ATOM 1353 C C . ARG A 1 181 ? 78.138 35.848 -3.271 1.00 45.44 259 ARG A C 1
ATOM 1354 O O . ARG A 1 181 ? 79.214 36.338 -2.914 1.00 46.32 259 ARG A O 1
ATOM 1362 N N . ASP A 1 182 ? 77.330 35.200 -2.437 1.00 43.76 260 ASP A N 1
ATOM 1363 C CA . ASP A 1 182 ? 77.678 35.007 -1.033 1.00 48.92 260 ASP A CA 1
ATOM 1364 C C . ASP A 1 182 ? 78.865 34.065 -0.854 1.00 53.87 260 ASP A C 1
ATOM 1365 O O . ASP A 1 182 ? 79.736 34.310 -0.022 1.00 56.36 260 ASP A O 1
ATOM 1370 N N . VAL A 1 183 ? 78.891 32.981 -1.627 1.00 58.21 261 VAL A N 1
ATOM 1371 C CA . VAL A 1 183 ? 80.001 32.032 -1.567 1.00 61.29 261 VAL A CA 1
ATOM 1372 C C . VAL A 1 183 ? 81.301 32.708 -1.971 1.00 65.81 261 VAL A C 1
ATOM 1373 O O . VAL A 1 183 ? 82.358 32.459 -1.393 1.00 67.78 261 VAL A O 1
ATOM 1377 N N . ALA A 1 184 ? 81.204 33.577 -2.968 1.00 63.24 262 ALA A N 1
ATOM 1378 C CA . ALA A 1 184 ? 82.360 34.313 -3.455 1.00 63.17 262 ALA A CA 1
ATOM 1379 C C . ALA A 1 184 ? 82.925 35.242 -2.385 1.00 65.67 262 ALA A C 1
ATOM 1380 O O . ALA A 1 184 ? 84.139 35.322 -2.192 1.00 67.53 262 ALA A O 1
ATOM 1382 N N . LEU A 1 185 ? 82.032 35.926 -1.679 1.00 66.52 263 LEU A N 1
ATOM 1383 C CA . LEU A 1 185 ? 82.432 36.870 -0.641 1.00 68.51 263 LEU A CA 1
ATOM 1384 C C . LEU A 1 185 ? 83.127 36.128 0.500 1.00 71.00 263 LEU A C 1
ATOM 1385 O O . LEU A 1 185 ? 83.997 36.681 1.173 1.00 77.47 263 LEU A O 1
ATOM 1390 N N . ALA A 1 186 ? 82.738 34.874 0.721 1.00 67.79 264 ALA A N 1
ATOM 1391 C CA . ALA A 1 186 ? 83.404 34.034 1.713 1.00 69.13 264 ALA A CA 1
ATOM 1392 C C . ALA A 1 186 ? 84.850 33.761 1.303 1.00 76.11 264 ALA A C 1
ATOM 1393 O O . ALA A 1 186 ? 85.703 33.477 2.144 1.00 77.89 264 ALA A O 1
ATOM 1395 N N . ALA A 1 187 ? 85.114 33.849 0.003 1.00 79.91 265 ALA A N 1
ATOM 1396 C CA . ALA A 1 187 ? 86.450 33.619 -0.533 1.00 80.11 265 ALA A CA 1
ATOM 1397 C C . ALA A 1 187 ? 87.147 34.928 -0.916 1.00 85.56 265 ALA A C 1
ATOM 1398 O O . ALA A 1 187 ? 88.308 34.921 -1.324 1.00 87.35 265 ALA A O 1
ATOM 1400 N N . GLY A 1 188 ? 86.439 36.046 -0.781 1.00 89.13 266 GLY A N 1
ATOM 1401 C CA . GLY A 1 188 ? 86.995 37.347 -1.117 1.00 85.73 266 GLY A CA 1
ATOM 1402 C C . GLY A 1 188 ? 86.012 38.248 -1.843 1.00 88.64 266 GLY A C 1
ATOM 1403 O O . GLY A 1 188 ? 85.600 37.966 -2.971 1.00 86.73 266 GLY A O 1
ATOM 1404 N N . PRO A 1 197 ? 93.027 33.030 -11.072 1.00 69.24 275 PRO A N 1
ATOM 1405 C CA . PRO A 1 197 ? 92.685 32.106 -12.158 1.00 68.35 275 PRO A CA 1
ATOM 1406 C C . PRO A 1 197 ? 91.214 31.715 -12.160 1.00 68.54 275 PRO A C 1
ATOM 1407 O O . PRO A 1 197 ? 90.568 31.730 -13.208 1.00 65.17 275 PRO A O 1
ATOM 1411 N N . VAL A 1 198 ? 90.697 31.351 -10.991 1.00 72.31 276 VAL A N 1
ATOM 1412 C CA . VAL A 1 198 ? 89.308 30.931 -10.881 1.00 75.86 276 VAL A CA 1
ATOM 1413 C C . VAL A 1 198 ? 88.511 31.890 -10.004 1.00 77.49 276 VAL A C 1
ATOM 1414 O O . VAL A 1 198 ? 88.947 32.277 -8.915 1.00 72.96 276 VAL A O 1
ATOM 1418 N N . SER A 1 199 ? 87.357 32.309 -10.509 1.00 79.24 277 SER A N 1
ATOM 1419 C CA . SER A 1 199 ? 86.461 33.130 -9.718 1.00 75.77 277 SER A CA 1
ATOM 1420 C C . SER A 1 199 ? 85.207 32.332 -9.429 1.00 75.69 277 SER A C 1
ATOM 1421 O O . SER A 1 199 ? 84.777 31.510 -10.243 1.00 66.71 277 SER A O 1
ATOM 1424 N N . VAL A 1 200 ? 84.615 32.586 -8.270 1.00 77.15 278 VAL A N 1
ATOM 1425 C CA . VAL A 1 200 ? 83.465 31.818 -7.833 1.00 76.12 278 VAL A CA 1
ATOM 1426 C C . VAL A 1 200 ? 82.306 32.185 -8.771 1.00 70.89 278 VAL A C 1
ATOM 1427 O O . VAL A 1 200 ? 81.406 31.381 -9.010 1.00 73.22 278 VAL A O 1
ATOM 1431 N N . PHE A 1 201 ? 82.363 33.394 -9.332 1.00 66.44 279 PHE A N 1
ATOM 1432 C CA . PHE A 1 201 ? 81.350 33.865 -10.286 1.00 69.27 279 PHE A CA 1
ATOM 1433 C C . PHE A 1 201 ? 81.322 33.125 -11.623 1.00 68.04 279 PHE A C 1
ATOM 1434 O O . PHE A 1 201 ? 80.300 33.143 -12.309 1.00 65.09 279 PHE A O 1
ATOM 1442 N N . ASP A 1 202 ? 82.408 32.457 -11.996 1.00 68.01 280 ASP A N 1
ATOM 1443 C CA . ASP A 1 202 ? 82.433 31.816 -13.306 1.00 69.89 280 ASP A CA 1
ATOM 1444 C C . ASP A 1 202 ? 81.610 30.543 -13.271 1.00 60.91 280 ASP A C 1
ATOM 1445 O O . ASP A 1 202 ? 81.369 29.927 -14.307 1.00 62.27 280 ASP A O 1
ATOM 1450 N N . SER A 1 203 ? 81.134 30.173 -12.086 1.00 59.85 281 SER A N 1
ATOM 1451 C CA . SER A 1 203 ? 80.282 28.993 -11.955 1.00 62.77 281 SER A CA 1
ATOM 1452 C C . SER A 1 203 ? 78.951 29.159 -12.699 1.00 61.23 281 SER A C 1
ATOM 1453 O O . SER A 1 203 ? 78.218 28.183 -12.880 1.00 54.66 281 SER A O 1
ATOM 1456 N N . LEU A 1 204 ? 78.631 30.386 -13.114 1.00 58.47 282 LEU A N 1
ATOM 1457 C CA . LEU A 1 204 ? 77.382 30.630 -13.840 1.00 56.86 282 LEU A CA 1
ATOM 1458 C C . LEU A 1 204 ? 77.486 30.225 -15.318 1.00 51.40 282 LEU A C 1
ATOM 1459 O O . LEU A 1 204 ? 76.697 29.402 -15.780 1.00 46.06 282 LEU A O 1
ATOM 1464 N N . PRO A 1 205 ? 78.459 30.775 -16.066 1.00 42.47 283 PRO A N 1
ATOM 1465 C CA . PRO A 1 205 ? 78.509 30.265 -17.444 1.00 37.39 283 PRO A CA 1
ATOM 1466 C C . PRO A 1 205 ? 78.932 28.779 -17.544 1.00 42.71 283 PRO A C 1
ATOM 1467 O O . PRO A 1 205 ? 78.508 28.107 -18.489 1.00 44.47 283 PRO A O 1
ATOM 1471 N N . ARG A 1 206 ? 79.713 28.264 -16.594 1.00 43.08 284 ARG A N 1
ATOM 1472 C CA . ARG A 1 206 ? 80.098 26.848 -16.653 1.00 41.70 284 ARG A CA 1
ATOM 1473 C C . ARG A 1 206 ? 78.914 25.939 -16.329 1.00 39.65 284 ARG A C 1
ATOM 1474 O O . ARG A 1 206 ? 78.839 24.803 -16.803 1.00 40.61 284 ARG A O 1
ATOM 1482 N N . LEU A 1 207 ? 77.991 26.433 -15.514 1.00 33.54 285 LEU A N 1
ATOM 1483 C CA . LEU A 1 207 ? 76.748 25.718 -15.272 1.00 34.31 285 LEU A CA 1
ATOM 1484 C C . LEU A 1 207 ? 75.902 25.687 -16.547 1.00 38.25 285 LEU A C 1
ATOM 1485 O O . LEU A 1 207 ? 75.360 24.652 -16.925 1.00 32.00 285 LEU A O 1
ATOM 1490 N N . LEU A 1 208 ? 75.794 26.824 -17.221 1.00 28.58 286 LEU A N 1
ATOM 1491 C CA . LEU A 1 208 ? 74.841 26.909 -18.321 1.00 29.26 286 LEU A CA 1
ATOM 1492 C C . LEU A 1 208 ? 75.325 26.210 -19.587 1.00 25.64 286 LEU A C 1
ATOM 1493 O O . LEU A 1 208 ? 74.532 25.943 -20.475 1.00 27.21 286 LEU A O 1
ATOM 1498 N N . GLU A 1 209 ? 76.619 25.917 -19.674 1.00 22.76 287 GLU A N 1
ATOM 1499 C CA . GLU A 1 209 ? 77.162 25.292 -20.880 1.00 27.23 287 GLU A CA 1
ATOM 1500 C C . GLU A 1 209 ? 77.050 23.766 -20.863 1.00 29.88 287 GLU A C 1
ATOM 1501 O O . GLU A 1 209 ? 77.334 23.087 -21.850 1.00 30.32 287 GLU A O 1
ATOM 1507 N N . ARG A 1 210 ? 76.636 23.225 -19.733 1.00 26.71 288 ARG A N 1
ATOM 1508 C CA . ARG A 1 210 ? 76.567 21.770 -19.593 1.00 25.32 288 ARG A CA 1
ATOM 1509 C C . ARG A 1 210 ? 75.451 21.067 -20.400 1.00 23.94 288 ARG A C 1
ATOM 1510 O O . ARG A 1 210 ? 75.651 19.929 -20.843 1.00 26.91 288 ARG A O 1
ATOM 1518 N N . PRO A 1 211 ? 74.287 21.716 -20.608 1.00 23.93 289 PRO A N 1
ATOM 1519 C CA . PRO A 1 211 ? 73.265 21.094 -21.459 1.00 24.16 289 PRO A CA 1
ATOM 1520 C C . PRO A 1 211 ? 73.642 21.007 -22.928 1.00 21.45 289 PRO A C 1
ATOM 1521 O O . PRO A 1 211 ? 74.677 21.520 -23.332 1.00 26.21 289 PRO A O 1
ATOM 1525 N N . GLY A 1 212 ? 72.790 20.353 -23.713 1.00 20.43 290 GLY A N 1
ATOM 1526 C CA . GLY A 1 212 ? 73.038 20.190 -25.130 1.00 24.67 290 GLY A CA 1
ATOM 1527 C C . GLY A 1 212 ? 72.799 18.760 -25.581 1.00 24.92 290 GLY A C 1
ATOM 1528 O O . GLY A 1 212 ? 72.620 17.864 -24.763 1.00 24.58 290 GLY A O 1
ATOM 1529 N N . LYS A 1 213 ? 72.763 18.561 -26.892 1.00 24.68 291 LYS A N 1
ATOM 1530 C CA . LYS A 1 213 ? 72.687 17.225 -27.482 1.00 20.85 291 LYS A CA 1
ATOM 1531 C C . LYS A 1 213 ? 74.100 16.770 -27.746 1.00 26.31 291 LYS A C 1
ATOM 1532 O O . LYS A 1 213 ? 74.910 17.541 -28.241 1.00 28.32 291 LYS A O 1
ATOM 1538 N N . LEU A 1 214 ? 74.407 15.533 -27.383 1.00 25.60 292 LEU A N 1
ATOM 1539 C CA . LEU A 1 214 ? 75.740 15.008 -27.636 1.00 25.06 292 LEU A CA 1
ATOM 1540 C C . LEU A 1 214 ? 75.695 14.040 -28.798 1.00 24.41 292 LEU A C 1
ATOM 1541 O O . LEU A 1 214 ? 74.741 13.283 -28.933 1.00 25.79 292 LEU A O 1
ATOM 1546 N N . LYS A 1 215 ? 76.741 14.031 -29.620 1.00 26.28 293 LYS A N 1
ATOM 1547 C CA . LYS A 1 215 ? 76.762 13.106 -30.736 1.00 26.86 293 LYS A CA 1
ATOM 1548 C C . LYS A 1 215 ? 76.690 11.659 -30.252 1.00 24.57 293 LYS A C 1
ATOM 1549 O O . LYS A 1 215 ? 75.978 10.855 -30.831 1.00 30.50 293 LYS A O 1
ATOM 1555 N N . ALA A 1 216 ? 77.426 11.355 -29.186 1.00 26.42 294 ALA A N 1
ATOM 1556 C CA . ALA A 1 216 ? 77.527 9.999 -28.643 1.00 29.60 294 ALA A CA 1
ATOM 1557 C C . ALA A 1 216 ? 76.425 9.655 -27.667 1.00 28.44 294 ALA A C 1
ATOM 1558 O O . ALA A 1 216 ? 76.393 8.543 -27.141 1.00 27.06 294 ALA A O 1
ATOM 1560 N N . GLY A 1 217 ? 75.556 10.617 -27.374 1.00 26.52 295 GLY A N 1
ATOM 1561 C CA . GLY A 1 217 ? 74.521 10.400 -26.384 1.00 23.15 295 GLY A CA 1
ATOM 1562 C C . GLY A 1 217 ? 73.189 11.035 -26.682 1.00 21.51 295 GLY A C 1
ATOM 1563 O O . GLY A 1 217 ? 72.838 11.269 -27.828 1.00 22.88 295 GLY A O 1
ATOM 1564 N N . GLY A 1 218 ? 72.414 11.223 -25.624 1.00 20.92 296 GLY A N 1
ATOM 1565 C CA . GLY A 1 218 ? 71.107 11.818 -25.699 1.00 19.00 296 GLY A CA 1
ATOM 1566 C C . GLY A 1 218 ? 71.258 13.312 -25.595 1.00 24.57 296 GLY A C 1
ATOM 1567 O O . GLY A 1 218 ? 72.232 13.887 -26.085 1.00 23.30 296 GLY A O 1
ATOM 1568 N N . SER A 1 219 ? 70.329 13.943 -24.902 1.00 20.88 297 SER A N 1
ATOM 1569 C CA . SER A 1 219 ? 70.346 15.388 -24.836 1.00 20.68 297 SER A CA 1
ATOM 1570 C C . SER A 1 219 ? 69.871 15.892 -23.492 1.00 23.22 297 SER A C 1
ATOM 1571 O O . SER A 1 219 ? 69.132 15.212 -22.785 1.00 21.83 297 SER A O 1
ATOM 1574 N N . ILE A 1 220 ? 70.304 17.096 -23.145 1.00 22.06 298 ILE A N 1
ATOM 1575 C CA . ILE A 1 220 ? 69.653 17.846 -22.088 1.00 18.49 298 ILE A CA 1
ATOM 1576 C C . ILE A 1 220 ? 69.144 19.141 -22.678 1.00 24.39 298 ILE A C 1
ATOM 1577 O O . ILE A 1 220 ? 69.933 19.931 -23.194 1.00 24.53 298 ILE A O 1
ATOM 1582 N N . THR A 1 221 ? 67.829 19.330 -22.618 1.00 23.49 299 THR A N 1
ATOM 1583 C CA . THR A 1 221 ? 67.197 20.590 -22.974 1.00 19.24 299 THR A CA 1
ATOM 1584 C C . THR A 1 221 ? 66.870 21.261 -21.652 1.00 22.17 299 THR A C 1
ATOM 1585 O O . THR A 1 221 ? 66.219 20.643 -20.816 1.00 21.47 299 THR A O 1
ATOM 1589 N N . ALA A 1 222 ? 67.339 22.497 -21.449 1.00 21.12 300 ALA A N 1
ATOM 1590 C CA . ALA A 1 222 ? 67.314 23.113 -20.127 1.00 24.70 300 ALA A CA 1
ATOM 1591 C C . ALA A 1 222 ? 66.540 24.417 -20.097 1.00 24.06 300 ALA A C 1
ATOM 1592 O O . ALA A 1 222 ? 66.694 25.263 -20.982 1.00 24.30 300 ALA A O 1
ATOM 1594 N N . PHE A 1 223 ? 65.715 24.570 -19.060 1.00 22.92 301 PHE A N 1
ATOM 1595 C CA . PHE A 1 223 ? 64.957 25.794 -18.839 1.00 21.26 301 PHE A CA 1
ATOM 1596 C C . PHE A 1 223 ? 65.424 26.447 -17.547 1.00 27.25 301 PHE A C 1
ATOM 1597 O O . PHE A 1 223 ? 65.382 25.827 -16.486 1.00 26.33 301 PHE A O 1
ATOM 1605 N N . TYR A 1 224 ? 65.886 27.694 -17.641 1.00 26.84 302 TYR A N 1
ATOM 1606 C CA . TYR A 1 224 ? 66.418 28.436 -16.496 1.00 27.38 302 TYR A CA 1
ATOM 1607 C C . TYR A 1 224 ? 65.524 29.620 -16.185 1.00 35.85 302 TYR A C 1
ATOM 1608 O O . TYR A 1 224 ? 65.286 30.450 -17.056 1.00 31.38 302 TYR A O 1
ATOM 1617 N N . THR A 1 225 ? 65.046 29.735 -14.955 1.00 25.45 303 THR A N 1
ATOM 1618 C CA . THR A 1 225 ? 64.182 30.874 -14.642 1.00 29.39 303 THR A CA 1
ATOM 1619 C C . THR A 1 225 ? 64.995 32.037 -14.115 1.00 31.84 303 THR A C 1
ATOM 1620 O O . THR A 1 225 ? 66.014 31.851 -13.440 1.00 26.25 303 THR A O 1
ATOM 1624 N N . VAL A 1 226 ? 64.564 33.243 -14.488 1.00 30.51 304 VAL A N 1
ATOM 1625 C CA . VAL A 1 226 ? 65.173 34.481 -14.025 1.00 34.76 304 VAL A CA 1
ATOM 1626 C C . VAL A 1 226 ? 64.082 35.406 -13.487 1.00 37.66 304 VAL A C 1
ATOM 1627 O O . VAL A 1 226 ? 63.074 35.639 -14.152 1.00 34.09 304 VAL A O 1
ATOM 1631 N N . LEU A 1 227 ? 64.268 35.921 -12.279 1.00 36.85 305 LEU A N 1
ATOM 1632 C CA . LEU A 1 227 ? 63.279 36.825 -11.709 1.00 45.96 305 LEU A CA 1
ATOM 1633 C C . LEU A 1 227 ? 63.466 38.254 -12.245 1.00 47.98 305 LEU A C 1
ATOM 1634 O O . LEU A 1 227 ? 64.593 38.728 -12.397 1.00 47.30 305 LEU A O 1
ATOM 1639 N N . LEU A 1 228 ? 62.355 38.930 -12.535 1.00 46.61 306 LEU A N 1
ATOM 1640 C CA . LEU A 1 228 ? 62.375 40.353 -12.896 1.00 52.89 306 LEU A CA 1
ATOM 1641 C C . LEU A 1 228 ? 61.851 41.193 -11.709 1.00 62.32 306 LEU A C 1
ATOM 1642 O O . LEU A 1 228 ? 60.892 40.792 -11.059 1.00 57.15 306 LEU A O 1
ATOM 1647 N N . GLU A 1 229 ? 62.510 42.319 -11.416 1.00 87.29 307 GLU A N 1
ATOM 1648 C CA . GLU A 1 229 ? 62.152 43.220 -10.316 1.00 101.86 307 GLU A CA 1
ATOM 1649 C C . GLU A 1 229 ? 62.405 44.691 -10.751 1.00 124.80 307 GLU A C 1
ATOM 1650 O O . GLU A 1 229 ? 63.365 44.938 -11.476 1.00 122.46 307 GLU A O 1
ATOM 1656 N N . ASP A 1 230 ? 61.575 45.681 -10.390 1.00 124.05 308 ASP A N 1
ATOM 1657 C CA . ASP A 1 230 ? 60.257 45.544 -9.763 1.00 124.65 308 ASP A CA 1
ATOM 1658 C C . ASP A 1 230 ? 59.291 45.028 -10.796 1.00 122.56 308 ASP A C 1
ATOM 1659 O O . ASP A 1 230 ? 58.580 44.037 -10.605 1.00 123.08 308 ASP A O 1
ATOM 1664 N N . ASP A 1 231 ? 59.232 45.804 -11.873 1.00 119.83 309 ASP A N 1
ATOM 1665 C CA . ASP A 1 231 ? 58.203 45.717 -12.896 1.00 116.54 309 ASP A CA 1
ATOM 1666 C C . ASP A 1 231 ? 58.801 45.236 -14.217 1.00 108.84 309 ASP A C 1
ATOM 1667 O O . ASP A 1 231 ? 59.186 46.040 -15.084 1.00 111.49 309 ASP A O 1
ATOM 1672 N N . ASP A 1 232 ? 58.908 43.919 -14.352 1.00 96.53 310 ASP A N 1
ATOM 1673 C CA . ASP A 1 232 ? 59.387 43.297 -15.581 1.00 85.79 310 ASP A CA 1
ATOM 1674 C C . ASP A 1 232 ? 60.705 43.890 -16.075 1.00 78.28 310 ASP A C 1
ATOM 1675 O O . ASP A 1 232 ? 61.010 43.812 -17.260 1.00 75.43 310 ASP A O 1
ATOM 1680 N N . PHE A 1 233 ? 61.489 44.483 -15.177 1.00 77.01 311 PHE A N 1
ATOM 1681 C CA . PHE A 1 233 ? 62.755 45.072 -15.601 1.00 80.18 311 PHE A CA 1
ATOM 1682 C C . PHE A 1 233 ? 63.932 44.115 -15.518 1.00 78.19 311 PHE A C 1
ATOM 1683 O O . PHE A 1 233 ? 64.035 43.300 -14.597 1.00 77.31 311 PHE A O 1
ATOM 1691 N N . ALA A 1 234 ? 64.841 44.277 -16.476 1.00 79.09 312 ALA A N 1
ATOM 1692 C CA . ALA A 1 234 ? 65.945 43.358 -16.689 1.00 81.36 312 ALA A CA 1
ATOM 1693 C C . ALA A 1 234 ? 67.155 43.747 -15.839 1.00 87.20 312 ALA A C 1
ATOM 1694 O O . ALA A 1 234 ? 67.822 44.746 -16.100 1.00 84.63 312 ALA A O 1
ATOM 1696 N N . ASP A 1 235 ? 67.418 42.919 -14.835 1.00 101.05 313 ASP A N 1
ATOM 1697 C CA . ASP A 1 235 ? 68.630 42.914 -14.020 1.00 97.93 313 ASP A CA 1
ATOM 1698 C C . ASP A 1 235 ? 69.885 42.867 -14.919 1.00 95.39 313 ASP A C 1
ATOM 1699 O O . ASP A 1 235 ? 69.809 42.394 -16.055 1.00 97.42 313 ASP A O 1
ATOM 1704 N N . PRO A 1 236 ? 71.034 43.389 -14.437 1.00 79.55 314 PRO A N 1
ATOM 1705 C CA . PRO A 1 236 ? 72.309 43.107 -15.112 1.00 72.30 314 PRO A CA 1
ATOM 1706 C C . PRO A 1 236 ? 72.511 41.605 -15.336 1.00 63.34 314 PRO A C 1
ATOM 1707 O O . PRO A 1 236 ? 72.947 41.186 -16.412 1.00 63.47 314 PRO A O 1
ATOM 1711 N N . LEU A 1 237 ? 72.166 40.813 -14.324 1.00 55.22 315 LEU A N 1
ATOM 1712 C CA . LEU A 1 237 ? 72.205 39.355 -14.405 1.00 53.66 315 LEU A CA 1
ATOM 1713 C C . LEU A 1 237 ? 71.256 38.854 -15.482 1.00 45.24 315 LEU A C 1
ATOM 1714 O O . LEU A 1 237 ? 71.566 37.901 -16.203 1.00 50.12 315 LEU A O 1
ATOM 1719 N N . ALA A 1 238 ? 70.075 39.463 -15.556 1.00 47.47 316 ALA A N 1
ATOM 1720 C CA . ALA A 1 238 ? 69.102 39.089 -16.576 1.00 45.84 316 ALA A CA 1
ATOM 1721 C C . ALA A 1 238 ? 69.721 39.293 -17.950 1.00 47.30 316 ALA A C 1
ATOM 1722 O O . ALA A 1 238 ? 69.556 38.466 -18.848 1.00 41.08 316 ALA A O 1
ATOM 1724 N N . GLU A 1 239 ? 70.453 40.389 -18.100 1.00 52.81 317 GLU A N 1
ATOM 1725 C CA . GLU A 1 239 ? 71.134 40.689 -19.352 1.00 50.87 317 GLU A CA 1
ATOM 1726 C C . GLU A 1 239 ? 72.243 39.712 -19.674 1.00 45.92 317 GLU A C 1
ATOM 1727 O O . GLU A 1 239 ? 72.429 39.343 -20.831 1.00 45.57 317 GLU A O 1
ATOM 1733 N N . GLU A 1 240 ? 72.974 39.289 -18.649 1.00 43.26 318 GLU A N 1
ATOM 1734 C CA . GLU A 1 240 ? 74.084 38.373 -18.855 1.00 51.79 318 GLU A CA 1
ATOM 1735 C C . GLU A 1 240 ? 73.561 36.990 -19.235 1.00 51.29 318 GLU A C 1
ATOM 1736 O O . GLU A 1 240 ? 74.039 36.385 -20.193 1.00 51.85 318 GLU A O 1
ATOM 1742 N N . VAL A 1 241 ? 72.560 36.498 -18.514 1.00 52.61 319 VAL A N 1
ATOM 1743 C CA . VAL A 1 241 ? 72.032 35.179 -18.840 1.00 52.02 319 VAL A CA 1
ATOM 1744 C C . VAL A 1 241 ? 71.381 35.206 -20.220 1.00 43.58 319 VAL A C 1
ATOM 1745 O O . VAL A 1 241 ? 71.508 34.261 -20.993 1.00 46.46 319 VAL A O 1
ATOM 1749 N N . ARG A 1 242 ? 70.726 36.309 -20.551 1.00 42.08 320 ARG A N 1
ATOM 1750 C CA . ARG A 1 242 ? 70.056 36.411 -21.835 1.00 45.60 320 ARG A CA 1
ATOM 1751 C C . ARG A 1 242 ? 71.063 36.230 -22.971 1.00 41.78 320 ARG A C 1
ATOM 1752 O O . ARG A 1 242 ? 70.764 35.604 -23.983 1.00 41.18 320 ARG A O 1
ATOM 1760 N N . SER A 1 243 ? 72.277 36.731 -22.770 1.00 40.84 321 SER A N 1
ATOM 1761 C CA . SER A 1 243 ? 73.322 36.649 -23.789 1.00 35.84 321 SER A CA 1
ATOM 1762 C C . SER A 1 243 ? 73.975 35.272 -23.884 1.00 38.61 321 SER A C 1
ATOM 1763 O O . SER A 1 243 ? 74.513 34.911 -24.927 1.00 49.12 321 SER A O 1
ATOM 1766 N N . ILE A 1 244 ? 73.912 34.494 -22.806 1.00 32.57 322 ILE A N 1
ATOM 1767 C CA . ILE A 1 244 ? 74.526 33.168 -22.777 1.00 32.88 322 ILE A CA 1
ATOM 1768 C C . ILE A 1 244 ? 73.596 32.089 -23.336 1.00 33.96 322 ILE A C 1
ATOM 1769 O O . ILE A 1 244 ? 74.048 31.129 -23.956 1.00 42.16 322 ILE A O 1
ATOM 1774 N N . LEU A 1 245 ? 72.299 32.262 -23.110 1.00 29.87 323 LEU A N 1
ATOM 1775 C CA . LEU A 1 245 ? 71.309 31.241 -23.467 1.00 29.16 323 LEU A CA 1
ATOM 1776 C C . LEU A 1 245 ? 70.944 31.254 -24.964 1.00 28.63 323 LEU A C 1
ATOM 1777 O O . LEU A 1 245 ? 71.420 32.095 -25.732 1.00 32.54 323 LEU A O 1
ATOM 1782 N N . ASP A 1 246 ? 70.101 30.313 -25.370 1.00 24.64 324 ASP A N 1
ATOM 1783 C CA . ASP A 1 246 ? 69.685 30.177 -26.764 1.00 22.73 324 ASP A CA 1
ATOM 1784 C C . ASP A 1 246 ? 68.289 30.723 -26.995 1.00 26.84 324 ASP A C 1
ATOM 1785 O O . ASP A 1 246 ? 67.581 30.267 -27.887 1.00 24.93 324 ASP A O 1
ATOM 1790 N N . GLY A 1 247 ? 67.880 31.701 -26.203 1.00 28.54 325 GLY A N 1
ATOM 1791 C CA . GLY A 1 247 ? 66.544 32.237 -26.366 1.00 33.49 325 GLY A CA 1
ATOM 1792 C C . GLY A 1 247 ? 65.923 32.531 -25.024 1.00 31.28 325 GLY A C 1
ATOM 1793 O O . GLY A 1 247 ? 66.476 32.182 -23.980 1.00 25.52 325 GLY A O 1
ATOM 1794 N N . HIS A 1 248 ? 64.786 33.209 -25.043 1.00 28.67 326 HIS A N 1
ATOM 1795 C CA . HIS A 1 248 ? 64.105 33.549 -23.806 1.00 25.32 326 HIS A CA 1
ATOM 1796 C C . HIS A 1 248 ? 62.615 33.672 -24.006 1.00 27.68 326 HIS A C 1
ATOM 1797 O O . HIS A 1 248 ? 62.136 34.101 -25.070 1.00 26.68 326 HIS A O 1
ATOM 1804 N N . ILE A 1 249 ? 61.895 33.268 -22.966 1.00 29.29 327 ILE A N 1
ATOM 1805 C CA . ILE A 1 249 ? 60.454 33.382 -22.914 1.00 28.06 327 ILE A CA 1
ATOM 1806 C C . ILE A 1 249 ? 60.127 34.389 -21.822 1.00 31.50 327 ILE A C 1
ATOM 1807 O O . ILE A 1 249 ? 60.509 34.220 -20.659 1.00 28.04 327 ILE A O 1
ATOM 1812 N N . TYR A 1 250 ? 59.455 35.460 -22.217 1.00 28.20 328 TYR A N 1
ATOM 1813 C CA . TYR A 1 250 ? 59.135 36.542 -21.304 1.00 24.83 328 TYR A CA 1
ATOM 1814 C C . TYR A 1 250 ? 57.678 36.459 -20.871 1.00 28.63 328 TYR A C 1
ATOM 1815 O O . TYR A 1 250 ? 56.780 36.467 -21.704 1.00 26.10 328 TYR A O 1
ATOM 1824 N N . LEU A 1 251 ? 57.461 36.356 -19.561 1.00 24.13 329 LEU A N 1
ATOM 1825 C CA . LEU A 1 251 ? 56.121 36.342 -18.992 1.00 31.05 329 LEU A CA 1
ATOM 1826 C C . LEU A 1 251 ? 55.785 37.750 -18.568 1.00 37.96 329 LEU A C 1
ATOM 1827 O O . LEU A 1 251 ? 56.463 38.314 -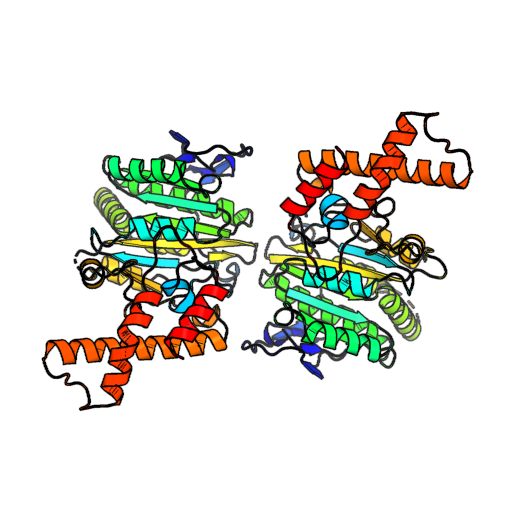17.709 1.00 36.73 329 LEU A O 1
ATOM 1832 N N . SER A 1 252 ? 54.730 38.300 -19.151 1.00 32.20 330 SER A N 1
ATOM 1833 C CA . SER A 1 252 ? 54.388 39.705 -18.955 1.00 33.26 330 SER A CA 1
ATOM 1834 C C . SER A 1 252 ? 53.373 39.936 -17.841 1.00 41.10 330 SER A C 1
ATOM 1835 O O . SER A 1 252 ? 52.284 39.363 -17.858 1.00 34.38 330 SER A O 1
ATOM 1838 N N . ARG A 1 253 ? 53.729 40.791 -16.883 1.00 49.22 331 ARG A N 1
ATOM 1839 C CA . ARG A 1 253 ? 52.813 41.152 -15.804 1.00 55.95 331 ARG A CA 1
ATOM 1840 C C . ARG A 1 253 ? 51.529 41.723 -16.387 1.00 53.21 331 ARG A C 1
ATOM 1841 O O . ARG A 1 253 ? 50.429 41.445 -15.902 1.00 53.29 331 ARG A O 1
ATOM 1849 N N . ASN A 1 254 ? 51.677 42.505 -17.451 1.00 53.38 332 ASN A N 1
ATOM 1850 C CA . ASN A 1 254 ? 50.538 43.103 -18.121 1.00 62.90 332 ASN A CA 1
ATOM 1851 C C . ASN A 1 254 ? 49.582 42.074 -18.700 1.00 56.22 332 ASN A C 1
ATOM 1852 O O . ASN A 1 254 ? 48.361 42.197 -18.573 1.00 51.30 332 ASN A O 1
ATOM 1857 N N . LEU A 1 255 ? 50.139 41.053 -19.336 1.00 47.45 333 LEU A N 1
ATOM 1858 C CA . LEU A 1 255 ? 49.312 40.035 -19.936 1.00 39.80 333 LEU A CA 1
ATOM 1859 C C . LEU A 1 255 ? 48.619 39.227 -18.846 1.00 42.11 333 LEU A C 1
ATOM 1860 O O . LEU A 1 255 ? 47.469 38.815 -18.999 1.00 40.76 333 LEU A O 1
ATOM 1865 N N . ALA A 1 256 ? 49.330 39.000 -17.746 1.00 39.95 334 ALA A N 1
ATOM 1866 C CA . ALA A 1 256 ? 48.768 38.274 -16.620 1.00 42.66 334 ALA A CA 1
ATOM 1867 C C . ALA A 1 256 ? 47.612 39.068 -15.990 1.00 46.96 334 ALA A C 1
ATOM 1868 O O . ALA A 1 256 ? 46.560 38.511 -15.692 1.00 42.60 334 ALA A O 1
ATOM 1870 N N . GLN A 1 257 ? 47.800 40.371 -15.805 1.00 48.67 335 GLN A N 1
ATOM 1871 C CA . GLN A 1 257 ? 46.739 41.191 -15.221 1.00 50.19 335 GLN A CA 1
ATOM 1872 C C . GLN A 1 257 ? 45.536 41.292 -16.163 1.00 53.68 335 GLN A C 1
ATOM 1873 O O . GLN A 1 257 ? 44.408 41.456 -15.699 1.00 60.18 335 GLN A O 1
ATOM 1879 N N . LYS A 1 258 ? 45.768 41.154 -17.472 1.00 53.55 336 LYS A N 1
ATOM 1880 C CA . LYS A 1 258 ? 44.665 41.027 -18.431 1.00 53.82 336 LYS A CA 1
ATOM 1881 C C . LYS A 1 258 ? 44.023 39.658 -18.409 1.00 50.72 336 LYS A C 1
ATOM 1882 O O . LYS A 1 258 ? 43.045 39.432 -19.110 1.00 56.41 336 LYS A O 1
ATOM 1888 N N . GLY A 1 259 ? 44.571 38.738 -17.625 1.00 43.37 337 GLY A N 1
ATOM 1889 C CA . GLY A 1 259 ? 43.994 37.410 -17.542 1.00 45.11 337 GLY A CA 1
ATOM 1890 C C . GLY A 1 259 ? 44.440 36.434 -18.625 1.00 52.96 337 GLY A C 1
ATOM 1891 O O . GLY A 1 259 ? 43.870 35.353 -18.773 1.00 53.63 337 GLY A O 1
ATOM 1892 N N . GLN A 1 260 ? 45.460 36.799 -19.392 1.00 47.30 338 GLN A N 1
ATOM 1893 C CA . GLN A 1 260 ? 45.937 35.899 -20.430 1.00 43.23 338 GLN A CA 1
ATOM 1894 C C . GLN A 1 260 ? 46.934 34.919 -19.816 1.00 40.07 338 GLN A C 1
ATOM 1895 O O . GLN A 1 260 ? 47.959 35.321 -19.254 1.00 43.98 338 GLN A O 1
ATOM 1901 N N . PHE A 1 261 ? 46.613 33.631 -19.888 1.00 36.32 339 PHE A N 1
ATOM 1902 C CA . PHE A 1 261 ? 47.523 32.613 -19.380 1.00 32.50 339 PHE A CA 1
ATOM 1903 C C . PHE A 1 261 ? 47.707 31.518 -20.414 1.00 26.27 339 PHE A C 1
ATOM 1904 O O . PHE A 1 261 ? 46.725 31.025 -20.960 1.00 33.01 339 PHE A O 1
ATOM 1912 N N . PRO A 1 262 ? 48.966 31.126 -20.693 1.00 32.44 340 PRO A N 1
ATOM 1913 C CA . PRO A 1 262 ? 50.215 31.647 -20.129 1.00 29.25 340 PRO A CA 1
ATOM 1914 C C . PRO A 1 262 ? 50.481 33.076 -20.576 1.00 32.57 340 PRO A C 1
ATOM 1915 O O . PRO A 1 262 ? 50.119 33.453 -21.683 1.00 32.52 340 PRO A O 1
ATOM 1919 N N . ALA A 1 263 ? 51.140 33.846 -19.727 1.00 33.40 341 ALA A N 1
ATOM 1920 C CA . ALA A 1 263 ? 51.287 35.274 -19.962 1.00 36.86 341 ALA A CA 1
ATOM 1921 C C . ALA A 1 263 ? 52.526 35.540 -20.795 1.00 32.55 341 ALA A C 1
ATOM 1922 O O . ALA A 1 263 ? 53.245 36.510 -20.580 1.00 38.52 341 ALA A O 1
ATOM 1924 N N . ILE A 1 264 ? 52.768 34.664 -21.757 1.00 34.63 342 ILE A N 1
ATOM 1925 C CA . ILE A 1 264 ? 53.918 34.808 -22.630 1.00 27.56 342 ILE A CA 1
ATOM 1926 C C . ILE A 1 264 ? 53.712 35.943 -23.622 1.00 28.33 342 ILE A C 1
ATOM 1927 O O . ILE A 1 264 ? 52.729 35.979 -24.355 1.00 29.08 342 ILE A O 1
ATOM 1932 N N . ASP A 1 265 ? 54.651 36.875 -23.652 1.00 29.59 343 ASP A N 1
ATOM 1933 C CA . ASP A 1 265 ? 54.623 37.921 -24.661 1.00 28.70 343 ASP A CA 1
ATOM 1934 C C . ASP A 1 265 ? 55.477 37.462 -25.828 1.00 27.82 343 ASP A C 1
ATOM 1935 O O . ASP A 1 265 ? 56.695 37.609 -25.790 1.00 27.20 343 ASP A O 1
ATOM 1940 N N . SER A 1 266 ? 54.859 36.902 -26.866 1.00 26.24 344 SER A N 1
ATOM 1941 C CA . SER A 1 266 ? 55.666 36.258 -27.889 1.00 29.94 344 SER A CA 1
ATOM 1942 C C . SER A 1 266 ? 56.435 37.276 -28.715 1.00 28.45 344 SER A C 1
ATOM 1943 O O . SER A 1 266 ? 57.466 36.950 -29.303 1.00 29.00 344 SER A O 1
ATOM 1946 N N . LEU A 1 267 ? 55.962 38.519 -28.742 1.00 24.15 345 LEU A N 1
ATOM 1947 C CA . LEU A 1 267 ? 56.690 39.548 -29.491 1.00 25.15 345 LEU A CA 1
ATOM 1948 C C . LEU A 1 267 ? 57.960 40.003 -28.787 1.00 30.21 345 LEU A C 1
ATOM 1949 O O . LEU A 1 267 ? 58.780 40.711 -29.381 1.00 31.00 345 LEU A O 1
ATOM 1954 N N . LYS A 1 268 ? 58.099 39.653 -27.509 1.00 29.90 346 LYS A N 1
ATOM 1955 C CA . LYS A 1 268 ? 59.310 39.980 -26.757 1.00 26.25 346 LYS A CA 1
ATOM 1956 C C . LYS A 1 268 ? 60.038 38.701 -26.327 1.00 28.52 346 LYS A C 1
ATOM 1957 O O . LYS A 1 268 ? 60.892 38.722 -25.432 1.00 31.81 346 LYS A O 1
ATOM 1963 N N . SER A 1 269 ? 59.683 37.597 -26.972 1.00 26.21 347 SER A N 1
ATOM 1964 C CA . SER A 1 269 ? 60.288 36.299 -26.701 1.00 23.16 347 SER A CA 1
ATOM 1965 C C . SER A 1 269 ? 60.941 35.771 -27.973 1.00 25.38 347 SER A C 1
ATOM 1966 O O . SER A 1 269 ? 60.539 36.119 -29.082 1.00 26.43 347 SER A O 1
ATOM 1969 N N . ILE A 1 270 ? 61.951 34.927 -27.829 1.00 24.14 348 ILE A N 1
ATOM 1970 C CA . ILE A 1 270 ? 62.596 34.369 -29.011 1.00 21.69 348 ILE A CA 1
ATOM 1971 C C . ILE A 1 270 ? 63.212 33.006 -28.726 1.00 22.86 348 ILE A C 1
ATOM 1972 O O . ILE A 1 270 ? 63.744 32.772 -27.642 1.00 24.88 348 ILE A O 1
ATOM 1977 N N . SER A 1 271 ? 63.125 32.108 -29.702 1.00 24.05 349 SER A N 1
ATOM 1978 C CA . SER A 1 271 ? 63.945 30.909 -29.693 1.00 22.97 349 SER A CA 1
ATOM 1979 C C . SER A 1 271 ? 65.006 31.012 -30.771 1.00 22.90 349 SER A C 1
ATOM 1980 O O . SER A 1 271 ? 64.685 31.069 -31.954 1.00 22.08 349 SER A O 1
ATOM 1983 N N . ALA A 1 272 ? 66.273 31.010 -30.370 1.00 22.90 350 ALA A N 1
ATOM 1984 C CA . ALA A 1 272 ? 67.349 31.221 -31.340 1.00 27.90 350 ALA A CA 1
ATOM 1985 C C . ALA A 1 272 ? 67.468 30.095 -32.369 1.00 24.38 350 ALA A C 1
ATOM 1986 O O . ALA A 1 272 ? 68.063 30.289 -33.423 1.00 28.67 350 ALA A O 1
ATOM 1988 N N . VAL A 1 273 ? 66.915 28.920 -32.074 1.00 21.34 351 VAL A N 1
ATOM 1989 C CA . VAL A 1 273 ? 67.050 27.771 -32.980 1.00 29.73 351 VAL A CA 1
ATOM 1990 C C . VAL A 1 273 ? 65.804 27.555 -33.836 1.00 28.92 351 VAL A C 1
ATOM 1991 O O . VAL A 1 273 ? 65.697 26.560 -34.561 1.00 25.58 351 VAL A O 1
ATOM 1995 N N . PHE A 1 274 ? 64.860 28.488 -33.736 1.00 24.97 352 PHE A N 1
ATOM 1996 C CA . PHE A 1 274 ? 63.565 28.356 -34.411 1.00 28.20 352 PHE A CA 1
ATOM 1997 C C . PHE A 1 274 ? 63.677 27.903 -35.871 1.00 25.07 352 PHE A C 1
ATOM 1998 O O . PHE A 1 274 ? 63.065 26.906 -36.263 1.00 25.70 352 PHE A O 1
ATOM 2006 N N . THR A 1 275 ? 64.435 28.643 -36.682 1.00 28.36 353 THR A N 1
ATOM 2007 C CA . THR A 1 275 ? 64.453 28.352 -38.119 1.00 29.59 353 THR A CA 1
ATOM 2008 C C . THR A 1 275 ? 65.184 27.031 -38.399 1.00 32.62 353 THR A C 1
ATOM 2009 O O . THR A 1 275 ? 65.011 26.425 -39.449 1.00 34.60 353 THR A O 1
ATOM 2013 N N . GLN A 1 276 ? 65.992 26.591 -37.442 1.00 26.29 354 GLN A N 1
ATOM 2014 C CA . GLN A 1 276 ? 66.707 25.329 -37.558 1.00 30.71 354 GLN A CA 1
ATOM 2015 C C . GLN A 1 276 ? 65.863 24.098 -37.191 1.00 31.98 354 GLN A C 1
ATOM 2016 O O . GLN A 1 276 ? 66.209 22.978 -37.562 1.00 31.37 354 GLN A O 1
ATOM 2022 N N . VAL A 1 277 ? 64.750 24.278 -36.479 1.00 26.32 355 VAL A N 1
ATOM 2023 C CA . VAL A 1 277 ? 63.995 23.107 -36.009 1.00 22.57 355 VAL A CA 1
ATOM 2024 C C . VAL A 1 277 ? 62.571 23.003 -36.560 1.00 24.52 355 VAL A C 1
ATOM 2025 O O . VAL A 1 277 ? 61.832 22.082 -36.195 1.00 29.18 355 VAL A O 1
ATOM 2029 N N . VAL A 1 278 ? 62.166 23.940 -37.414 1.00 22.21 356 VAL A N 1
ATOM 2030 C CA . VAL A 1 278 ? 60.861 23.818 -38.061 1.00 22.32 356 VAL A CA 1
ATOM 2031 C C . VAL A 1 278 ? 61.025 23.944 -39.566 1.00 21.84 356 VAL A C 1
ATOM 2032 O O . VAL A 1 278 ? 62.028 24.502 -40.035 1.00 29.01 356 VAL A O 1
ATOM 2036 N N . ASP A 1 279 ? 60.038 23.457 -40.316 1.00 27.21 357 ASP A N 1
ATOM 2037 C CA . ASP A 1 279 ? 60.126 23.497 -41.774 1.00 30.59 357 ASP A CA 1
ATOM 2038 C C . ASP A 1 279 ? 59.599 24.811 -42.365 1.00 35.25 357 ASP A C 1
ATOM 2039 O O . ASP A 1 279 ? 59.150 25.706 -41.647 1.00 29.60 357 ASP A O 1
ATOM 2044 N N . GLU A 1 280 ? 59.666 24.929 -43.684 1.00 29.80 358 GLU A N 1
ATOM 2045 C CA . GLU A 1 280 ? 59.368 26.195 -44.321 1.00 31.64 358 GLU A CA 1
ATOM 2046 C C . GLU A 1 280 ? 57.918 26.620 -44.154 1.00 23.79 358 GLU A C 1
ATOM 2047 O O . GLU A 1 280 ? 57.638 27.794 -43.883 1.00 28.09 358 GLU A O 1
ATOM 2053 N N . LYS A 1 281 ? 56.993 25.686 -44.332 1.00 25.43 359 LYS A N 1
ATOM 2054 C CA . LYS A 1 281 ? 55.585 26.045 -44.245 1.00 32.10 359 LYS A CA 1
ATOM 2055 C C . LYS A 1 281 ? 55.256 26.539 -42.835 1.00 35.41 359 LYS A C 1
ATOM 2056 O O . LYS A 1 281 ? 54.399 27.410 -42.670 1.00 26.92 359 LYS A O 1
ATOM 2062 N N . HIS A 1 282 ? 55.901 25.953 -41.826 1.00 30.02 360 HIS A N 1
ATOM 2063 C CA . HIS A 1 282 ? 55.766 26.435 -40.450 1.00 26.89 360 HIS A CA 1
ATOM 2064 C C . HIS A 1 282 ? 56.294 27.869 -40.362 1.00 24.13 360 HIS A C 1
ATOM 2065 O O . HIS A 1 282 ? 55.613 28.750 -39.848 1.00 26.30 360 HIS A O 1
ATOM 2072 N N . ARG A 1 283 ? 57.500 28.098 -40.875 1.00 21.79 361 ARG A N 1
ATOM 2073 C CA . ARG A 1 283 ? 58.131 29.423 -40.842 1.00 27.07 361 ARG A CA 1
ATOM 2074 C C . ARG A 1 283 ? 57.216 30.497 -41.420 1.00 33.72 361 ARG A C 1
ATOM 2075 O O . ARG A 1 283 ? 57.041 31.575 -40.857 1.00 28.00 361 ARG A O 1
ATOM 2083 N N . ILE A 1 284 ? 56.632 30.186 -42.562 1.00 27.42 362 ILE A N 1
ATOM 2084 C CA . ILE A 1 284 ? 55.731 31.112 -43.227 1.00 25.67 362 ILE A CA 1
ATOM 2085 C C . ILE A 1 284 ? 54.504 31.445 -42.350 1.00 28.29 362 ILE A C 1
ATOM 2086 O O . ILE A 1 284 ? 54.082 32.604 -42.257 1.00 28.00 362 ILE A O 1
ATOM 2091 N N . MET A 1 285 ? 53.933 30.437 -41.708 1.00 25.97 363 MET A N 1
ATOM 2092 C CA . MET A 1 285 ? 52.730 30.659 -40.915 1.00 28.14 363 MET A CA 1
ATOM 2093 C C . MET A 1 285 ? 53.047 31.467 -39.664 1.00 26.55 363 MET A C 1
ATOM 2094 O O . MET A 1 285 ? 52.282 32.349 -39.278 1.00 25.78 363 MET A O 1
ATOM 2099 N N . ALA A 1 286 ? 54.173 31.153 -39.029 1.00 22.71 364 ALA A N 1
ATOM 2100 C CA . ALA A 1 286 ? 54.583 31.865 -37.821 1.00 23.88 364 ALA A CA 1
ATOM 2101 C C . ALA A 1 286 ? 54.868 33.330 -38.129 1.00 28.98 364 ALA A C 1
ATOM 2102 O O . ALA A 1 286 ? 54.480 34.222 -37.368 1.00 24.59 364 ALA A O 1
ATOM 2104 N N . ALA A 1 287 ? 55.526 33.583 -39.258 1.00 22.28 365 ALA A N 1
ATOM 2105 C CA . ALA A 1 287 ? 55.827 34.961 -39.656 1.00 23.59 365 ALA A CA 1
ATOM 2106 C C . ALA A 1 287 ? 54.537 35.734 -39.894 1.00 23.81 365 ALA A C 1
ATOM 2107 O O . ALA A 1 287 ? 54.406 36.908 -39.510 1.00 26.29 365 ALA A O 1
ATOM 2109 N N . ALA A 1 288 ? 53.581 35.083 -40.547 1.00 25.00 366 ALA A N 1
ATOM 2110 C CA . ALA A 1 288 ? 52.279 35.693 -40.777 1.00 25.88 366 ALA A CA 1
ATOM 2111 C C . ALA A 1 288 ? 51.541 35.954 -39.459 1.00 24.31 366 ALA A C 1
ATOM 2112 O O . ALA A 1 288 ? 50.897 36.992 -39.293 1.00 26.54 366 ALA A O 1
ATOM 2114 N N . PHE A 1 289 ? 51.611 35.009 -38.527 1.00 23.46 367 PHE A N 1
ATOM 2115 C CA . PHE A 1 289 ? 50.950 35.201 -37.234 1.00 24.58 367 PHE A CA 1
ATOM 2116 C C . PHE A 1 289 ? 51.591 36.353 -36.455 1.00 23.48 367 PHE A C 1
ATOM 2117 O O . PHE A 1 289 ? 50.891 37.190 -35.871 1.00 27.37 367 PHE A O 1
ATOM 2125 N N . ARG A 1 290 ? 52.917 36.407 -36.448 1.00 23.07 368 ARG A N 1
ATOM 2126 C CA . ARG A 1 290 ? 53.606 37.497 -35.755 1.00 24.35 368 ARG A CA 1
ATOM 2127 C C . ARG A 1 290 ? 53.249 38.856 -36.356 1.00 26.20 368 ARG A C 1
ATOM 2128 O O . ARG A 1 290 ? 53.100 39.853 -35.630 1.00 28.02 368 ARG A O 1
ATOM 2136 N N . GLU A 1 291 ? 53.072 38.909 -37.673 1.00 24.13 369 GLU A N 1
ATOM 2137 C CA . GLU A 1 291 ? 52.670 40.179 -38.276 1.00 26.82 369 GLU A CA 1
ATOM 2138 C C . GLU A 1 291 ? 51.266 40.562 -37.807 1.00 24.91 369 GLU A C 1
ATOM 2139 O O . GLU A 1 291 ? 50.990 41.737 -37.541 1.00 29.45 369 GLU A O 1
ATOM 2145 N N . LEU A 1 292 ? 50.390 39.576 -37.673 1.00 22.86 370 LEU A N 1
ATOM 2146 C CA . LEU A 1 292 ? 49.039 39.832 -37.173 1.00 26.59 370 LEU A CA 1
ATOM 2147 C C . LEU A 1 292 ? 49.061 40.294 -35.706 1.00 27.72 370 LEU A C 1
ATOM 2148 O O . LEU A 1 292 ? 48.347 41.240 -35.334 1.00 25.76 370 LEU A O 1
ATOM 2153 N N . LEU A 1 293 ? 49.898 39.662 -34.887 1.00 24.28 371 LEU A N 1
ATOM 2154 C CA . LEU A 1 293 ? 50.061 40.104 -33.492 1.00 24.73 371 LEU A CA 1
ATOM 2155 C C . LEU A 1 293 ? 50.514 41.543 -33.435 1.00 26.38 371 LEU A C 1
ATOM 2156 O O . LEU A 1 293 ? 49.994 42.329 -32.637 1.00 25.96 371 LEU A O 1
ATOM 2161 N N . SER A 1 294 ? 51.477 41.896 -34.282 1.00 23.70 372 SER A N 1
ATOM 2162 C CA . SER A 1 294 ? 51.970 43.278 -34.314 1.00 27.37 372 SER A CA 1
ATOM 2163 C C . SER A 1 294 ? 50.883 44.267 -34.703 1.00 31.06 372 SER A C 1
ATOM 2164 O O . SER A 1 294 ? 50.801 45.373 -34.149 1.00 28.79 372 SER A O 1
ATOM 2167 N N . GLU A 1 295 ? 50.064 43.890 -35.676 1.00 26.82 373 GLU A N 1
ATOM 2168 C CA . GLU A 1 295 ? 48.972 44.758 -36.098 1.00 25.77 373 GLU A CA 1
ATOM 2169 C C . GLU A 1 295 ? 47.955 44.930 -34.972 1.00 25.75 373 GLU A C 1
ATOM 2170 O O . GLU A 1 295 ? 47.413 46.026 -34.769 1.00 25.57 373 GLU A O 1
ATOM 2176 N N . ILE A 1 296 ? 47.715 43.859 -34.226 1.00 24.12 374 ILE A N 1
ATOM 2177 C CA . ILE A 1 296 ? 46.763 43.922 -33.114 1.00 27.89 374 ILE A CA 1
ATOM 2178 C C . ILE A 1 296 ? 47.299 44.855 -32.027 1.00 27.87 374 ILE A C 1
ATOM 2179 O O . ILE A 1 296 ? 46.570 45.696 -31.497 1.00 26.09 374 ILE A O 1
ATOM 2184 N N . GLU A 1 297 ? 48.589 44.753 -31.721 1.00 26.90 375 GLU A N 1
ATOM 2185 C CA . GLU A 1 297 ? 49.146 45.659 -30.725 1.00 29.84 375 GLU A CA 1
ATOM 2186 C C . GLU A 1 297 ? 49.058 47.121 -31.170 1.00 28.16 375 GLU A C 1
ATOM 2187 O O . GLU A 1 297 ? 48.778 48.003 -30.355 1.00 33.20 375 GLU A O 1
ATOM 2193 N N . GLU A 1 298 ? 49.278 47.391 -32.456 1.00 27.14 376 GLU A N 1
ATOM 2194 C CA . GLU A 1 298 ? 49.117 48.752 -32.956 1.00 30.90 376 GLU A CA 1
ATOM 2195 C C . GLU A 1 298 ? 47.669 49.219 -32.806 1.00 33.43 376 GLU A C 1
ATOM 2196 O O . GLU A 1 298 ? 47.407 50.347 -32.397 1.00 28.71 376 GLU A O 1
ATOM 2202 N N . LEU A 1 299 ? 46.721 48.341 -33.114 1.00 28.47 377 LEU A N 1
ATOM 2203 C CA . LEU A 1 299 ? 45.318 48.725 -33.032 1.00 28.49 377 LEU A CA 1
ATOM 2204 C C . LEU A 1 299 ? 44.907 48.974 -31.582 1.00 26.06 377 LEU A C 1
ATOM 2205 O O . LEU A 1 299 ? 44.120 49.874 -31.304 1.00 28.06 377 LEU A O 1
ATOM 2210 N N . ARG A 1 300 ? 45.454 48.181 -30.664 1.00 30.18 378 ARG A N 1
ATOM 2211 C CA . ARG A 1 300 ? 45.138 48.330 -29.250 1.00 30.40 378 ARG A CA 1
ATOM 2212 C C . ARG A 1 300 ? 45.507 49.713 -28.750 1.00 31.92 378 ARG A C 1
ATOM 2213 O O . ARG A 1 300 ? 44.819 50.262 -27.903 1.00 32.66 378 ARG A O 1
ATOM 2221 N N . THR A 1 301 ? 46.622 50.246 -29.246 1.00 32.93 379 THR A N 1
ATOM 2222 C CA . THR A 1 301 ? 47.041 51.599 -28.887 1.00 33.37 379 THR A CA 1
ATOM 2223 C C . THR A 1 301 ? 46.084 52.626 -29.462 1.00 32.93 379 THR A C 1
ATOM 2224 O O . THR A 1 301 ? 45.657 53.560 -28.778 1.00 33.39 379 THR A O 1
ATOM 2228 N N . ILE A 1 302 ? 45.741 52.455 -30.732 1.00 29.27 380 ILE A N 1
ATOM 2229 C CA . ILE A 1 302 ? 44.788 53.356 -31.380 1.00 28.36 380 ILE A CA 1
ATOM 2230 C C . ILE A 1 302 ? 43.445 53.386 -30.634 1.00 28.97 380 ILE A C 1
ATOM 2231 O O . ILE A 1 302 ? 42.846 54.450 -30.470 1.00 29.80 380 ILE A O 1
ATOM 2236 N N . ILE A 1 303 ? 43.004 52.224 -30.162 1.00 34.04 381 ILE A N 1
ATOM 2237 C CA . ILE A 1 303 ? 41.787 52.141 -29.362 1.00 35.39 381 ILE A CA 1
ATOM 2238 C C . ILE A 1 303 ? 41.965 52.905 -28.047 1.00 36.18 381 ILE A C 1
ATOM 2239 O O . ILE A 1 303 ? 41.104 53.695 -27.676 1.00 33.69 381 ILE A O 1
ATOM 2244 N N . ASP A 1 304 ? 43.080 52.681 -27.352 1.00 34.16 382 ASP A N 1
ATOM 2245 C CA . ASP A 1 304 ? 43.396 53.432 -26.128 1.00 32.41 382 ASP A CA 1
ATOM 2246 C C . ASP A 1 304 ? 43.447 54.947 -26.386 1.00 37.13 382 ASP A C 1
ATOM 2247 O O . ASP A 1 304 ? 43.090 55.740 -25.521 1.00 39.16 382 ASP A O 1
ATOM 2252 N N . PHE A 1 305 ? 43.884 55.348 -27.578 1.00 36.49 383 PHE A N 1
ATOM 2253 C CA . PHE A 1 305 ? 43.922 56.759 -27.935 1.00 37.02 383 PHE A CA 1
ATOM 2254 C C . PHE A 1 305 ? 42.525 57.283 -28.293 1.00 41.09 383 PHE A C 1
ATOM 2255 O O . PHE A 1 305 ? 42.348 58.473 -28.512 1.00 39.16 383 PHE A O 1
ATOM 2263 N N . GLY A 1 306 ? 41.536 56.398 -28.366 1.00 35.59 384 GLY A N 1
ATOM 2264 C CA . GLY A 1 306 ? 40.193 56.833 -28.730 1.00 36.01 384 GLY A CA 1
ATOM 2265 C C . GLY A 1 306 ? 40.061 57.210 -30.194 1.00 40.07 384 GLY A C 1
ATOM 2266 O O . GLY A 1 306 ? 39.215 58.027 -30.566 1.00 37.89 384 GLY A O 1
ATOM 2267 N N . GLU A 1 307 ? 40.910 56.623 -31.032 1.00 35.94 385 GLU A N 1
ATOM 2268 C CA . GLU A 1 307 ? 40.932 56.946 -32.456 1.00 34.77 385 GLU A CA 1
ATOM 2269 C C . GLU A 1 307 ? 40.356 55.823 -33.325 1.00 33.99 385 GLU A C 1
ATOM 2270 O O . GLU A 1 307 ? 40.454 55.896 -34.551 1.00 42.40 385 GLU A O 1
ATOM 2276 N N . TYR A 1 308 ? 39.837 54.761 -32.708 1.00 32.17 386 TYR A N 1
ATOM 2277 C CA . TYR A 1 308 ? 39.223 53.683 -33.491 1.00 30.20 386 TYR A CA 1
ATOM 2278 C C . TYR A 1 308 ? 37.709 53.877 -33.641 1.00 37.99 386 TYR A C 1
ATOM 2279 O O . TYR A 1 308 ? 36.965 53.868 -32.652 1.00 39.54 386 TYR A O 1
ATOM 2288 N N . LYS A 1 309 ? 37.258 54.042 -34.880 1.00 31.23 387 LYS A N 1
ATOM 2289 C CA . LYS A 1 309 ? 35.825 54.151 -35.167 1.00 32.43 387 LYS A CA 1
ATOM 2290 C C . LYS A 1 309 ? 35.449 53.100 -36.216 1.00 34.01 387 LYS A C 1
ATOM 2291 O O . LYS A 1 309 ? 35.952 53.152 -37.340 1.00 36.25 387 LYS A O 1
ATOM 2297 N N . PRO A 1 310 ? 34.588 52.135 -35.853 1.00 35.46 388 PRO A N 1
ATOM 2298 C CA . PRO A 1 310 ? 34.208 51.092 -36.818 1.00 37.03 388 PRO A CA 1
ATOM 2299 C C . PRO A 1 310 ? 33.745 51.651 -38.167 1.00 36.02 388 PRO A C 1
ATOM 2300 O O . PRO A 1 310 ? 33.048 52.673 -38.226 1.00 36.50 388 PRO A O 1
ATOM 2304 N N . GLY A 1 311 ? 34.177 51.003 -39.250 1.00 32.25 389 GLY A N 1
ATOM 2305 C CA . GLY A 1 311 ? 33.741 51.391 -40.583 1.00 31.17 389 GLY A CA 1
ATOM 2306 C C . GLY A 1 311 ? 34.570 52.450 -41.270 1.00 42.04 389 GLY A C 1
ATOM 2307 O O . GLY A 1 311 ? 34.393 52.708 -42.460 1.00 49.97 389 GLY A O 1
ATOM 2308 N N . GLU A 1 312 ? 35.435 53.114 -40.518 1.00 36.78 390 GLU A N 1
ATOM 2309 C CA . GLU A 1 312 ? 36.244 54.198 -41.081 1.00 35.77 390 GLU A CA 1
ATOM 2310 C C . GLU A 1 312 ? 37.475 53.672 -41.826 1.00 33.69 390 GLU A C 1
ATOM 2311 O O . GLU A 1 312 ? 37.935 54.261 -42.796 1.00 43.93 390 GLU A O 1
ATOM 2317 N N . ASN A 1 313 ? 37.993 52.547 -41.365 1.00 38.79 391 ASN A N 1
ATOM 2318 C CA . ASN A 1 313 ? 39.194 51.963 -41.938 1.00 36.67 391 ASN A CA 1
ATOM 2319 C C . ASN A 1 313 ? 39.030 50.448 -42.044 1.00 37.35 391 ASN A C 1
ATOM 2320 O O . ASN A 1 313 ? 39.042 49.751 -41.039 1.00 35.75 391 ASN A O 1
ATOM 2325 N N . ALA A 1 314 ? 38.843 49.947 -43.261 1.00 37.38 392 ALA A N 1
ATOM 2326 C CA . ALA A 1 314 ? 38.535 48.529 -43.465 1.00 39.54 392 ALA A CA 1
ATOM 2327 C C . ALA A 1 314 ? 39.634 47.603 -42.948 1.00 33.90 392 ALA A C 1
ATOM 2328 O O . ALA A 1 314 ? 39.351 46.512 -42.468 1.00 36.00 392 ALA A O 1
ATOM 2330 N N . SER A 1 315 ? 40.889 48.032 -43.059 1.00 36.28 393 SER A N 1
ATOM 2331 C CA . SER A 1 315 ? 41.991 47.179 -42.613 1.00 36.03 393 SER A CA 1
ATOM 2332 C C . SER A 1 315 ? 41.981 47.089 -41.094 1.00 27.38 393 SER A C 1
ATOM 2333 O O . SER A 1 315 ? 42.184 46.013 -40.538 1.00 32.94 393 SER A O 1
ATOM 2336 N N . GLN A 1 316 ? 41.705 48.217 -40.430 1.00 35.69 394 GLN A N 1
ATOM 2337 C CA . GLN A 1 316 ? 41.570 48.231 -38.967 1.00 32.76 394 GLN A CA 1
ATOM 2338 C C . GLN A 1 316 ? 40.423 47.340 -38.483 1.00 26.23 394 GLN A C 1
ATOM 2339 O O . GLN A 1 316 ? 40.585 46.588 -37.529 1.00 25.88 394 GLN A O 1
ATOM 2345 N N . ASP A 1 317 ? 39.262 47.432 -39.133 1.00 28.98 395 ASP A N 1
ATOM 2346 C CA . ASP A 1 317 ? 38.121 46.601 -38.746 1.00 28.63 395 ASP A CA 1
ATOM 2347 C C . ASP A 1 317 ? 38.456 45.119 -38.895 1.00 26.77 395 ASP A C 1
ATOM 2348 O O . ASP A 1 317 ? 38.087 44.281 -38.064 1.00 27.59 395 ASP A O 1
ATOM 2353 N N . LYS A 1 318 ? 39.195 44.782 -39.945 1.00 30.97 396 LYS A N 1
ATOM 2354 C CA . LYS A 1 318 ? 39.577 43.383 -40.146 1.00 27.90 396 LYS A CA 1
ATOM 2355 C C . LYS A 1 318 ? 40.489 42.904 -39.007 1.00 29.00 396 LYS A C 1
ATOM 2356 O O . LYS A 1 318 ? 40.344 41.800 -38.495 1.00 29.25 396 LYS A O 1
ATOM 2362 N N . ILE A 1 319 ? 41.397 43.766 -38.582 1.00 27.67 397 ILE A N 1
ATOM 2363 C CA . ILE A 1 319 ? 42.277 43.428 -37.468 1.00 24.62 397 ILE A CA 1
ATOM 2364 C C . ILE A 1 319 ? 41.464 43.339 -36.168 1.00 24.29 397 ILE A C 1
ATOM 2365 O O . ILE A 1 319 ? 41.674 42.438 -35.360 1.00 28.02 397 ILE A O 1
ATOM 2370 N N . TYR A 1 320 ? 40.547 44.287 -35.970 1.00 27.26 398 TYR A N 1
ATOM 2371 C CA . TYR A 1 320 ? 39.701 44.259 -34.782 1.00 26.76 398 TYR A CA 1
ATOM 2372 C C . TYR A 1 320 ? 39.019 42.914 -34.632 1.00 26.73 398 TYR A C 1
ATOM 2373 O O . TYR A 1 320 ? 39.017 42.323 -33.546 1.00 26.61 398 TYR A O 1
ATOM 2382 N N . ASN A 1 321 ? 38.450 42.416 -35.722 1.00 25.21 399 ASN A N 1
ATOM 2383 C CA . ASN A 1 321 ? 37.665 41.178 -35.637 1.00 27.85 399 ASN A CA 1
ATOM 2384 C C . ASN A 1 321 ? 38.498 39.906 -35.512 1.00 32.61 399 ASN A C 1
ATOM 2385 O O . ASN A 1 321 ? 37.950 38.827 -35.309 1.00 34.51 399 ASN A O 1
ATOM 2390 N N . LYS A 1 322 ? 39.813 40.043 -35.618 1.00 29.14 400 LYS A N 1
ATOM 2391 C CA . LYS A 1 322 ? 40.722 38.909 -35.420 1.00 26.91 400 LYS A CA 1
ATOM 2392 C C . LYS A 1 322 ? 41.161 38.804 -33.966 1.00 31.26 400 LYS A C 1
ATOM 2393 O O . LYS A 1 322 ? 41.723 37.790 -33.566 1.00 29.84 400 LYS A O 1
ATOM 2399 N N . ILE A 1 323 ? 40.933 39.851 -33.171 1.00 29.05 401 ILE A N 1
ATOM 2400 C CA . ILE A 1 323 ? 41.487 39.873 -31.808 1.00 30.57 401 ILE A CA 1
ATOM 2401 C C . ILE A 1 323 ? 41.013 38.669 -30.993 1.00 31.76 401 ILE A C 1
ATOM 2402 O O . ILE A 1 323 ? 41.796 38.022 -30.309 1.00 31.69 401 ILE A O 1
ATOM 2407 N N . SER A 1 324 ? 39.739 38.337 -31.127 1.00 33.91 402 SER A N 1
ATOM 2408 C CA . SER A 1 324 ? 39.157 37.249 -30.364 1.00 33.01 402 SER A CA 1
ATOM 2409 C C . SER A 1 324 ? 39.763 35.882 -30.709 1.00 29.12 402 SER A C 1
ATOM 2410 O O . SER A 1 324 ? 40.071 35.105 -29.806 1.00 30.58 402 SER A O 1
ATOM 2413 N N . VAL A 1 325 ? 39.945 35.576 -31.999 1.00 27.57 403 VAL A N 1
ATOM 2414 C CA . VAL A 1 325 ? 40.468 34.262 -32.347 1.00 34.56 403 VAL A CA 1
ATOM 2415 C C . VAL A 1 325 ? 41.951 34.192 -32.020 1.00 33.43 403 VAL A C 1
ATOM 2416 O O . VAL A 1 325 ? 42.470 33.123 -31.714 1.00 28.66 403 VAL A O 1
ATOM 2420 N N . VAL A 1 326 ? 42.633 35.332 -32.084 1.00 28.04 404 VAL A N 1
ATOM 2421 C CA . VAL A 1 326 ? 44.051 35.334 -31.724 1.00 26.13 404 VAL A CA 1
ATOM 2422 C C . VAL A 1 326 ? 44.231 35.076 -30.229 1.00 24.96 404 VAL A C 1
ATOM 2423 O O . VAL A 1 326 ? 45.050 34.243 -29.828 1.00 32.08 404 VAL A O 1
ATOM 2427 N N . GLU A 1 327 ? 43.447 35.760 -29.404 1.00 26.78 405 GLU A N 1
ATOM 2428 C CA . GLU A 1 327 ? 43.521 35.584 -27.956 1.00 26.71 405 GLU A CA 1
ATOM 2429 C C . GLU A 1 327 ? 43.186 34.135 -27.595 1.00 31.96 405 GLU A C 1
ATOM 2430 O O . GLU A 1 327 ? 43.809 33.543 -26.717 1.00 29.24 405 GLU A O 1
ATOM 2436 N N . SER A 1 328 ? 42.235 33.552 -28.311 1.00 29.72 406 SER A N 1
ATOM 2437 C CA . SER A 1 328 ? 41.845 32.166 -28.064 1.00 26.85 406 SER A CA 1
ATOM 2438 C C . SER A 1 328 ? 42.975 31.190 -28.409 1.00 25.45 406 SER A C 1
ATOM 2439 O O . SER A 1 328 ? 43.154 30.172 -27.731 1.00 29.10 406 SER A O 1
ATOM 2442 N N . PHE A 1 329 ? 43.718 31.482 -29.471 1.00 22.95 407 PHE A N 1
ATOM 2443 C CA . PHE A 1 329 ? 44.867 30.635 -29.816 1.00 28.92 407 PHE A CA 1
ATOM 2444 C C . PHE A 1 329 ? 45.973 30.693 -28.765 1.00 28.18 407 PHE A C 1
ATOM 2445 O O . PHE A 1 329 ? 46.567 29.678 -28.418 1.00 29.96 407 PHE A O 1
ATOM 2453 N N . LEU A 1 330 ? 46.277 31.899 -28.301 1.00 30.67 408 LEU A N 1
ATOM 2454 C CA . LEU A 1 330 ? 47.367 32.117 -27.352 1.00 28.11 408 LEU A CA 1
ATOM 2455 C C . LEU A 1 330 ? 47.067 31.526 -25.976 1.00 32.59 408 LEU A C 1
ATOM 2456 O O . LEU A 1 330 ? 47.955 30.984 -25.312 1.00 28.44 408 LEU A O 1
ATOM 2461 N N . LYS A 1 331 ? 45.816 31.681 -25.548 1.00 27.60 409 LYS A N 1
ATOM 2462 C CA . LYS A 1 331 ? 45.369 31.222 -24.242 1.00 32.74 409 LYS A CA 1
ATOM 2463 C C . LYS A 1 331 ? 45.365 29.708 -24.180 1.00 27.65 409 LYS A C 1
ATOM 2464 O O . LYS A 1 331 ? 45.005 29.049 -25.150 1.00 30.19 409 LYS A O 1
ATOM 2470 N N . GLN A 1 332 ? 45.738 29.155 -23.031 1.00 25.74 410 GLN A N 1
ATOM 2471 C CA . GLN A 1 332 ? 45.759 27.701 -22.882 1.00 26.14 410 GLN A CA 1
ATOM 2472 C C . GLN A 1 332 ? 45.526 27.255 -21.439 1.00 31.63 410 GLN A C 1
ATOM 2473 O O . GLN A 1 332 ? 46.226 27.684 -20.534 1.00 32.26 410 GLN A O 1
ATOM 2479 N N . ASP A 1 333 ? 44.533 26.395 -21.242 1.00 30.58 411 ASP A N 1
ATOM 2480 C CA . ASP A 1 333 ? 44.283 25.785 -19.941 1.00 30.60 411 ASP A CA 1
ATOM 2481 C C . ASP A 1 333 ? 45.519 24.987 -19.523 1.00 30.57 411 ASP A C 1
ATOM 2482 O O . ASP A 1 333 ? 46.044 24.201 -20.305 1.00 29.58 411 ASP A O 1
ATOM 2487 N N . TYR A 1 334 ? 45.996 25.179 -18.298 1.00 31.35 412 TYR A N 1
ATOM 2488 C CA . TYR A 1 334 ? 47.244 24.534 -17.894 1.00 31.09 412 TYR A CA 1
ATOM 2489 C C . TYR A 1 334 ? 47.155 23.002 -17.918 1.00 27.05 412 TYR A C 1
ATOM 2490 O O . TYR A 1 334 ? 48.172 22.320 -18.000 1.00 28.74 412 TYR A O 1
ATOM 2499 N N . ARG A 1 335 ? 45.938 22.470 -17.904 1.00 26.78 413 ARG A N 1
ATOM 2500 C CA . ARG A 1 335 ? 45.748 21.025 -17.883 1.00 28.49 413 ARG A CA 1
ATOM 2501 C C . ARG A 1 335 ? 45.737 20.427 -19.285 1.00 31.02 413 ARG A C 1
ATOM 2502 O O . ARG A 1 335 ? 45.676 19.216 -19.445 1.00 25.76 413 ARG A O 1
ATOM 2510 N N . LEU A 1 336 ? 45.755 21.283 -20.299 1.00 31.76 414 LEU A N 1
ATOM 2511 C CA . LEU A 1 336 ? 45.661 20.809 -21.676 1.00 29.00 414 LEU A CA 1
ATOM 2512 C C . LEU A 1 336 ? 46.989 20.902 -22.407 1.00 29.21 414 LEU A C 1
ATOM 2513 O O . LEU A 1 336 ? 47.720 21.889 -22.257 1.00 27.92 414 LEU A O 1
ATOM 2518 N N . GLY A 1 337 ? 47.268 19.890 -23.221 1.00 26.82 415 GLY A N 1
ATOM 2519 C CA . GLY A 1 337 ? 48.426 19.871 -24.097 1.00 22.76 415 GLY A CA 1
ATOM 2520 C C . GLY A 1 337 ? 47.979 19.673 -25.533 1.00 31.84 415 GLY A C 1
ATOM 2521 O O . GLY A 1 337 ? 46.981 18.995 -25.791 1.00 30.90 415 GLY A O 1
ATOM 2522 N N . PHE A 1 338 ? 48.711 20.264 -26.468 1.00 26.20 416 PHE A N 1
ATOM 2523 C CA . PHE A 1 338 ? 48.363 20.178 -27.887 1.00 23.05 416 PHE A CA 1
ATOM 2524 C C . PHE A 1 338 ? 49.476 19.500 -28.669 1.00 27.74 416 PHE A C 1
ATOM 2525 O O . PHE A 1 338 ? 50.671 19.793 -28.469 1.00 24.32 416 PHE A O 1
ATOM 2533 N N . THR A 1 339 ? 49.099 18.598 -29.567 1.00 23.53 417 THR A N 1
ATOM 2534 C CA . THR A 1 339 ? 50.092 18.013 -30.468 1.00 23.66 417 THR A CA 1
ATOM 2535 C C . THR A 1 339 ? 50.573 19.081 -31.453 1.00 25.22 417 THR A C 1
ATOM 2536 O O . THR A 1 339 ? 49.896 20.092 -31.660 1.00 25.53 417 THR A O 1
ATOM 2540 N N . TYR A 1 340 ? 51.720 18.848 -32.088 1.00 21.93 418 TYR A N 1
ATOM 2541 C CA . TYR A 1 340 ? 52.222 19.766 -33.119 1.00 20.97 418 TYR A CA 1
ATOM 2542 C C . TYR A 1 340 ? 51.196 19.965 -34.252 1.00 30.51 418 TYR A C 1
ATOM 2543 O O . TYR A 1 340 ? 50.946 21.088 -34.694 1.00 27.13 418 TYR A O 1
ATOM 2552 N N . GLU A 1 341 ? 50.594 18.869 -34.704 1.00 24.54 419 GLU A N 1
ATOM 2553 C CA . GLU A 1 341 ? 49.607 18.927 -35.775 1.00 28.86 419 GLU A CA 1
ATOM 2554 C C . GLU A 1 341 ? 48.408 19.782 -35.378 1.00 28.83 419 GLU A C 1
ATOM 2555 O O . GLU A 1 341 ? 47.892 20.577 -36.175 1.00 27.57 419 GLU A O 1
ATOM 2561 N N . GLN A 1 342 ? 47.968 19.623 -34.137 1.00 25.76 420 GLN A N 1
ATOM 2562 C CA . GLN A 1 342 ? 46.869 20.431 -33.642 1.00 23.71 420 GLN A CA 1
ATOM 2563 C C . GLN A 1 342 ? 47.256 21.897 -33.599 1.00 26.73 420 GLN A C 1
ATOM 2564 O O . GLN A 1 342 ? 46.496 22.764 -34.022 1.00 23.85 420 GLN A O 1
ATOM 2570 N N . THR A 1 343 ? 48.427 22.177 -33.048 1.00 23.65 421 THR A N 1
ATOM 2571 C CA . THR A 1 343 ? 48.858 23.566 -32.912 1.00 24.70 421 THR A CA 1
ATOM 2572 C C . THR A 1 343 ? 48.946 24.254 -34.264 1.00 25.37 421 THR A C 1
ATOM 2573 O O . THR A 1 343 ? 48.487 25.386 -34.430 1.00 25.77 421 THR A O 1
ATOM 2577 N N . MET A 1 344 ? 49.512 23.569 -35.247 1.00 25.41 422 MET A N 1
ATOM 2578 C CA . MET A 1 344 ? 49.665 24.181 -36.560 1.00 27.25 422 MET A CA 1
ATOM 2579 C C . MET A 1 344 ? 48.314 24.283 -37.280 1.00 31.05 422 MET A C 1
ATOM 2580 O O . MET A 1 344 ? 48.105 25.206 -38.058 1.00 27.42 422 MET A O 1
ATOM 2585 N N . GLU A 1 345 ? 47.397 23.358 -37.009 1.00 26.71 423 GLU A N 1
ATOM 2586 C CA . GLU A 1 345 ? 46.032 23.455 -37.554 1.00 27.44 423 GLU A CA 1
ATOM 2587 C C . GLU A 1 345 ? 45.344 24.710 -37.009 1.00 28.24 423 GLU A C 1
ATOM 2588 O O . GLU A 1 345 ? 44.732 25.475 -37.751 1.00 28.43 423 GLU A O 1
ATOM 2594 N N . LEU A 1 346 ? 45.463 24.917 -35.705 1.00 30.27 424 LEU A N 1
ATOM 2595 C CA . LEU A 1 346 ? 44.849 26.064 -35.047 1.00 22.19 424 LEU A CA 1
ATOM 2596 C C . LEU A 1 346 ? 45.450 27.386 -35.494 1.00 30.92 424 LEU A C 1
ATOM 2597 O O . LEU A 1 346 ? 44.726 28.360 -35.701 1.00 29.48 424 LEU A O 1
ATOM 2602 N N . ILE A 1 347 ? 46.768 27.456 -35.617 1.00 24.65 425 ILE A N 1
ATOM 2603 C CA . ILE A 1 347 ? 47.336 28.751 -36.004 1.00 25.55 425 ILE A CA 1
ATOM 2604 C C . ILE A 1 347 ? 46.974 29.077 -37.461 1.00 27.71 425 ILE A C 1
ATOM 2605 O O . ILE A 1 347 ? 46.763 30.238 -37.802 1.00 27.70 425 ILE A O 1
ATOM 2610 N N . GLY A 1 348 ? 46.825 28.054 -38.299 1.00 33.24 426 GLY A N 1
ATOM 2611 C CA . GLY A 1 348 ? 46.396 28.257 -39.678 1.00 30.34 426 GLY A CA 1
ATOM 2612 C C . GLY A 1 348 ? 45.018 28.897 -39.747 1.00 32.73 426 GLY A C 1
ATOM 2613 O O . GLY A 1 348 ? 44.764 29.806 -40.553 1.00 35.41 426 GLY A O 1
ATOM 2614 N N . GLU A 1 349 ? 44.112 28.407 -38.908 1.00 28.32 427 GLU A N 1
ATOM 2615 C CA . GLU A 1 349 ? 42.775 28.987 -38.815 1.00 34.59 427 GLU A CA 1
ATOM 2616 C C . GLU A 1 349 ? 42.792 30.466 -38.421 1.00 41.66 427 GLU A C 1
ATOM 2617 O O . GLU A 1 349 ? 41.975 31.254 -38.919 1.00 37.22 427 GLU A O 1
ATOM 2623 N N . THR A 1 350 ? 43.706 30.852 -37.530 1.00 37.72 428 THR A N 1
ATOM 2624 C CA . THR A 1 350 ? 43.715 32.233 -37.026 1.00 37.45 428 THR A CA 1
ATOM 2625 C C . THR A 1 350 ? 44.210 33.250 -38.038 1.00 40.00 428 THR A C 1
ATOM 2626 O O . THR A 1 350 ? 43.758 34.392 -38.051 1.00 45.39 428 THR A O 1
ATOM 2630 N N . ILE A 1 351 ? 45.143 32.848 -38.892 1.00 38.05 429 ILE A N 1
ATOM 2631 C CA . ILE A 1 351 ? 45.742 33.800 -39.820 1.00 44.01 429 ILE A CA 1
ATOM 2632 C C . ILE A 1 351 ? 44.909 33.891 -41.073 1.00 48.79 429 ILE A C 1
ATOM 2633 O O . ILE A 1 351 ? 45.172 34.712 -41.946 1.00 46.82 429 ILE A O 1
ATOM 2638 N N . ARG A 1 352 ? 43.908 33.030 -41.173 1.00 50.50 430 ARG A N 1
ATOM 2639 C CA . ARG A 1 352 ? 43.111 32.983 -42.388 1.00 60.49 430 ARG A CA 1
ATOM 2640 C C . ARG A 1 352 ? 41.989 34.013 -42.346 1.00 57.19 430 ARG A C 1
ATOM 2641 O O . ARG A 1 352 ? 42.101 35.063 -42.969 1.00 62.72 430 ARG A O 1
ATOM 2649 N N . LEU B 1 5 ? 76.787 -3.657 -53.093 1.00 58.30 83 LEU B N 1
ATOM 2650 C CA . LEU B 1 5 ? 77.831 -3.140 -52.219 1.00 50.33 83 LEU B CA 1
ATOM 2651 C C . LEU B 1 5 ? 77.438 -1.786 -51.636 1.00 35.74 83 LEU B C 1
ATOM 2652 O O . LEU B 1 5 ? 77.648 -1.546 -50.452 1.00 39.21 83 LEU B O 1
ATOM 2657 N N . HIS B 1 6 ? 76.857 -0.907 -52.456 1.00 39.99 84 HIS B N 1
ATOM 2658 C CA . HIS B 1 6 ? 76.252 0.334 -51.948 1.00 35.85 84 HIS B CA 1
ATOM 2659 C C . HIS B 1 6 ? 74.758 0.383 -52.251 1.00 47.08 84 HIS B C 1
ATOM 2660 O O . HIS B 1 6 ? 74.303 -0.163 -53.260 1.00 47.91 84 HIS B O 1
ATOM 2667 N N . THR B 1 7 ? 74.007 1.083 -51.405 1.00 34.01 85 THR B N 1
ATOM 2668 C CA . THR B 1 7 ? 72.578 1.244 -51.617 1.00 28.54 85 THR B CA 1
ATOM 2669 C C . THR B 1 7 ? 72.182 2.697 -51.407 1.00 30.67 85 THR B C 1
ATOM 2670 O O . THR B 1 7 ? 72.882 3.444 -50.720 1.00 28.15 85 THR B O 1
ATOM 2674 N N . GLN B 1 8 ? 71.082 3.104 -52.037 1.00 26.85 86 GLN B N 1
ATOM 2675 C CA . GLN B 1 8 ? 70.467 4.379 -51.706 1.00 27.36 86 GLN B CA 1
ATOM 2676 C C . GLN B 1 8 ? 69.929 4.266 -50.304 1.00 26.12 86 GLN B C 1
ATOM 2677 O O . GLN B 1 8 ? 69.492 3.195 -49.895 1.00 23.05 86 GLN B O 1
ATOM 2683 N N . VAL B 1 9 ? 69.999 5.361 -49.555 1.00 25.45 87 VAL B N 1
ATOM 2684 C CA . VAL B 1 9 ? 69.362 5.454 -48.248 1.00 25.16 87 VAL B CA 1
ATOM 2685 C C . VAL B 1 9 ? 68.707 6.824 -48.189 1.00 28.19 87 VAL B C 1
ATOM 2686 O O . VAL B 1 9 ? 68.881 7.626 -49.111 1.00 27.80 87 VAL B O 1
ATOM 2690 N N . GLY B 1 10 ? 67.935 7.093 -47.140 1.00 28.73 88 GLY B N 1
ATOM 2691 C CA . GLY B 1 10 ? 67.384 8.422 -46.953 1.00 25.66 88 GLY B CA 1
ATOM 2692 C C . GLY B 1 10 ? 65.880 8.505 -47.080 1.00 27.30 88 GLY B C 1
ATOM 2693 O O . GLY B 1 10 ? 65.241 7.574 -47.580 1.00 26.12 88 GLY B O 1
ATOM 2694 N N . ARG B 1 11 ? 65.305 9.620 -46.631 1.00 26.61 89 ARG B N 1
ATOM 2695 C CA . ARG B 1 11 ? 63.848 9.773 -46.664 1.00 32.09 89 ARG B CA 1
ATOM 2696 C C . ARG B 1 11 ? 63.228 9.728 -48.037 1.00 32.30 89 ARG B C 1
ATOM 2697 O O . ARG B 1 11 ? 62.017 9.497 -48.164 1.00 28.32 89 ARG B O 1
ATOM 2705 N N . GLY B 1 12 ? 64.041 9.945 -49.062 1.00 27.65 90 GLY B N 1
ATOM 2706 C CA . GLY B 1 12 ? 63.561 9.856 -50.426 1.00 31.49 90 GLY B CA 1
ATOM 2707 C C . GLY B 1 12 ? 63.119 8.435 -50.733 1.00 32.06 90 GLY B C 1
ATOM 2708 O O . GLY B 1 12 ? 62.427 8.192 -51.721 1.00 30.40 90 GLY B O 1
ATOM 2709 N N . LEU B 1 13 ? 63.513 7.489 -49.878 1.00 26.80 91 LEU B N 1
ATOM 2710 C CA . LEU B 1 13 ? 63.082 6.105 -50.035 1.00 28.92 91 LEU B CA 1
ATOM 2711 C C . LEU B 1 13 ? 61.703 5.800 -49.458 1.00 27.34 91 LEU B C 1
ATOM 2712 O O . LEU B 1 13 ? 61.146 4.730 -49.725 1.00 25.91 91 LEU B O 1
ATOM 2717 N N . LEU B 1 14 ? 61.154 6.697 -48.648 1.00 27.44 92 LEU B N 1
ATOM 2718 C CA . LEU B 1 14 ? 59.854 6.400 -48.043 1.00 27.74 92 LEU B CA 1
ATOM 2719 C C . LEU B 1 14 ? 58.800 6.275 -49.135 1.00 28.76 92 LEU B C 1
ATOM 2720 O O . LEU B 1 14 ? 58.681 7.153 -49.987 1.00 31.33 92 LEU B O 1
ATOM 2725 N N . GLY B 1 15 ? 58.077 5.163 -49.136 1.00 28.19 93 GLY B N 1
ATOM 2726 C CA . GLY B 1 15 ? 57.083 4.901 -50.167 1.00 29.56 93 GLY B CA 1
ATOM 2727 C C . GLY B 1 15 ? 57.636 4.153 -51.365 1.00 33.75 93 GLY B C 1
ATOM 2728 O O . GLY B 1 15 ? 56.913 3.915 -52.331 1.00 37.41 93 GLY B O 1
ATOM 2729 N N . ALA B 1 16 ? 58.916 3.781 -51.316 1.00 29.94 94 ALA B N 1
ATOM 2730 C CA . ALA B 1 16 ? 59.569 3.196 -52.487 1.00 33.60 94 ALA B CA 1
ATOM 2731 C C . ALA B 1 16 ? 59.780 1.697 -52.376 1.00 27.50 94 ALA B C 1
ATOM 2732 O O . ALA B 1 16 ? 59.874 1.162 -51.284 1.00 26.00 94 ALA B O 1
ATOM 2734 N N . VAL B 1 17 ? 59.855 1.031 -53.525 1.00 29.14 95 VAL B N 1
ATOM 2735 C CA . VAL B 1 17 ? 60.233 -0.375 -53.606 1.00 30.36 95 VAL B CA 1
ATOM 2736 C C . VAL B 1 17 ? 61.668 -0.446 -54.140 1.00 37.04 95 VAL B C 1
ATOM 2737 O O . VAL B 1 17 ? 61.967 0.124 -55.185 1.00 36.11 95 VAL B O 1
ATOM 2741 N N . VAL B 1 18 ? 62.543 -1.133 -53.414 1.00 32.40 96 VAL B N 1
ATOM 2742 C CA . VAL B 1 18 ? 63.977 -1.166 -53.707 1.00 30.11 96 VAL B CA 1
ATOM 2743 C C . VAL B 1 18 ? 64.421 -2.577 -54.078 1.00 30.50 96 VAL B C 1
ATOM 2744 O O . VAL B 1 18 ? 63.998 -3.546 -53.453 1.00 28.49 96 VAL B O 1
ATOM 2748 N N . ASN B 1 19 ? 65.245 -2.700 -55.113 1.00 30.66 97 ASN B N 1
ATOM 2749 C CA . ASN B 1 19 ? 65.674 -4.019 -55.574 1.00 26.38 97 ASN B CA 1
ATOM 2750 C C . ASN B 1 19 ? 66.975 -4.465 -54.880 1.00 29.18 97 ASN B C 1
ATOM 2751 O O . ASN B 1 19 ? 67.504 -3.731 -54.046 1.00 29.20 97 ASN B O 1
ATOM 2756 N N . PRO B 1 20 ? 67.470 -5.682 -55.176 1.00 33.27 98 PRO B N 1
ATOM 2757 C CA . PRO B 1 20 ? 68.706 -6.110 -54.507 1.00 35.06 98 PRO B CA 1
ATOM 2758 C C . PRO B 1 20 ? 69.967 -5.354 -54.946 1.00 36.07 98 PRO B C 1
ATOM 2759 O O . PRO B 1 20 ? 71.053 -5.702 -54.488 1.00 35.76 98 PRO B O 1
ATOM 2763 N N . LEU B 1 21 ? 69.845 -4.384 -55.847 1.00 29.57 99 LEU B N 1
ATOM 2764 C CA . LEU B 1 21 ? 70.993 -3.549 -56.194 1.00 33.03 99 LEU B CA 1
ATOM 2765 C C . LEU B 1 21 ? 70.913 -2.212 -55.453 1.00 35.39 99 LEU B C 1
ATOM 2766 O O . LEU B 1 21 ? 71.772 -1.351 -55.608 1.00 40.35 99 LEU B O 1
ATOM 2771 N N . GLY B 1 22 ? 69.883 -2.048 -54.634 1.00 35.60 100 GLY B N 1
ATOM 2772 C CA . GLY B 1 22 ? 69.718 -0.815 -53.880 1.00 34.72 100 GLY B CA 1
ATOM 2773 C C . GLY B 1 22 ? 69.164 0.328 -54.709 1.00 31.58 100 GLY B C 1
ATOM 2774 O O . GLY B 1 22 ? 69.376 1.498 -54.391 1.00 37.76 100 GLY B O 1
ATOM 2775 N N . GLU B 1 23 ? 68.473 -0.018 -55.791 1.00 32.70 101 GLU B N 1
ATOM 2776 C CA . GLU B 1 23 ? 67.851 0.950 -56.691 1.00 32.31 101 GLU B CA 1
ATOM 2777 C C . GLU B 1 23 ? 66.338 0.951 -56.521 1.00 34.87 101 GLU B C 1
ATOM 2778 O O . GLU B 1 23 ? 65.741 -0.101 -56.337 1.00 32.90 101 GLU B O 1
ATOM 2784 N N . VAL B 1 24 ? 65.716 2.120 -56.622 1.00 35.88 102 VAL B N 1
ATOM 2785 C CA . VAL B 1 24 ? 64.256 2.214 -56.591 1.00 36.21 102 VAL B CA 1
ATOM 2786 C C . VAL B 1 24 ? 63.659 1.761 -57.916 1.00 43.19 102 VAL B C 1
ATOM 2787 O O . VAL B 1 24 ? 64.015 2.286 -58.975 1.00 39.67 102 VAL B O 1
ATOM 2791 N N . THR B 1 25 ? 62.765 0.782 -57.864 1.00 40.22 103 THR B N 1
ATOM 2792 C CA . THR B 1 25 ? 62.154 0.259 -59.081 1.00 43.58 103 THR B CA 1
ATOM 2793 C C . THR B 1 25 ? 60.642 0.496 -59.130 1.00 45.10 103 THR B C 1
ATOM 2794 O O . THR B 1 25 ? 60.013 0.297 -60.168 1.00 45.29 103 THR B O 1
ATOM 2798 N N . ASP B 1 26 ? 60.061 0.940 -58.018 1.00 39.07 104 ASP B N 1
ATOM 2799 C CA . ASP B 1 26 ? 58.610 1.133 -57.953 1.00 43.69 104 ASP B CA 1
ATOM 2800 C C . ASP B 1 26 ? 58.256 2.027 -56.768 1.00 46.05 104 ASP B C 1
ATOM 2801 O O . ASP B 1 26 ? 59.127 2.349 -55.962 1.00 38.21 104 ASP B O 1
ATOM 2806 N N . LYS B 1 27 ? 56.997 2.462 -56.695 1.00 42.87 105 LYS B N 1
ATOM 2807 C CA . LYS B 1 27 ? 56.512 3.300 -55.597 1.00 37.41 105 LYS B CA 1
ATOM 2808 C C . LYS B 1 27 ? 55.076 2.924 -55.196 1.00 43.53 105 LYS B C 1
ATOM 2809 O O . LYS B 1 27 ? 54.234 2.670 -56.060 1.00 46.39 105 LYS B O 1
ATOM 2815 N N . PHE B 1 28 ? 54.801 2.864 -53.897 1.00 40.14 106 PHE B N 1
ATOM 2816 C CA . PHE B 1 28 ? 53.435 2.632 -53.419 1.00 39.34 106 PHE B CA 1
ATOM 2817 C C . PHE B 1 28 ? 52.950 3.857 -52.657 1.00 39.28 106 PHE B C 1
ATOM 2818 O O . PHE B 1 28 ? 51.837 3.894 -52.134 1.00 36.74 106 PHE B O 1
ATOM 2826 N N . ALA B 1 29 ? 53.825 4.846 -52.572 1.00 39.12 107 ALA B N 1
ATOM 2827 C CA . ALA B 1 29 ? 53.512 6.112 -51.933 1.00 40.26 107 ALA B CA 1
ATOM 2828 C C . ALA B 1 29 ? 54.573 7.126 -52.296 1.00 40.29 107 ALA B C 1
ATOM 2829 O O . ALA B 1 29 ? 55.671 6.770 -52.728 1.00 42.84 107 ALA B O 1
ATOM 2831 N N . VAL B 1 30 ? 54.228 8.391 -52.118 1.00 37.75 108 VAL B N 1
ATOM 2832 C CA . VAL B 1 30 ? 55.151 9.497 -52.310 1.00 46.16 108 VAL B CA 1
ATOM 2833 C C . VAL B 1 30 ? 55.119 10.406 -51.092 1.00 39.67 108 VAL B C 1
ATOM 2834 O O . VAL B 1 30 ? 54.081 10.538 -50.458 1.00 41.03 108 VAL B O 1
ATOM 2838 N N . THR B 1 31 ? 56.272 10.964 -50.722 1.00 40.01 109 THR B N 1
ATOM 2839 C CA . THR B 1 31 ? 56.360 11.943 -49.633 1.00 42.08 109 THR B CA 1
ATOM 2840 C C . THR B 1 31 ? 57.080 13.177 -50.158 1.00 44.98 109 THR B C 1
ATOM 2841 O O . THR B 1 31 ? 57.715 13.112 -51.206 1.00 43.39 109 THR B O 1
ATOM 2845 N N . ASP B 1 32 ? 57.024 14.289 -49.431 1.00 44.71 110 ASP B N 1
ATOM 2846 C CA . ASP B 1 32 ? 57.598 15.525 -49.961 1.00 58.62 110 ASP B CA 1
ATOM 2847 C C . ASP B 1 32 ? 59.095 15.610 -49.710 1.00 57.42 110 ASP B C 1
ATOM 2848 O O . ASP B 1 32 ? 59.732 16.616 -50.026 1.00 62.51 110 ASP B O 1
ATOM 2853 N N . ASN B 1 33 ? 59.657 14.559 -49.128 1.00 48.41 111 ASN B N 1
ATOM 2854 C CA . ASN B 1 33 ? 61.092 14.519 -48.937 1.00 49.31 111 ASN B CA 1
ATOM 2855 C C . ASN B 1 33 ? 61.765 13.717 -50.041 1.00 50.99 111 ASN B C 1
ATOM 2856 O O . ASN B 1 33 ? 61.362 12.593 -50.328 1.00 50.06 111 ASN B O 1
ATOM 2861 N N . SER B 1 34 ? 62.800 14.296 -50.646 1.00 50.03 112 SER B N 1
ATOM 2862 C CA . SER B 1 34 ? 63.472 13.680 -51.789 1.00 55.16 112 SER B CA 1
ATOM 2863 C C . SER B 1 34 ? 64.928 13.340 -51.482 1.00 44.84 112 SER B C 1
ATOM 2864 O O . SER B 1 34 ? 65.705 13.031 -52.380 1.00 50.34 112 SER B O 1
ATOM 2867 N N . GLU B 1 35 ? 65.286 13.409 -50.209 1.00 34.14 113 GLU B N 1
ATOM 2868 C CA . GLU B 1 35 ? 66.645 13.128 -49.753 1.00 36.34 113 GLU B CA 1
ATOM 2869 C C . GLU B 1 35 ? 67.163 11.755 -50.191 1.00 38.94 113 GLU B C 1
ATOM 2870 O O . GLU B 1 35 ? 66.647 10.725 -49.762 1.00 40.44 113 GLU B O 1
ATOM 2876 N N . ILE B 1 36 ? 68.196 11.738 -51.023 1.00 32.25 114 ILE B N 1
ATOM 2877 C CA . ILE B 1 36 ? 68.837 10.472 -51.398 1.00 35.60 114 ILE B CA 1
ATOM 2878 C C . ILE B 1 36 ? 70.351 10.519 -51.179 1.00 33.89 114 ILE B C 1
ATOM 2879 O O . ILE B 1 36 ? 71.021 11.436 -51.643 1.00 36.65 114 ILE B O 1
ATOM 2884 N N . LEU B 1 37 ? 70.869 9.560 -50.413 1.00 31.09 115 LEU B N 1
ATOM 2885 C CA . LEU B 1 37 ? 72.307 9.414 -50.188 1.00 31.19 115 LEU B CA 1
ATOM 2886 C C . LEU B 1 37 ? 72.694 7.982 -50.507 1.00 31.87 115 LEU B C 1
ATOM 2887 O O . LEU B 1 37 ? 71.820 7.141 -50.725 1.00 28.22 115 LEU B O 1
ATOM 2892 N N . TYR B 1 38 ? 73.997 7.700 -50.500 1.00 31.78 116 TYR B N 1
ATOM 2893 C CA . TYR B 1 38 ? 74.496 6.349 -50.718 1.00 34.83 116 TYR B CA 1
ATOM 2894 C C . TYR B 1 38 ? 75.355 5.894 -49.536 1.00 39.03 116 TYR B C 1
ATOM 2895 O O . TYR B 1 38 ? 76.180 6.648 -49.034 1.00 42.12 116 TYR B O 1
ATOM 2904 N N . ARG B 1 39 ? 75.138 4.660 -49.100 1.00 34.77 117 ARG B N 1
ATOM 2905 C CA . ARG B 1 39 ? 75.884 4.047 -47.994 1.00 30.99 117 ARG B CA 1
ATOM 2906 C C . ARG B 1 39 ? 76.193 2.600 -48.327 1.00 37.89 117 ARG B C 1
ATOM 2907 O O . ARG B 1 39 ? 75.436 1.955 -49.057 1.00 35.37 117 ARG B O 1
ATOM 2915 N N . PRO B 1 40 ? 77.292 2.063 -47.770 1.00 43.60 118 PRO B N 1
ATOM 2916 C CA . PRO B 1 40 ? 77.607 0.659 -48.040 1.00 41.66 118 PRO B CA 1
ATOM 2917 C C . PRO B 1 40 ? 76.612 -0.255 -47.350 1.00 40.37 118 PRO B C 1
ATOM 2918 O O . PRO B 1 40 ? 76.105 0.083 -46.280 1.00 43.18 118 PRO B O 1
ATOM 2922 N N . VAL B 1 41 ? 76.313 -1.392 -47.961 1.00 37.55 119 VAL B N 1
ATOM 2923 C CA . VAL B 1 41 ? 75.310 -2.285 -47.399 1.00 34.01 119 VAL B CA 1
ATOM 2924 C C . VAL B 1 41 ? 75.896 -3.135 -46.287 1.00 48.31 119 VAL B C 1
ATOM 2925 O O . V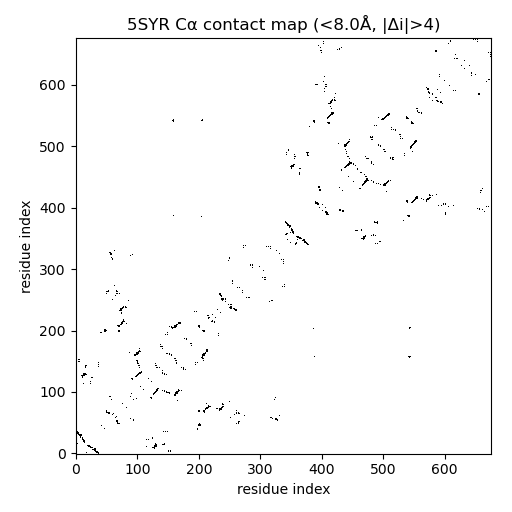AL B 1 41 ? 75.163 -3.729 -45.490 1.00 45.19 119 VAL B O 1
ATOM 2929 N N . ASP B 1 42 ? 77.222 -3.197 -46.228 1.00 44.28 120 ASP B N 1
ATOM 2930 C CA . ASP B 1 42 ? 77.852 -3.999 -45.204 1.00 47.11 120 ASP B CA 1
ATOM 2931 C C . ASP B 1 42 ? 78.614 -3.107 -44.234 1.00 52.21 120 ASP B C 1
ATOM 2932 O O . ASP B 1 42 ? 79.530 -2.390 -44.619 1.00 56.79 120 ASP B O 1
ATOM 2937 N N . ASN B 1 43 ? 78.197 -3.139 -42.972 1.00 53.11 121 ASN B N 1
ATOM 2938 C CA . ASN B 1 43 ? 78.849 -2.378 -41.913 1.00 56.49 121 ASN B CA 1
ATOM 2939 C C . ASN B 1 43 ? 78.827 -3.191 -40.622 1.00 45.42 121 ASN B C 1
ATOM 2940 O O . ASN B 1 43 ? 77.9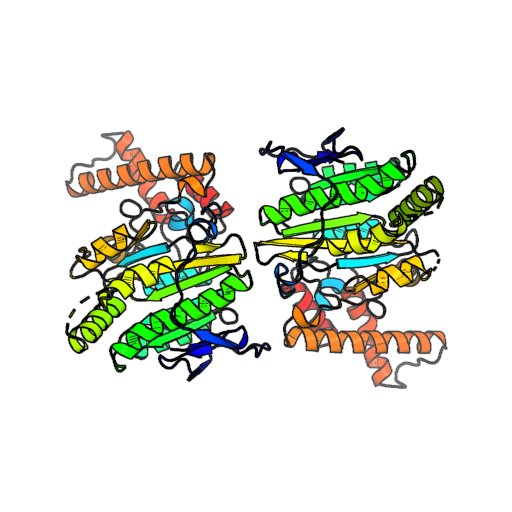33 -4.020 -40.409 1.00 50.39 121 ASN B O 1
ATOM 2945 N N . ALA B 1 44 ? 79.839 -2.986 -39.791 1.00 52.63 122 ALA B N 1
ATOM 2946 C CA . ALA B 1 44 ? 79.954 -3.697 -38.522 1.00 56.20 122 ALA B CA 1
ATOM 2947 C C . ALA B 1 44 ? 78.808 -3.332 -37.585 1.00 48.20 122 ALA B C 1
ATOM 2948 O O . ALA B 1 44 ? 78.205 -2.266 -37.715 1.00 43.00 122 ALA B O 1
ATOM 2950 N N . PRO B 1 45 ? 78.469 -4.239 -36.662 1.00 42.73 123 PRO B N 1
ATOM 2951 C CA . PRO B 1 45 ? 77.462 -3.888 -35.664 1.00 37.50 123 PRO B CA 1
ATOM 2952 C C . PRO B 1 45 ? 77.993 -2.826 -34.704 1.00 31.55 123 PRO B C 1
ATOM 2953 O O . PRO B 1 45 ? 79.196 -2.556 -34.684 1.00 37.44 123 PRO B O 1
ATOM 2957 N N . PRO B 1 46 ? 77.093 -2.198 -33.949 1.00 31.51 124 PRO B N 1
ATOM 2958 C CA . PRO B 1 46 ? 77.478 -1.304 -32.854 1.00 29.35 124 PRO B CA 1
ATOM 2959 C C . PRO B 1 46 ? 78.420 -1.978 -31.859 1.00 31.13 124 PRO B C 1
ATOM 2960 O O . PRO B 1 46 ? 78.354 -3.195 -31.643 1.00 31.37 124 PRO B O 1
ATOM 2964 N N . LEU B 1 47 ? 79.309 -1.190 -31.268 1.00 29.84 125 LEU B N 1
ATOM 2965 C CA . LEU B 1 47 ? 80.085 -1.645 -30.108 1.00 29.91 125 LEU B CA 1
ATOM 2966 C C . LEU B 1 47 ? 79.147 -1.764 -28.913 1.00 31.98 125 LEU B C 1
ATOM 2967 O O . LEU B 1 47 ? 78.144 -1.038 -28.844 1.00 32.68 125 LEU B O 1
ATOM 2972 N N . TYR B 1 48 ? 79.477 -2.648 -27.971 1.00 32.19 126 TYR B N 1
ATOM 2973 C CA . TYR B 1 48 ? 78.669 -2.833 -26.771 1.00 33.31 126 TYR B CA 1
ATOM 2974 C C . TYR B 1 48 ? 78.437 -1.502 -26.058 1.00 35.48 126 TYR B C 1
ATOM 2975 O O . TYR B 1 48 ? 77.353 -1.258 -25.539 1.00 29.58 126 TYR B O 1
ATOM 2984 N N . SER B 1 49 ? 79.447 -0.631 -26.074 1.00 25.45 127 SER B N 1
ATOM 2985 C CA . SER B 1 49 ? 79.394 0.625 -25.326 1.00 28.03 127 SER B CA 1
ATOM 2986 C C . SER B 1 49 ? 78.520 1.653 -26.018 1.00 27.53 127 SER B C 1
ATOM 2987 O O . SER B 1 49 ? 78.129 2.660 -25.419 1.00 30.93 127 SER B O 1
ATOM 2990 N N . GLU B 1 50 ? 78.214 1.403 -27.286 1.00 24.50 128 GLU B N 1
ATOM 2991 C CA . GLU B 1 50 ? 77.360 2.302 -28.068 1.00 24.33 128 GLU B CA 1
ATOM 2992 C C . GLU B 1 50 ? 75.867 1.954 -27.947 1.00 25.02 128 GLU B C 1
ATOM 2993 O O . GLU B 1 50 ? 75.013 2.756 -28.322 1.00 26.61 128 GLU B O 1
ATOM 2999 N N . ARG B 1 51 ? 75.553 0.777 -27.410 1.00 25.06 129 ARG B N 1
ATOM 3000 C CA . ARG B 1 51 ? 74.156 0.357 -27.310 1.00 22.58 129 ARG B CA 1
ATOM 3001 C C . ARG B 1 51 ? 73.475 0.921 -26.079 1.00 23.29 129 ARG B C 1
ATOM 3002 O O . ARG B 1 51 ? 74.042 0.928 -24.983 1.00 27.09 129 ARG B O 1
ATOM 3010 N N . ALA B 1 52 ? 72.222 1.315 -26.241 1.00 22.14 130 ALA B N 1
ATOM 3011 C CA . ALA B 1 52 ? 71.426 1.784 -25.111 1.00 23.03 130 ALA B CA 1
ATOM 3012 C C . ALA B 1 52 ? 70.717 0.596 -24.522 1.00 26.39 130 ALA B C 1
ATOM 3013 O O . ALA B 1 52 ? 70.521 -0.414 -25.207 1.00 21.06 130 ALA B O 1
ATOM 3015 N N . ALA B 1 53 ? 70.340 0.715 -23.256 1.00 23.48 131 ALA B N 1
ATOM 3016 C CA . ALA B 1 53 ? 69.552 -0.347 -22.613 1.00 29.11 131 ALA B CA 1
ATOM 3017 C C . ALA B 1 53 ? 68.189 -0.500 -23.282 1.00 21.81 131 ALA B C 1
ATOM 3018 O O . ALA B 1 53 ? 67.577 0.482 -23.709 1.00 23.95 131 ALA B O 1
ATOM 3020 N N . ILE B 1 54 ? 67.728 -1.740 -23.409 1.00 24.40 132 ILE B N 1
ATOM 3021 C CA . ILE B 1 54 ? 66.350 -1.975 -23.854 1.00 22.59 132 ILE B CA 1
ATOM 3022 C C . ILE B 1 54 ? 65.474 -1.822 -22.619 1.00 23.59 132 ILE B C 1
ATOM 3023 O O . ILE B 1 54 ? 65.504 -2.662 -21.726 1.00 23.31 132 ILE B O 1
ATOM 3028 N N . GLU B 1 55 ? 64.711 -0.738 -22.556 1.00 20.16 133 GLU B N 1
ATOM 3029 C CA . GLU B 1 55 ? 63.944 -0.465 -21.337 1.00 24.76 133 GLU B CA 1
ATOM 3030 C C . GLU B 1 55 ? 62.605 0.167 -21.632 1.00 26.63 133 GLU B C 1
ATOM 3031 O O . GLU B 1 55 ? 61.821 0.396 -20.724 1.00 33.47 133 GLU B O 1
ATOM 3037 N N . LYS B 1 56 ? 62.378 0.496 -22.900 1.00 23.92 134 LYS B N 1
ATOM 3038 C CA . LYS B 1 56 ? 61.134 1.143 -23.323 1.00 28.57 134 LYS B CA 1
ATOM 3039 C C . LYS B 1 56 ? 60.374 0.130 -24.184 1.00 26.88 134 LYS B C 1
ATOM 3040 O O . LYS B 1 56 ? 60.967 -0.502 -25.067 1.00 28.29 134 LYS B O 1
ATOM 3046 N N . PRO B 1 57 ? 59.070 -0.050 -23.923 1.00 24.30 135 PRO B N 1
ATOM 3047 C CA . PRO B 1 57 ? 58.339 -1.032 -24.729 1.00 22.44 135 PRO B CA 1
ATOM 3048 C C . PRO B 1 57 ? 58.186 -0.577 -26.173 1.00 24.33 135 PRO B C 1
ATOM 3049 O O . PRO B 1 57 ? 58.044 0.613 -26.448 1.00 24.63 135 PRO B O 1
ATOM 3053 N N . PHE B 1 58 ? 58.264 -1.524 -27.096 1.00 22.39 136 PHE B N 1
ATOM 3054 C CA . PHE B 1 58 ? 57.850 -1.304 -28.478 1.00 23.50 136 PHE B CA 1
ATOM 3055 C C . PHE B 1 58 ? 56.444 -1.895 -28.582 1.00 21.43 136 PHE B C 1
ATOM 3056 O O . PHE B 1 58 ? 56.301 -3.110 -28.711 1.00 26.58 136 PHE B O 1
ATOM 3064 N N . LEU B 1 59 ? 55.412 -1.057 -28.493 1.00 21.80 137 LEU B N 1
ATOM 3065 C CA . LEU B 1 59 ? 54.029 -1.565 -28.485 1.00 19.62 137 LEU B CA 1
ATOM 3066 C C . LEU B 1 59 ? 53.585 -1.965 -29.883 1.00 24.77 137 LEU B C 1
ATOM 3067 O O . LEU B 1 59 ? 53.957 -1.320 -30.856 1.00 20.80 137 LEU B O 1
ATOM 3072 N N . THR B 1 60 ? 52.815 -3.046 -29.974 1.00 23.66 138 THR B N 1
ATOM 3073 C CA . THR B 1 60 ? 52.409 -3.609 -31.255 1.00 21.33 138 THR B CA 1
ATOM 3074 C C . THR B 1 60 ? 50.930 -3.406 -31.531 1.00 22.21 138 THR B C 1
ATOM 3075 O O . THR B 1 60 ? 50.481 -3.564 -32.670 1.00 23.29 138 THR B O 1
ATOM 3079 N N . GLY B 1 61 ? 50.161 -3.078 -30.493 1.00 19.11 139 GLY B N 1
ATOM 3080 C CA . GLY B 1 61 ? 48.720 -2.961 -30.667 1.00 20.21 139 GLY B CA 1
ATOM 3081 C C . GLY B 1 61 ? 48.020 -4.305 -30.712 1.00 23.60 139 GLY B C 1
ATOM 3082 O O . GLY B 1 61 ? 46.812 -4.365 -30.920 1.00 25.82 139 GLY B O 1
ATOM 3083 N N . ILE B 1 62 ? 48.781 -5.379 -30.543 1.00 22.19 140 ILE B N 1
ATOM 3084 C CA . ILE B 1 62 ? 48.249 -6.734 -30.524 1.00 23.32 140 ILE B CA 1
ATOM 3085 C C . ILE B 1 62 ? 48.172 -7.201 -29.065 1.00 22.48 140 ILE B C 1
ATOM 3086 O O . ILE B 1 62 ? 49.193 -7.283 -28.384 1.00 21.60 140 ILE B O 1
ATOM 3091 N N . LYS B 1 63 ? 46.959 -7.501 -28.607 1.00 20.90 141 LYS B N 1
ATOM 3092 C CA . LYS B 1 63 ? 46.686 -7.741 -27.198 1.00 22.07 141 LYS B CA 1
ATOM 3093 C C . LYS B 1 63 ? 47.610 -8.792 -26.581 1.00 20.38 141 LYS B C 1
ATOM 3094 O O . LYS B 1 63 ? 48.243 -8.543 -25.558 1.00 23.69 141 LYS B O 1
ATOM 3100 N N . VAL B 1 64 ? 47.710 -9.952 -27.214 1.00 23.66 142 VAL B N 1
ATOM 3101 C CA . VAL B 1 64 ? 48.468 -11.045 -26.596 1.00 19.23 142 VAL B CA 1
ATOM 3102 C C . VAL B 1 64 ? 49.955 -10.696 -26.567 1.00 22.46 142 VAL B C 1
ATOM 3103 O O . VAL B 1 64 ? 50.656 -11.056 -25.630 1.00 22.70 142 VAL B O 1
ATOM 3107 N N . ILE B 1 65 ? 50.445 -9.956 -27.558 1.00 20.67 143 ILE B N 1
ATOM 3108 C CA . ILE B 1 65 ? 51.871 -9.605 -27.537 1.00 22.05 143 ILE B CA 1
ATOM 3109 C C . ILE B 1 65 ? 52.132 -8.522 -26.497 1.00 20.29 143 ILE B C 1
ATOM 3110 O O . ILE B 1 65 ? 53.026 -8.661 -25.662 1.00 22.88 143 ILE B O 1
ATOM 3115 N N . ASP B 1 66 ? 51.350 -7.447 -26.518 1.00 21.01 144 ASP B N 1
ATOM 3116 C CA . ASP B 1 66 ? 51.636 -6.341 -25.604 1.00 17.17 144 ASP B CA 1
ATOM 3117 C C . ASP B 1 66 ? 51.420 -6.749 -24.153 1.00 19.60 144 ASP B C 1
ATOM 3118 O O . ASP B 1 66 ? 52.056 -6.188 -23.259 1.00 23.31 144 ASP B O 1
ATOM 3123 N N . SER B 1 67 ? 50.566 -7.745 -23.906 1.00 21.59 145 SER B N 1
ATOM 3124 C CA . SER B 1 67 ? 50.358 -8.190 -22.526 1.00 21.66 145 SER B CA 1
ATOM 3125 C C . SER B 1 67 ? 51.353 -9.283 -22.084 1.00 24.55 145 SER B C 1
ATOM 3126 O O . SER B 1 67 ? 51.908 -9.211 -20.982 1.00 21.43 145 SER B O 1
ATOM 3129 N N . LEU B 1 68 ? 51.587 -10.294 -22.925 1.00 20.22 146 LEU B N 1
ATOM 3130 C CA . LEU B 1 68 ? 52.366 -11.444 -22.474 1.00 17.67 146 LEU B CA 1
ATOM 3131 C C . LEU B 1 68 ? 53.766 -11.590 -23.073 1.00 20.54 146 LEU B C 1
ATOM 3132 O O . LEU B 1 68 ? 54.557 -12.400 -22.582 1.00 21.54 146 LEU B O 1
ATOM 3137 N N . LEU B 1 69 ? 54.045 -10.853 -24.151 1.00 20.62 147 LEU B N 1
ATOM 3138 C CA . LEU B 1 69 ? 55.275 -11.015 -24.934 1.00 19.61 147 LEU B CA 1
ATOM 3139 C C . LEU B 1 69 ? 55.882 -9.658 -25.277 1.00 19.34 147 LEU B C 1
ATOM 3140 O O . LEU B 1 69 ? 56.422 -9.480 -26.373 1.00 23.05 147 LEU B O 1
ATOM 3145 N N . THR B 1 70 ? 55.786 -8.722 -24.344 1.00 21.62 148 THR B N 1
ATOM 3146 C CA . THR B 1 70 ? 55.990 -7.297 -24.639 1.00 21.02 148 THR B CA 1
ATOM 3147 C C . THR B 1 70 ? 57.354 -7.094 -25.267 1.00 17.52 148 THR B C 1
ATOM 3148 O O . THR B 1 70 ? 58.363 -7.541 -24.708 1.00 20.89 148 THR B O 1
ATOM 3152 N N . CYS B 1 71 ? 57.380 -6.418 -26.418 1.00 20.84 149 CYS B N 1
ATOM 3153 C CA . CYS B 1 71 ? 58.640 -6.138 -27.090 1.00 20.19 149 CYS B CA 1
ATOM 3154 C C . CYS B 1 71 ? 59.256 -4.862 -26.570 1.00 21.91 149 CYS B C 1
ATOM 3155 O O . CYS B 1 71 ? 58.557 -3.993 -26.051 1.00 22.97 149 CYS B O 1
ATOM 3158 N N . GLY B 1 72 ? 60.570 -4.753 -26.735 1.00 24.52 150 GLY B N 1
ATOM 3159 C CA . GLY B 1 72 ? 61.291 -3.569 -26.314 1.00 24.36 150 GLY B CA 1
ATOM 3160 C C . GLY B 1 72 ? 61.915 -2.875 -27.501 1.00 22.94 150 GLY B C 1
ATOM 3161 O O . GLY B 1 72 ? 62.299 -3.508 -28.492 1.00 21.30 150 GLY B O 1
ATOM 3162 N N . GLU B 1 73 ? 62.026 -1.554 -27.407 1.00 18.60 151 GLU B N 1
ATOM 3163 C CA . GLU B 1 73 ? 62.674 -0.803 -28.462 1.00 22.54 151 GLU B CA 1
ATOM 3164 C C . GLU B 1 73 ? 64.137 -1.227 -28.581 1.00 21.17 151 GLU B C 1
ATOM 3165 O O . GLU B 1 73 ? 64.897 -1.063 -27.638 1.00 21.62 151 GLU B O 1
ATOM 3171 N N . GLY B 1 74 ? 64.521 -1.763 -29.740 1.00 20.87 152 GLY B N 1
ATOM 3172 C CA . GLY B 1 74 ? 65.878 -2.243 -29.945 1.00 18.12 152 GLY B CA 1
ATOM 3173 C C . GLY B 1 74 ? 66.009 -3.767 -29.935 1.00 19.18 152 GLY B C 1
ATOM 3174 O O . GLY B 1 74 ? 67.085 -4.288 -30.167 1.00 21.23 152 GLY B O 1
ATOM 3175 N N . GLN B 1 75 ? 64.916 -4.461 -29.629 1.00 20.20 153 GLN B N 1
ATOM 3176 C CA . GLN B 1 75 ? 64.921 -5.934 -29.514 1.00 19.10 153 GLN B CA 1
ATOM 3177 C C . GLN B 1 75 ? 64.946 -6.608 -30.882 1.00 26.35 153 GLN B C 1
ATOM 3178 O O . GLN B 1 75 ? 64.531 -6.005 -31.870 1.00 21.21 153 GLN B O 1
ATOM 3184 N N . ARG B 1 76 ? 65.464 -7.839 -30.947 1.00 21.63 154 ARG B N 1
ATOM 3185 C CA . ARG B 1 76 ? 65.263 -8.690 -32.115 1.00 23.42 154 ARG B CA 1
ATOM 3186 C C . ARG B 1 76 ? 64.336 -9.829 -31.710 1.00 22.55 154 ARG B C 1
ATOM 3187 O O . ARG B 1 76 ? 64.595 -10.517 -30.744 1.00 22.10 154 ARG B O 1
ATOM 3195 N N . MET B 1 77 ? 63.230 -9.969 -32.433 1.00 23.46 155 MET B N 1
ATOM 3196 C CA . MET B 1 77 ? 62.196 -10.950 -32.100 1.00 21.32 155 MET B CA 1
ATOM 3197 C C . MET B 1 77 ? 61.997 -11.902 -33.275 1.00 25.18 155 MET B C 1
ATOM 3198 O O . MET B 1 77 ? 61.876 -11.460 -34.417 1.00 25.85 155 MET B O 1
ATOM 3203 N N . GLY B 1 78 ? 61.998 -13.208 -33.008 1.00 26.71 156 GLY B N 1
ATOM 3204 C CA . GLY B 1 78 ? 61.733 -14.182 -34.054 1.00 30.75 156 GLY B CA 1
ATOM 3205 C C . GLY B 1 78 ? 60.243 -14.461 -34.193 1.00 27.23 156 GLY B C 1
ATOM 3206 O O . GLY B 1 78 ? 59.511 -14.426 -33.219 1.00 28.54 156 GLY B O 1
ATOM 3207 N N . ILE B 1 79 ? 59.793 -14.724 -35.411 1.00 24.40 157 ILE B N 1
ATOM 3208 C CA . ILE B 1 79 ? 58.420 -15.169 -35.636 1.00 21.57 157 ILE B CA 1
ATOM 3209 C C . ILE B 1 79 ? 58.481 -16.526 -36.305 1.00 28.04 157 ILE B C 1
ATOM 3210 O O . ILE B 1 79 ? 58.941 -16.634 -37.439 1.00 30.34 157 ILE B O 1
ATOM 3215 N N . PHE B 1 80 ? 58.024 -17.555 -35.599 1.00 28.00 158 PHE B N 1
ATOM 3216 C CA . PHE B 1 80 ? 58.169 -18.924 -36.079 1.00 33.06 158 PHE B CA 1
ATOM 3217 C C . PHE B 1 80 ? 56.831 -19.497 -36.515 1.00 33.78 158 PHE B C 1
ATOM 3218 O O . PHE B 1 80 ? 55.872 -19.532 -35.741 1.00 33.59 158 PHE B O 1
ATOM 3226 N N . ALA B 1 81 ? 56.768 -19.965 -37.754 1.00 33.61 159 ALA B N 1
ATOM 3227 C CA . ALA B 1 81 ? 55.522 -20.514 -38.270 1.00 40.95 159 ALA B CA 1
ATOM 3228 C C . ALA B 1 81 ? 55.747 -21.459 -39.449 1.00 41.41 159 ALA B C 1
ATOM 3229 O O . ALA B 1 81 ? 56.627 -21.235 -40.275 1.00 42.13 159 ALA B O 1
ATOM 3231 N N . SER B 1 82 ? 54.943 -22.518 -39.519 1.00 40.91 160 SER B N 1
ATOM 3232 C CA . SER B 1 82 ? 54.854 -23.316 -40.735 1.00 48.39 160 SER B CA 1
ATOM 3233 C C . SER B 1 82 ? 54.024 -22.555 -41.757 1.00 54.89 160 SER B C 1
ATOM 3234 O O . SER B 1 82 ? 53.429 -21.527 -41.434 1.00 51.26 160 SER B O 1
ATOM 3237 N N . ALA B 1 83 ? 54.007 -23.036 -42.995 1.00 59.85 161 ALA B N 1
ATOM 3238 C CA . ALA B 1 83 ? 53.265 -22.363 -44.054 1.00 65.24 161 ALA B CA 1
ATOM 3239 C C . ALA B 1 83 ? 51.773 -22.356 -43.725 1.00 65.54 161 ALA B C 1
ATOM 3240 O O . ALA B 1 83 ? 51.234 -23.354 -43.245 1.00 63.58 161 ALA B O 1
ATOM 3242 N N . GLY B 1 84 ? 51.116 -21.226 -43.961 1.00 63.88 162 GLY B N 1
ATOM 3243 C CA . GLY B 1 84 ? 49.685 -21.114 -43.741 1.00 71.00 162 GLY B CA 1
ATOM 3244 C C . GLY B 1 84 ? 49.202 -20.870 -42.321 1.00 75.90 162 GLY B C 1
ATOM 3245 O O . GLY B 1 84 ? 48.080 -21.246 -41.975 1.00 81.00 162 GLY B O 1
ATOM 3246 N N . CYS B 1 85 ? 50.046 -20.266 -41.488 1.00 68.88 163 CYS B N 1
ATOM 3247 C CA . CYS B 1 85 ? 49.681 -19.997 -40.098 1.00 65.99 163 CYS B CA 1
ATOM 3248 C C . CYS B 1 85 ? 49.453 -18.507 -39.846 1.00 58.49 163 CYS B C 1
ATOM 3249 O O . CYS B 1 85 ? 49.346 -18.082 -38.697 1.00 59.76 163 CYS B O 1
ATOM 3252 N N . GLY B 1 86 ? 49.363 -17.727 -40.920 1.00 53.42 164 GLY B N 1
ATOM 3253 C CA . GLY B 1 86 ? 49.078 -16.308 -40.814 1.00 46.58 164 GLY B CA 1
ATOM 3254 C C . GLY B 1 86 ? 50.312 -15.488 -40.492 1.00 47.79 164 GLY B C 1
ATOM 3255 O O . GLY B 1 86 ? 50.209 -14.417 -39.895 1.00 50.08 164 GLY B O 1
ATOM 3256 N N . LYS B 1 87 ? 51.480 -15.987 -40.892 1.00 40.98 165 LYS B N 1
ATOM 3257 C CA . LYS B 1 87 ? 52.729 -15.264 -40.675 1.00 42.79 165 LYS B CA 1
ATOM 3258 C C . LYS B 1 87 ? 52.676 -13.863 -41.288 1.00 43.28 165 LYS B C 1
ATOM 3259 O O . LYS B 1 87 ? 53.078 -12.883 -40.651 1.00 39.31 165 LYS B O 1
ATOM 3265 N N . THR B 1 88 ? 52.186 -13.772 -42.525 1.00 39.24 166 THR B N 1
ATOM 3266 C CA . THR B 1 88 ? 52.171 -12.494 -43.237 1.00 42.74 166 THR B CA 1
ATOM 3267 C C . THR B 1 88 ? 51.121 -11.574 -42.641 1.00 37.28 166 THR B C 1
ATOM 3268 O O . THR B 1 88 ? 51.346 -10.376 -42.500 1.00 40.26 166 THR B O 1
ATOM 3272 N N . PHE B 1 89 ? 49.978 -12.139 -42.282 1.00 35.13 167 PHE B N 1
ATOM 3273 C CA . PHE B 1 89 ? 48.928 -11.359 -41.642 1.00 39.88 167 PHE B CA 1
ATOM 3274 C C . PHE B 1 89 ? 49.358 -10.819 -40.288 1.00 38.34 167 PHE B C 1
ATOM 3275 O O . PHE B 1 89 ? 48.943 -9.731 -39.896 1.00 30.93 167 PHE B O 1
ATOM 3283 N N . LEU B 1 90 ? 50.167 -11.589 -39.568 1.00 34.58 168 LEU B N 1
ATOM 3284 C CA . LEU B 1 90 ? 50.744 -11.106 -38.323 1.00 34.82 168 LEU B CA 1
ATOM 3285 C C . LEU B 1 90 ? 51.702 -9.959 -38.603 1.00 35.59 168 LEU B C 1
ATOM 3286 O O . LEU B 1 90 ? 51.712 -8.964 -37.882 1.00 28.42 168 LEU B O 1
ATOM 3291 N N . MET B 1 91 ? 52.521 -10.101 -39.643 1.00 31.37 169 MET B N 1
ATOM 3292 C CA . MET B 1 91 ? 53.468 -9.042 -39.959 1.00 27.31 169 MET B CA 1
ATOM 3293 C C . MET B 1 91 ? 52.704 -7.781 -40.342 1.00 30.98 169 MET B C 1
ATOM 3294 O O . MET B 1 91 ? 53.067 -6.680 -39.917 1.00 30.60 169 MET B O 1
ATOM 3299 N N . ASN B 1 92 ? 51.633 -7.936 -41.120 1.00 29.90 170 ASN B N 1
ATOM 3300 C CA . ASN B 1 92 ? 50.814 -6.788 -41.488 1.00 27.97 170 ASN B CA 1
ATOM 3301 C C . ASN B 1 92 ? 50.244 -6.108 -40.255 1.00 28.28 170 ASN B C 1
ATOM 3302 O O . ASN B 1 92 ? 50.287 -4.895 -40.143 1.00 25.38 170 ASN B O 1
ATOM 3307 N N . MET B 1 93 ? 49.724 -6.890 -39.314 1.00 27.74 171 MET B N 1
ATOM 3308 C CA . MET B 1 93 ? 49.252 -6.311 -38.054 1.00 25.90 171 MET B CA 1
ATOM 3309 C C . MET B 1 93 ? 50.355 -5.576 -37.298 1.00 27.01 171 MET B C 1
ATOM 3310 O O . MET B 1 93 ? 50.110 -4.507 -36.731 1.00 27.20 171 MET B O 1
ATOM 3315 N N . LEU B 1 94 ? 51.559 -6.144 -37.275 1.00 25.46 172 LEU B N 1
ATOM 3316 C CA . LEU B 1 94 ? 52.666 -5.540 -36.527 1.00 21.30 172 LEU B CA 1
ATOM 3317 C C . LEU B 1 94 ? 52.995 -4.180 -37.123 1.00 26.78 172 LEU B C 1
ATOM 3318 O O . LEU B 1 94 ? 53.334 -3.254 -36.420 1.00 29.15 172 LEU B O 1
ATOM 3323 N N . ILE B 1 95 ? 52.868 -4.067 -38.435 1.00 24.77 173 ILE B N 1
ATOM 3324 C CA . ILE B 1 95 ? 53.127 -2.789 -39.086 1.00 18.45 173 ILE B CA 1
ATOM 3325 C C . ILE B 1 95 ? 52.003 -1.804 -38.804 1.00 22.02 173 ILE B C 1
ATOM 3326 O O . ILE B 1 95 ? 52.244 -0.667 -38.412 1.00 27.04 173 ILE B O 1
ATOM 3331 N N . GLU B 1 96 ? 50.771 -2.267 -38.978 1.00 25.99 174 GLU B N 1
ATOM 3332 C CA . GLU B 1 96 ? 49.603 -1.403 -38.927 1.00 22.54 174 GLU B CA 1
ATOM 3333 C C . GLU B 1 96 ? 49.331 -0.852 -37.532 1.00 28.03 174 GLU B C 1
ATOM 3334 O O . GLU B 1 96 ? 48.989 0.323 -37.387 1.00 26.44 174 GLU B O 1
ATOM 3340 N N . HIS B 1 97 ? 49.504 -1.685 -36.500 1.00 24.09 175 HIS B N 1
ATOM 3341 C CA . HIS B 1 97 ? 49.039 -1.304 -35.162 1.00 28.92 175 HIS B CA 1
ATOM 3342 C C . HIS B 1 97 ? 50.141 -0.901 -34.183 1.00 25.15 175 HIS B C 1
ATOM 3343 O O . HIS B 1 97 ? 49.853 -0.461 -33.070 1.00 24.70 175 HIS B O 1
ATOM 3350 N N . SER B 1 98 ? 51.393 -0.997 -34.614 1.00 23.12 176 SER B N 1
ATOM 3351 C CA . SER B 1 98 ? 52.516 -0.475 -33.821 1.00 19.92 176 SER B CA 1
ATOM 3352 C C . SER B 1 98 ? 52.678 1.023 -34.035 1.00 25.82 176 SER B C 1
ATOM 3353 O O . SER B 1 98 ? 51.848 1.642 -34.707 1.00 24.59 176 SER B O 1
ATOM 3356 N N . GLY B 1 99 ? 53.747 1.602 -33.483 1.00 23.24 177 GLY B N 1
ATOM 3357 C CA . GLY B 1 99 ? 53.939 3.047 -33.538 1.00 24.04 177 GLY B CA 1
ATOM 3358 C C . GLY B 1 99 ? 55.356 3.486 -33.892 1.00 25.66 177 GLY B C 1
ATOM 3359 O O . GLY B 1 99 ? 55.874 4.466 -33.347 1.00 24.73 177 GLY B O 1
ATOM 3360 N N . ALA B 1 100 ? 55.986 2.775 -34.817 1.00 23.09 178 ALA B N 1
ATOM 3361 C CA . ALA B 1 100 ? 57.333 3.144 -35.255 1.00 22.88 178 ALA B CA 1
ATOM 3362 C C . ALA B 1 100 ? 57.287 4.385 -36.123 1.00 23.59 178 ALA B C 1
ATOM 3363 O O . ALA B 1 100 ? 56.263 4.678 -36.731 1.00 22.83 178 ALA B O 1
ATOM 3365 N N . ASP B 1 101 ? 58.408 5.093 -36.208 1.00 20.56 179 ASP B N 1
ATOM 3366 C CA . ASP B 1 101 ? 58.512 6.213 -37.150 1.00 21.69 179 ASP B CA 1
ATOM 3367 C C . ASP B 1 101 ? 58.537 5.738 -38.590 1.00 26.49 179 ASP B C 1
ATOM 3368 O O . ASP B 1 101 ? 57.922 6.341 -39.489 1.00 25.69 179 ASP B O 1
ATOM 3373 N N . ILE B 1 102 ? 59.284 4.663 -38.811 1.00 22.60 180 ILE B N 1
ATOM 3374 C CA . ILE B 1 102 ? 59.603 4.182 -40.141 1.00 23.99 180 ILE B CA 1
ATOM 3375 C C . ILE B 1 102 ? 59.600 2.662 -40.140 1.00 27.88 180 ILE B C 1
ATOM 3376 O O . ILE B 1 102 ? 60.035 2.058 -39.174 1.00 22.28 180 ILE B O 1
ATOM 3381 N N . TYR B 1 103 ? 59.086 2.054 -41.203 1.00 21.56 181 TYR B N 1
ATOM 3382 C CA . TYR B 1 103 ? 59.072 0.600 -41.332 1.00 21.82 181 TYR B CA 1
ATOM 3383 C C . TYR B 1 103 ? 59.896 0.195 -42.541 1.00 23.47 181 TYR B C 1
ATOM 3384 O O . TYR B 1 103 ? 59.698 0.721 -43.643 1.00 25.98 181 TYR B O 1
ATOM 3393 N N . VAL B 1 104 ? 60.835 -0.724 -42.344 1.00 20.06 182 VAL B N 1
ATOM 3394 C CA . VAL B 1 104 ? 61.629 -1.227 -43.465 1.00 18.68 182 VAL B CA 1
ATOM 3395 C C . VAL B 1 104 ? 61.363 -2.702 -43.592 1.00 24.55 182 VAL B C 1
ATOM 3396 O O . VAL B 1 104 ? 61.593 -3.452 -42.648 1.00 22.60 182 VAL B O 1
ATOM 3400 N N . ILE B 1 105 ? 60.861 -3.119 -44.749 1.00 21.67 183 ILE B N 1
ATOM 3401 C CA . ILE B 1 105 ? 60.500 -4.515 -44.959 1.00 28.03 183 ILE B CA 1
ATOM 3402 C C . ILE B 1 105 ? 61.427 -5.155 -45.980 1.00 29.90 183 ILE B C 1
ATOM 3403 O O . ILE B 1 105 ? 61.545 -4.679 -47.109 1.00 30.34 183 ILE B O 1
ATOM 3408 N N . GLY B 1 106 ? 62.087 -6.236 -45.585 1.00 23.18 184 GLY B N 1
ATOM 3409 C CA . GLY B 1 106 ? 62.907 -6.978 -46.518 1.00 24.37 184 GLY B CA 1
ATOM 3410 C C . GLY B 1 106 ? 62.269 -8.316 -46.861 1.00 34.09 184 GLY B C 1
ATOM 3411 O O . GLY B 1 106 ? 62.138 -9.170 -45.998 1.00 33.51 184 GLY B O 1
ATOM 3412 N N . LEU B 1 107 ? 61.859 -8.484 -48.117 1.00 33.49 185 LEU B N 1
ATOM 3413 C CA . LEU B 1 107 ? 61.291 -9.747 -48.581 1.00 33.13 185 LEU B CA 1
ATOM 3414 C C . LEU B 1 107 ? 62.360 -10.541 -49.309 1.00 37.98 185 LEU B C 1
ATOM 3415 O O . LEU B 1 107 ? 62.825 -10.134 -50.378 1.00 35.98 185 LEU B O 1
ATOM 3420 N N . ILE B 1 108 ? 62.744 -11.677 -48.739 1.00 35.85 186 ILE B N 1
ATOM 3421 C CA . ILE B 1 108 ? 63.866 -12.449 -49.270 1.00 43.15 186 ILE B CA 1
ATOM 3422 C C . ILE B 1 108 ? 63.473 -13.739 -49.979 1.00 55.28 186 ILE B C 1
ATOM 3423 O O . ILE B 1 108 ? 62.733 -14.554 -49.432 1.00 57.89 186 ILE B O 1
ATOM 3428 N N . GLY B 1 109 ? 64.008 -13.910 -51.187 1.00 63.64 187 GLY B N 1
ATOM 3429 C CA . GLY B 1 109 ? 63.708 -15.028 -52.067 1.00 67.41 187 GLY B CA 1
ATOM 3430 C C . GLY B 1 109 ? 62.271 -15.490 -52.094 1.00 70.34 187 GLY B C 1
ATOM 3431 O O . GLY B 1 109 ? 61.992 -16.665 -51.902 1.00 71.73 187 GLY B O 1
ATOM 3432 N N . GLU B 1 110 ? 61.352 -14.589 -52.400 1.00 75.65 188 GLU B N 1
ATOM 3433 C CA . GLU B 1 110 ? 59.956 -14.948 -52.280 1.00 82.30 188 GLU B CA 1
ATOM 3434 C C . GLU B 1 110 ? 59.348 -14.913 -53.683 1.00 85.94 188 GLU B C 1
ATOM 3435 O O . GLU B 1 110 ? 60.051 -14.604 -54.635 1.00 88.53 188 GLU B O 1
ATOM 3441 N N . ARG B 1 111 ? 58.071 -15.246 -53.842 1.00 86.24 189 ARG B N 1
ATOM 3442 C CA . ARG B 1 111 ? 57.520 -15.340 -55.196 1.00 84.37 189 ARG B CA 1
ATOM 3443 C C . ARG B 1 111 ? 56.968 -13.974 -55.595 1.00 79.53 189 ARG B C 1
ATOM 3444 O O . ARG B 1 111 ? 56.515 -13.212 -54.740 1.00 75.86 189 ARG B O 1
ATOM 3452 N N . GLY B 1 112 ? 57.016 -13.662 -56.888 1.00 78.55 190 GLY B N 1
ATOM 3453 C CA . GLY B 1 112 ? 56.574 -12.365 -57.370 1.00 73.94 190 GLY B CA 1
ATOM 3454 C C . GLY B 1 112 ? 55.131 -12.033 -57.052 1.00 77.15 190 GLY B C 1
ATOM 3455 O O . GLY B 1 112 ? 54.797 -10.865 -56.845 1.00 79.51 190 GLY B O 1
ATOM 3456 N N . ARG B 1 113 ? 54.276 -13.049 -56.997 1.00 79.50 191 ARG B N 1
ATOM 3457 C CA . ARG B 1 113 ? 52.886 -12.834 -56.616 1.00 83.14 191 ARG B CA 1
ATOM 3458 C C . ARG B 1 113 ? 52.835 -12.316 -55.183 1.00 83.45 191 ARG B C 1
ATOM 3459 O O . ARG B 1 113 ? 52.183 -11.318 -54.890 1.00 82.28 191 ARG B O 1
ATOM 3467 N N . GLU B 1 114 ? 53.592 -12.986 -54.322 1.00 80.72 192 GLU B N 1
ATOM 3468 C CA . GLU B 1 114 ? 53.731 -12.660 -52.908 1.00 75.69 192 GLU B CA 1
ATOM 3469 C C . GLU B 1 114 ? 54.283 -11.251 -52.678 1.00 71.54 192 GLU B C 1
ATOM 3470 O O . GLU B 1 114 ? 53.799 -10.523 -51.808 1.00 61.69 192 GLU B O 1
ATOM 3476 N N . VAL B 1 115 ? 55.290 -10.865 -53.455 1.00 76.53 193 VAL B N 1
ATOM 3477 C CA . VAL B 1 115 ? 55.833 -9.513 -53.367 1.00 68.32 193 VAL B CA 1
ATOM 3478 C C . VAL B 1 115 ? 54.757 -8.485 -53.711 1.00 66.21 193 VAL B C 1
ATOM 3479 O O . VAL B 1 115 ? 54.574 -7.505 -52.991 1.00 61.66 193 VAL B O 1
ATOM 3483 N N . THR B 1 116 ? 54.028 -8.734 -54.796 1.00 69.60 194 THR B N 1
ATOM 3484 C CA . THR B 1 116 ? 52.993 -7.810 -55.257 1.00 70.32 194 THR B CA 1
ATOM 3485 C C . THR B 1 116 ? 51.835 -7.714 -54.255 1.00 70.37 194 THR B C 1
ATOM 3486 O O . THR B 1 116 ? 51.306 -6.627 -54.010 1.00 78.03 194 THR B O 1
ATOM 3490 N N . GLU B 1 117 ? 51.475 -8.841 -53.647 1.00 65.07 195 GLU B N 1
ATOM 3491 C CA . GLU B 1 117 ? 50.484 -8.846 -52.575 1.00 68.64 195 GLU B CA 1
ATOM 3492 C C . GLU B 1 117 ? 50.917 -7.922 -51.440 1.00 73.18 195 GLU B C 1
ATOM 3493 O O . GLU B 1 117 ? 50.089 -7.254 -50.820 1.00 74.13 195 GLU B O 1
ATOM 3499 N N . THR B 1 118 ? 52.220 -7.877 -51.182 1.00 69.35 196 THR B N 1
ATOM 3500 C CA . THR B 1 118 ? 52.752 -7.004 -50.146 1.00 62.89 196 THR B CA 1
ATOM 3501 C C . THR B 1 118 ? 52.719 -5.558 -50.623 1.00 52.28 196 THR B C 1
ATOM 3502 O O . THR B 1 118 ? 52.394 -4.658 -49.853 1.00 52.49 196 THR B O 1
ATOM 3506 N N . VAL B 1 119 ? 53.033 -5.340 -51.898 1.00 51.54 197 VAL B N 1
ATOM 3507 C CA . VAL B 1 119 ? 53.004 -3.996 -52.459 1.00 53.87 197 VAL B CA 1
ATOM 3508 C C . VAL B 1 119 ? 51.603 -3.385 -52.489 1.00 65.95 197 VAL B C 1
ATOM 3509 O O . VAL B 1 119 ? 51.415 -2.257 -52.040 1.00 64.98 197 VAL B O 1
ATOM 3513 N N . ASP B 1 120 ? 50.613 -4.126 -52.988 1.00 71.29 198 ASP B N 1
ATOM 3514 C CA . ASP B 1 120 ? 49.262 -3.570 -53.091 1.00 67.30 198 ASP B CA 1
ATOM 3515 C C . ASP B 1 120 ? 48.663 -3.384 -51.712 1.00 55.06 198 ASP B C 1
ATOM 3516 O O . ASP B 1 120 ? 47.826 -2.509 -51.508 1.00 51.96 198 ASP B O 1
ATOM 3521 N N . TYR B 1 121 ? 49.099 -4.212 -50.770 1.00 51.52 199 TYR B N 1
ATOM 3522 C CA . TYR B 1 121 ? 48.750 -4.001 -49.381 1.00 52.02 199 TYR B CA 1
ATOM 3523 C C . TYR B 1 121 ? 49.273 -2.656 -48.900 1.00 60.77 199 TYR B C 1
ATOM 3524 O O . TYR B 1 121 ? 48.551 -1.893 -48.260 1.00 53.21 199 TYR B O 1
ATOM 3533 N N . LEU B 1 122 ? 50.545 -2.389 -49.179 1.00 62.49 200 LEU B N 1
ATOM 3534 C CA . LEU B 1 122 ? 51.161 -1.144 -48.746 1.00 48.03 200 LEU B CA 1
ATOM 3535 C C . LEU B 1 122 ? 50.469 0.043 -49.385 1.00 42.19 200 LEU B C 1
ATOM 3536 O O . LEU B 1 122 ? 50.290 1.065 -48.731 1.00 48.05 200 LEU B O 1
ATOM 3541 N N . LYS B 1 123 ? 50.060 -0.091 -50.646 1.00 46.57 201 LYS B N 1
ATOM 3542 C CA . LYS B 1 123 ? 49.344 0.995 -51.315 1.00 54.18 201 LYS B CA 1
ATOM 3543 C C . LYS B 1 123 ? 48.073 1.389 -50.571 1.00 55.50 201 LYS B C 1
ATOM 3544 O O . LYS B 1 123 ? 47.669 2.549 -50.603 1.00 57.10 201 LYS B O 1
ATOM 3550 N N . ASN B 1 124 ? 47.466 0.435 -49.876 1.00 56.33 202 ASN B N 1
ATOM 3551 C CA . ASN B 1 124 ? 46.241 0.712 -49.145 1.00 57.82 202 ASN B CA 1
ATOM 3552 C C . ASN B 1 124 ? 46.461 0.798 -47.651 1.00 56.73 202 ASN B C 1
ATOM 3553 O O . ASN B 1 124 ? 45.506 0.833 -46.879 1.00 56.56 202 ASN B O 1
ATOM 3558 N N . SER B 1 125 ? 47.719 0.858 -47.237 1.00 48.02 203 SER B N 1
ATOM 3559 C CA . SER B 1 125 ? 47.999 0.935 -45.818 1.00 36.95 203 SER B CA 1
ATOM 3560 C C . SER B 1 125 ? 48.072 2.385 -45.367 1.00 38.10 203 SER B C 1
ATOM 3561 O O . SER B 1 125 ? 48.652 3.230 -46.043 1.00 42.64 203 SER B O 1
ATOM 3564 N N . GLU B 1 126 ? 47.451 2.670 -44.231 1.00 37.62 204 GLU B N 1
ATOM 3565 C CA . GLU B 1 126 ? 47.637 3.936 -43.538 1.00 42.58 204 GLU B CA 1
ATOM 3566 C C . GLU B 1 126 ? 49.110 4.261 -43.267 1.00 34.78 204 GLU B C 1
ATOM 3567 O O . GLU B 1 126 ? 49.457 5.415 -43.088 1.00 31.79 204 GLU B O 1
ATOM 3573 N N . LYS B 1 127 ? 49.945 3.237 -43.118 1.00 35.59 205 LYS B N 1
ATOM 3574 C CA . LYS B 1 127 ? 51.367 3.443 -42.823 1.00 32.65 205 LYS B CA 1
ATOM 3575 C C . LYS B 1 127 ? 52.227 3.636 -44.081 1.00 29.99 205 LYS B C 1
ATOM 3576 O O . LYS 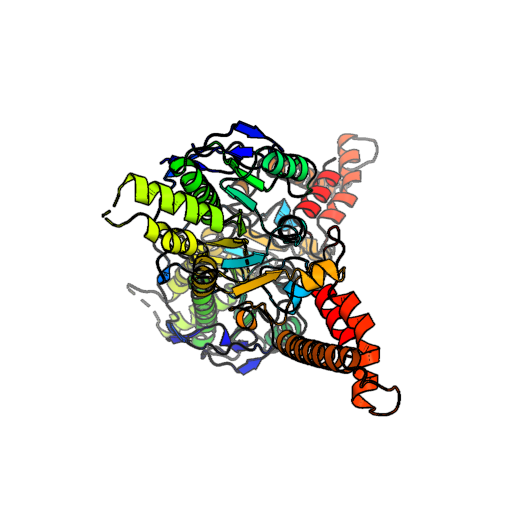B 1 127 ? 53.455 3.696 -43.983 1.00 26.07 205 LYS B O 1
ATOM 3582 N N . LYS B 1 128 ? 51.608 3.701 -45.259 1.00 29.38 206 LYS B N 1
ATOM 3583 C CA . LYS B 1 128 ? 52.380 3.650 -46.514 1.00 27.95 206 LYS B CA 1
ATOM 3584 C C . LYS B 1 128 ? 53.463 4.732 -46.654 1.00 29.45 206 LYS B C 1
ATOM 3585 O O . LYS B 1 128 ? 54.533 4.472 -47.224 1.00 30.81 206 LYS B O 1
ATOM 3591 N N . SER B 1 129 ? 53.213 5.923 -46.121 1.00 27.09 207 SER B N 1
ATOM 3592 C CA . SER B 1 129 ? 54.186 7.007 -46.244 1.00 26.65 207 SER B CA 1
ATOM 3593 C C . SER B 1 129 ? 55.373 6.826 -45.298 1.00 29.40 207 SER B C 1
ATOM 3594 O O . SER B 1 129 ? 56.312 7.613 -45.325 1.00 27.87 207 SER B O 1
ATOM 3597 N N . ARG B 1 130 ? 55.338 5.787 -44.467 1.00 21.04 208 ARG B N 1
ATOM 3598 C CA . ARG B 1 130 ? 56.437 5.550 -43.533 1.00 23.76 208 ARG B CA 1
ATOM 3599 C C . ARG B 1 130 ? 57.154 4.233 -43.808 1.00 23.23 208 ARG B C 1
ATOM 3600 O O . ARG B 1 130 ? 57.975 3.797 -42.993 1.00 23.32 208 ARG B O 1
ATOM 3608 N N . CYS B 1 131 ? 56.898 3.633 -44.966 1.00 24.14 209 CYS B N 1
ATOM 3609 C CA . CYS B 1 131 ? 57.478 2.308 -45.266 1.00 23.36 209 CYS B CA 1
ATOM 3610 C C . CYS B 1 131 ? 58.460 2.296 -46.421 1.00 26.04 209 CYS B C 1
ATOM 3611 O O . CYS B 1 131 ? 58.321 3.041 -47.389 1.00 26.44 209 CYS B O 1
ATOM 3614 N N . VAL B 1 132 ? 59.429 1.393 -46.337 1.00 24.64 210 VAL B N 1
ATOM 3615 C CA . VAL B 1 132 ? 60.294 1.090 -47.462 1.00 25.66 210 VAL B CA 1
ATOM 3616 C C . VAL B 1 132 ? 60.237 -0.411 -47.665 1.00 24.20 210 VAL B C 1
ATOM 3617 O O . VAL B 1 132 ? 60.270 -1.163 -46.694 1.00 27.07 210 VAL B O 1
ATOM 3621 N N . LEU B 1 133 ? 60.124 -0.836 -48.918 1.00 25.88 211 LEU B N 1
ATOM 3622 C CA . LEU B 1 133 ? 60.107 -2.250 -49.254 1.00 28.58 211 LEU B CA 1
ATOM 3623 C C . LEU B 1 133 ? 61.326 -2.622 -50.057 1.00 29.26 211 LEU B C 1
ATOM 3624 O O . LEU B 1 133 ? 61.569 -2.044 -51.118 1.00 28.65 211 LEU B O 1
ATOM 3629 N N . VAL B 1 134 ? 62.077 -3.600 -49.559 1.00 26.86 212 VAL B N 1
ATOM 3630 C CA . VAL B 1 134 ? 63.207 -4.176 -50.288 1.00 28.10 212 VAL B CA 1
ATOM 3631 C C . VAL B 1 134 ? 62.826 -5.608 -50.630 1.00 26.59 212 VAL B C 1
ATOM 3632 O O . VAL B 1 134 ? 62.313 -6.327 -49.778 1.00 29.92 212 VAL B O 1
ATOM 3636 N N . TYR B 1 135 ? 63.067 -6.025 -51.864 1.00 34.71 213 TYR B N 1
ATOM 3637 C CA . TYR B 1 135 ? 62.695 -7.377 -52.272 1.00 36.88 213 TYR B CA 1
ATOM 3638 C C . TYR B 1 135 ? 63.766 -8.098 -53.071 1.00 40.39 213 TYR B C 1
ATOM 3639 O O . TYR B 1 135 ? 64.576 -7.488 -53.765 1.00 37.99 213 TYR B O 1
ATOM 3648 N N . ALA B 1 136 ? 63.736 -9.422 -52.989 1.00 36.11 214 ALA B N 1
ATOM 3649 C CA . ALA B 1 136 ? 64.436 -10.261 -53.940 1.00 34.44 214 ALA B CA 1
ATOM 3650 C C . ALA B 1 136 ? 63.529 -11.445 -54.152 1.00 39.70 214 ALA B C 1
ATOM 3651 O O . ALA B 1 136 ? 63.074 -12.049 -53.187 1.00 36.29 214 ALA B O 1
ATOM 3653 N N . THR B 1 137 ? 63.224 -11.756 -55.403 1.00 51.22 215 THR B N 1
ATOM 3654 C CA . THR B 1 137 ? 62.320 -12.860 -55.671 1.00 48.83 215 THR B CA 1
ATOM 3655 C C . THR B 1 137 ? 63.112 -14.146 -55.807 1.00 51.64 215 THR B C 1
ATOM 3656 O O . THR B 1 137 ? 64.346 -14.122 -55.862 1.00 46.66 215 THR B O 1
ATOM 3660 N N . SER B 1 138 ? 62.392 -15.263 -55.878 1.00 52.87 216 SER B N 1
ATOM 3661 C CA . SER B 1 138 ? 62.987 -16.581 -56.060 1.00 56.13 216 SER B CA 1
ATOM 3662 C C . SER B 1 138 ? 63.817 -16.666 -57.337 1.00 54.77 216 SER B C 1
ATOM 3663 O O . SER B 1 138 ? 64.733 -17.477 -57.434 1.00 54.46 216 SER B O 1
ATOM 3666 N N . ASP B 1 139 ? 63.484 -15.830 -58.314 1.00 54.86 217 ASP B N 1
ATOM 3667 C CA . ASP B 1 139 ? 64.166 -15.839 -59.608 1.00 63.11 217 ASP B CA 1
ATOM 3668 C C . ASP B 1 139 ? 65.558 -15.202 -59.562 1.00 54.40 217 ASP B C 1
ATOM 3669 O O . ASP B 1 139 ? 66.394 -15.470 -60.425 1.00 57.63 217 ASP B O 1
ATOM 3674 N N . TYR B 1 140 ? 65.800 -14.355 -58.565 1.00 51.46 218 TYR B N 1
ATOM 3675 C CA . TYR B 1 140 ? 67.114 -13.738 -58.369 1.00 52.51 218 TYR B CA 1
ATOM 3676 C C . TYR B 1 140 ? 68.160 -14.755 -57.914 1.00 54.53 218 TYR B C 1
ATOM 3677 O O . TYR B 1 140 ? 67.815 -15.821 -57.404 1.00 64.51 218 TYR B O 1
ATOM 3686 N N . SER B 1 141 ? 69.433 -14.422 -58.106 1.00 40.48 219 SER B N 1
ATOM 3687 C CA . SER B 1 141 ? 70.538 -15.269 -57.662 1.00 42.69 219 SER B CA 1
ATOM 3688 C C . SER B 1 141 ? 70.608 -15.318 -56.138 1.00 45.75 219 SER B C 1
ATOM 3689 O O . SER B 1 141 ? 70.035 -14.467 -55.464 1.00 43.91 219 SER B O 1
ATOM 3692 N N . SER B 1 142 ? 71.332 -16.294 -55.596 1.00 45.01 220 SER B N 1
ATOM 3693 C CA . SER B 1 142 ? 71.506 -16.382 -54.146 1.00 46.25 220 SER B CA 1
ATOM 3694 C C . SER B 1 142 ? 72.236 -15.154 -53.583 1.00 47.43 220 SER B C 1
ATOM 3695 O O . SER B 1 142 ? 71.915 -14.686 -52.489 1.00 43.89 220 SER B O 1
ATOM 3698 N N . VAL B 1 143 ? 73.216 -14.634 -54.322 1.00 40.71 221 VAL B N 1
ATOM 3699 C CA . VAL B 1 143 ? 73.926 -13.425 -53.899 1.00 37.21 221 VAL B CA 1
ATOM 3700 C C . VAL B 1 143 ? 72.956 -12.255 -53.714 1.00 39.16 221 VAL B C 1
ATOM 3701 O O . VAL B 1 143 ? 72.982 -11.549 -52.702 1.00 38.70 221 VAL B O 1
ATOM 3705 N N . ASP B 1 144 ? 72.078 -12.080 -54.692 1.00 34.21 222 ASP B N 1
ATOM 3706 C CA . ASP B 1 144 ? 71.113 -10.988 -54.680 1.00 32.66 222 ASP B CA 1
ATOM 3707 C C . ASP B 1 144 ? 70.094 -11.200 -53.572 1.00 31.66 222 ASP B C 1
ATOM 3708 O O . ASP B 1 144 ? 69.621 -10.250 -52.969 1.00 34.34 222 ASP B O 1
ATOM 3713 N N . ARG B 1 145 ? 69.749 -12.456 -53.314 1.00 33.98 223 ARG B N 1
ATOM 3714 C CA . ARG B 1 145 ? 68.823 -12.746 -52.229 1.00 32.03 223 ARG B CA 1
ATOM 3715 C C . ARG B 1 145 ? 69.449 -12.348 -50.894 1.00 34.66 223 ARG B C 1
ATOM 3716 O O . ARG B 1 145 ? 68.809 -11.666 -50.099 1.00 36.30 223 ARG B O 1
ATOM 3724 N N . CYS B 1 146 ? 70.714 -12.708 -50.672 1.00 35.88 224 CYS B N 1
ATOM 3725 C CA . CYS B 1 146 ? 71.427 -12.226 -49.481 1.00 35.62 224 CYS B CA 1
ATOM 3726 C C . CYS B 1 146 ? 71.492 -10.715 -49.410 1.00 37.88 224 CYS B C 1
ATOM 3727 O O . CYS B 1 146 ? 71.201 -10.133 -48.371 1.00 39.16 224 CYS B O 1
ATOM 3730 N N . ASN B 1 147 ? 71.851 -10.074 -50.517 1.00 39.51 225 ASN B N 1
ATOM 3731 C CA . ASN B 1 147 ? 72.025 -8.622 -50.507 1.00 34.43 225 ASN B CA 1
ATOM 3732 C C . ASN B 1 147 ? 70.743 -7.872 -50.157 1.00 37.39 225 ASN B C 1
ATOM 3733 O O . ASN B 1 147 ? 70.800 -6.785 -49.587 1.00 32.58 225 ASN B O 1
ATOM 3738 N N . ALA B 1 148 ? 69.590 -8.458 -50.456 1.00 28.62 226 ALA B N 1
ATOM 3739 C CA . ALA B 1 148 ? 68.332 -7.789 -50.119 1.00 33.86 226 ALA B CA 1
ATOM 3740 C C . ALA B 1 148 ? 68.208 -7.621 -48.602 1.00 28.51 226 ALA B C 1
ATOM 3741 O O . ALA B 1 148 ? 67.703 -6.622 -48.136 1.00 28.78 226 ALA B O 1
ATOM 3743 N N . ALA B 1 149 ? 68.697 -8.595 -47.839 1.00 30.46 227 ALA B N 1
ATOM 3744 C CA . ALA B 1 149 ? 68.667 -8.503 -46.375 1.00 26.81 227 ALA B CA 1
ATOM 3745 C C . ALA B 1 149 ? 69.624 -7.413 -45.874 1.00 27.32 227 ALA B C 1
ATOM 3746 O O . ALA B 1 149 ? 69.290 -6.637 -44.978 1.00 24.24 227 ALA B O 1
ATOM 3748 N N . TYR B 1 150 ? 70.819 -7.354 -46.462 1.00 27.22 228 TYR B N 1
ATOM 3749 C CA . TYR B 1 150 ? 71.785 -6.321 -46.081 1.00 29.31 228 TYR B CA 1
ATOM 3750 C C . TYR B 1 150 ? 71.298 -4.933 -46.460 1.00 27.76 228 TYR B C 1
ATOM 3751 O O . TYR B 1 150 ? 71.493 -3.980 -45.709 1.00 28.33 228 TYR B O 1
ATOM 3760 N N . ILE B 1 151 ? 70.708 -4.800 -47.647 1.00 26.16 229 ILE B N 1
ATOM 3761 C CA . ILE B 1 151 ? 70.176 -3.499 -48.059 1.00 22.94 229 ILE B CA 1
ATOM 3762 C C . ILE B 1 151 ? 69.067 -3.004 -47.122 1.00 24.46 229 ILE B C 1
ATOM 3763 O O . ILE B 1 151 ? 69.067 -1.846 -46.675 1.00 22.93 229 ILE B O 1
ATOM 3768 N N . ALA B 1 152 ? 68.129 -3.889 -46.797 1.00 26.84 230 ALA B N 1
ATOM 3769 C CA . ALA B 1 152 ? 67.047 -3.521 -45.905 1.00 22.94 230 ALA B CA 1
ATOM 3770 C C . ALA B 1 152 ? 67.630 -3.100 -44.568 1.00 21.92 230 ALA B C 1
ATOM 3771 O O . ALA B 1 152 ? 67.193 -2.122 -43.969 1.00 23.34 230 ALA B O 1
ATOM 3773 N N . THR B 1 153 ? 68.627 -3.849 -44.103 1.00 23.13 231 THR B N 1
ATOM 3774 C CA . THR B 1 153 ? 69.224 -3.530 -42.814 1.00 24.96 231 THR B CA 1
ATOM 3775 C C . THR B 1 153 ? 69.984 -2.189 -42.875 1.00 20.85 231 THR B C 1
ATOM 3776 O O . THR B 1 153 ? 69.840 -1.358 -41.980 1.00 24.83 231 THR B O 1
ATOM 3780 N N . ALA B 1 154 ? 70.729 -1.948 -43.957 1.00 22.76 232 ALA B N 1
ATOM 3781 C CA . ALA B 1 154 ? 71.478 -0.687 -44.104 1.00 22.76 232 ALA B CA 1
ATOM 3782 C C . ALA B 1 154 ? 70.562 0.532 -44.203 1.00 29.27 232 ALA B C 1
ATOM 3783 O O . ALA B 1 154 ? 70.875 1.634 -43.703 1.00 24.33 232 ALA B O 1
ATOM 3785 N N . ILE B 1 155 ? 69.435 0.357 -44.880 1.00 23.94 233 ILE B N 1
ATOM 3786 C CA . ILE B 1 155 ? 68.453 1.425 -44.978 1.00 22.78 233 ILE B CA 1
ATOM 3787 C C . ILE B 1 155 ? 67.919 1.756 -43.592 1.00 22.67 233 ILE B C 1
ATOM 3788 O O . ILE B 1 155 ? 67.805 2.918 -43.216 1.00 20.69 233 ILE B O 1
ATOM 3793 N N . ALA B 1 156 ? 67.603 0.723 -42.826 1.00 22.04 234 ALA B N 1
ATOM 3794 C CA . ALA B 1 156 ? 67.139 0.917 -41.462 1.00 20.18 234 ALA B CA 1
ATOM 3795 C C . ALA B 1 156 ? 68.208 1.593 -40.598 1.00 21.84 234 ALA B C 1
ATOM 3796 O O . ALA B 1 156 ? 67.896 2.422 -39.747 1.00 25.20 234 ALA B O 1
ATOM 3798 N N . GLU B 1 157 ? 69.461 1.195 -40.785 1.00 22.15 235 GLU B N 1
ATOM 3799 C CA . GLU B 1 157 ? 70.564 1.766 -40.008 1.00 20.39 235 GLU B CA 1
ATOM 3800 C C . GLU B 1 157 ? 70.750 3.244 -40.271 1.00 26.10 235 GLU B C 1
ATOM 3801 O O . GLU B 1 157 ? 71.026 4.013 -39.354 1.00 26.05 235 GLU B O 1
ATOM 3807 N N . PHE B 1 158 ? 70.619 3.651 -41.528 1.00 23.61 236 PHE B N 1
ATOM 3808 C CA . PHE B 1 158 ? 70.705 5.085 -41.808 1.00 21.94 236 PHE B CA 1
ATOM 3809 C C . PHE B 1 158 ? 69.599 5.849 -41.070 1.00 22.88 236 PHE B C 1
ATOM 3810 O O . PHE B 1 158 ? 69.855 6.870 -40.439 1.00 23.44 236 PHE B O 1
ATOM 3818 N N . PHE B 1 159 ? 68.365 5.349 -41.125 1.00 22.27 237 PHE B N 1
ATOM 3819 C CA . PHE B 1 159 ? 67.285 6.006 -40.442 1.00 19.59 237 PHE B CA 1
ATOM 3820 C C . PHE B 1 159 ? 67.548 6.042 -38.930 1.00 23.72 237 PHE B C 1
ATOM 3821 O O . PHE B 1 159 ? 67.192 7.023 -38.258 1.00 23.09 237 PHE B O 1
ATOM 3829 N N . ARG B 1 160 ? 68.137 4.974 -38.385 1.00 25.90 238 ARG B N 1
ATOM 3830 C CA . ARG B 1 160 ? 68.474 4.967 -36.951 1.00 22.31 238 ARG B CA 1
ATOM 3831 C C . ARG B 1 160 ? 69.467 6.084 -36.638 1.00 21.50 238 ARG B C 1
ATOM 3832 O O . ARG B 1 160 ? 69.330 6.783 -35.632 1.00 23.59 238 ARG B O 1
ATOM 3840 N N . THR B 1 161 ? 70.457 6.248 -37.514 1.00 23.88 239 THR B N 1
ATOM 3841 C CA . THR B 1 161 ? 71.480 7.280 -37.345 1.00 30.81 239 THR B CA 1
ATOM 3842 C C . THR B 1 161 ? 70.842 8.673 -37.318 1.00 25.64 239 THR B C 1
ATOM 3843 O O . THR B 1 161 ? 71.318 9.582 -36.635 1.00 31.11 239 THR B O 1
ATOM 3847 N N . GLU B 1 162 ? 69.729 8.822 -38.025 1.00 26.84 240 GLU B N 1
ATOM 3848 C CA . GLU B 1 162 ? 68.972 10.079 -38.039 1.00 30.53 240 GLU B CA 1
ATOM 3849 C C . GLU B 1 162 ? 68.139 10.267 -36.769 1.00 29.98 240 GLU B C 1
ATOM 3850 O O . GLU B 1 162 ? 67.506 11.306 -36.585 1.00 37.53 240 GLU B O 1
ATOM 3856 N N . GLY B 1 163 ? 68.077 9.248 -35.917 1.00 25.28 241 GLY B N 1
ATOM 3857 C CA . GLY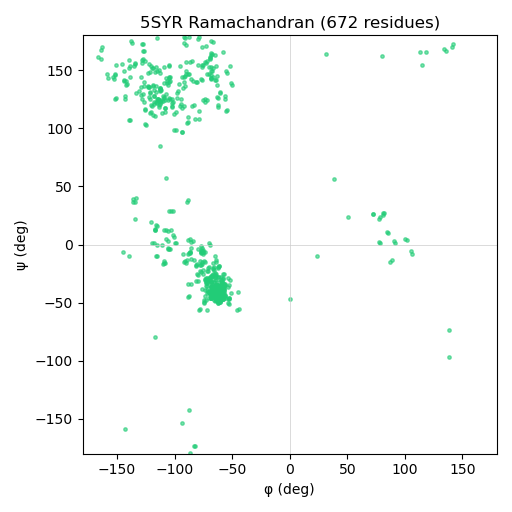 B 1 163 ? 67.363 9.383 -34.659 1.00 22.79 241 GLY B CA 1
ATOM 3858 C C . GLY B 1 163 ? 65.968 8.777 -34.641 1.00 26.49 241 GLY B C 1
ATOM 3859 O O . GLY B 1 163 ? 65.233 8.901 -33.660 1.00 26.81 241 GLY B O 1
ATOM 3860 N N . HIS B 1 164 ? 65.584 8.115 -35.725 1.00 23.93 242 HIS B N 1
ATOM 3861 C CA . HIS B 1 164 ? 64.232 7.552 -35.804 1.00 19.51 242 HIS B CA 1
ATOM 3862 C C . HIS B 1 164 ? 64.068 6.230 -35.047 1.00 22.50 242 HIS B C 1
ATOM 3863 O O . HIS B 1 164 ? 65.022 5.489 -34.865 1.00 22.18 242 HIS B O 1
ATOM 3870 N N . LYS B 1 165 ? 62.832 5.957 -34.648 1.00 20.18 243 LYS B N 1
ATOM 3871 C CA . LYS B 1 165 ? 62.425 4.657 -34.114 1.00 20.49 243 LYS B CA 1
ATOM 3872 C C . LYS B 1 165 ? 61.996 3.811 -35.311 1.00 19.09 243 LYS B C 1
ATOM 3873 O O . LYS B 1 165 ? 60.971 4.076 -35.945 1.00 22.94 243 LYS B O 1
ATOM 3879 N N . VAL B 1 166 ? 62.846 2.858 -35.683 1.00 19.10 244 VAL B N 1
ATOM 3880 C CA . VAL B 1 166 ? 62.664 2.101 -36.908 1.00 18.73 244 VAL B CA 1
ATOM 3881 C C . VAL B 1 166 ? 62.261 0.663 -36.592 1.00 18.92 244 VAL B C 1
ATOM 3882 O O . VAL B 1 166 ? 62.774 0.073 -35.639 1.00 22.44 244 VAL B O 1
ATOM 3886 N N . ALA B 1 167 ? 61.316 0.129 -37.360 1.00 19.33 245 ALA B N 1
ATOM 3887 C CA . ALA B 1 167 ? 60.995 -1.301 -37.282 1.00 21.15 245 ALA B CA 1
ATOM 3888 C C . ALA B 1 167 ? 61.467 -1.972 -38.557 1.00 21.87 245 ALA B C 1
ATOM 3889 O O . ALA B 1 167 ? 61.164 -1.523 -39.676 1.00 23.98 245 ALA B O 1
ATOM 3891 N N . LEU B 1 168 ? 62.232 -3.040 -38.388 1.00 22.92 246 LEU B N 1
ATOM 3892 C CA . LEU B 1 168 ? 62.763 -3.802 -39.506 1.00 17.61 246 LEU B CA 1
ATOM 3893 C C . LEU B 1 168 ? 62.115 -5.166 -39.521 1.00 24.81 246 LEU B C 1
ATOM 3894 O O . LEU B 1 168 ? 62.037 -5.804 -38.471 1.00 22.11 246 LEU B O 1
ATOM 3899 N N . PHE B 1 169 ? 61.673 -5.595 -40.702 1.00 22.15 247 PHE B N 1
ATOM 3900 C CA . PHE B 1 169 ? 61.108 -6.929 -40.916 1.00 27.20 247 PHE B CA 1
ATOM 3901 C C . PHE B 1 169 ? 61.923 -7.678 -41.972 1.00 27.25 247 PHE B C 1
ATOM 3902 O O . PHE B 1 169 ? 62.140 -7.178 -43.076 1.00 29.90 247 PHE B O 1
ATOM 3910 N N . ILE B 1 170 ? 62.407 -8.862 -41.623 1.00 24.86 248 ILE B N 1
ATOM 3911 C CA . ILE B 1 170 ? 63.102 -9.710 -42.585 1.00 25.83 248 ILE B CA 1
ATOM 3912 C C . ILE B 1 170 ? 62.320 -11.006 -42.766 1.00 29.40 248 ILE B C 1
ATOM 3913 O O . ILE B 1 170 ? 62.276 -11.841 -41.861 1.00 31.48 248 ILE B O 1
ATOM 3918 N N . ASP B 1 171 ? 61.726 -11.169 -43.946 1.00 28.17 249 ASP B N 1
ATOM 3919 C CA . ASP B 1 171 ? 60.908 -12.336 -44.274 1.00 34.15 249 ASP B CA 1
ATOM 3920 C C . ASP B 1 171 ? 61.455 -12.984 -45.541 1.00 31.33 249 ASP B C 1
ATOM 3921 O O . ASP B 1 171 ? 61.212 -12.476 -46.640 1.00 37.77 249 ASP B O 1
ATOM 3926 N N . SER B 1 172 ? 62.182 -14.094 -45.426 1.00 33.98 250 SER B N 1
ATOM 3927 C CA . SER B 1 172 ? 62.415 -14.813 -44.179 1.00 27.72 250 SER B CA 1
ATOM 3928 C C . SER B 1 172 ? 63.892 -15.065 -43.942 1.00 33.47 250 SER B C 1
ATOM 3929 O O . SER B 1 172 ? 64.687 -15.045 -44.870 1.00 36.50 250 SER B O 1
ATOM 3932 N N . LEU B 1 173 ? 64.266 -15.301 -42.691 1.00 36.49 251 LEU B N 1
ATOM 3933 C CA . LEU B 1 173 ? 65.621 -15.742 -42.377 1.00 37.19 251 LEU B CA 1
ATOM 3934 C C . LEU B 1 173 ? 65.901 -17.106 -42.985 1.00 40.90 251 LEU B C 1
ATOM 3935 O O . LEU B 1 173 ? 67.049 -17.440 -43.283 1.00 46.09 251 LEU B O 1
ATOM 3940 N N . THR B 1 174 ? 64.854 -17.915 -43.108 1.00 36.04 252 THR B N 1
ATOM 3941 C CA . THR B 1 174 ? 65.005 -19.251 -43.673 1.00 37.36 252 THR B CA 1
ATOM 3942 C C . THR B 1 174 ? 65.583 -19.170 -45.085 1.00 40.68 252 THR B C 1
ATOM 3943 O O . THR B 1 174 ? 66.530 -19.884 -45.421 1.00 45.37 252 THR B O 1
ATOM 3947 N N . ARG B 1 175 ? 65.034 -18.285 -45.906 1.00 43.89 253 ARG B N 1
ATOM 3948 C CA . ARG B 1 175 ? 65.492 -18.205 -47.284 1.00 47.48 253 ARG B CA 1
ATOM 3949 C C . ARG B 1 175 ? 66.780 -17.388 -47.368 1.00 48.15 253 ARG B C 1
ATOM 3950 O O . ARG B 1 175 ? 67.597 -17.604 -48.269 1.00 43.47 253 ARG B O 1
ATOM 3958 N N . TYR B 1 176 ? 66.998 -16.494 -46.402 1.00 39.80 254 TYR B N 1
ATOM 3959 C CA . TYR B 1 176 ? 68.292 -15.824 -46.315 1.00 41.80 254 TYR B CA 1
ATOM 3960 C C . TYR B 1 176 ? 69.375 -16.871 -46.094 1.00 45.19 254 TYR B C 1
ATOM 3961 O O . TYR B 1 176 ? 70.384 -16.903 -46.801 1.00 41.75 254 TYR B O 1
ATOM 3970 N N . ALA B 1 177 ? 69.141 -17.750 -45.128 1.00 40.54 255 ALA B N 1
ATOM 3971 C CA . ALA B 1 177 ? 70.120 -18.777 -44.779 1.00 37.58 255 ALA B CA 1
ATOM 3972 C C . ALA B 1 177 ? 70.361 -19.752 -45.931 1.00 40.15 255 ALA B C 1
ATOM 3973 O O . ALA B 1 177 ? 71.474 -20.232 -46.120 1.00 46.31 255 ALA B O 1
ATOM 3975 N N . ARG B 1 178 ? 69.314 -20.058 -46.687 1.00 36.36 256 ARG B N 1
ATOM 3976 C CA . ARG B 1 178 ? 69.459 -20.970 -47.810 1.00 40.04 256 ARG B CA 1
ATOM 3977 C C . ARG B 1 178 ? 70.208 -20.327 -48.964 1.00 48.25 256 ARG B C 1
ATOM 3978 O O . ARG B 1 178 ? 70.997 -20.987 -49.634 1.00 46.65 256 ARG B O 1
ATOM 3986 N N . ALA B 1 179 ? 69.986 -19.035 -49.178 1.00 46.72 257 ALA B N 1
ATOM 3987 C CA . ALA B 1 179 ? 70.758 -18.312 -50.177 1.00 44.93 257 ALA B CA 1
ATOM 3988 C C . ALA B 1 179 ? 72.204 -18.271 -49.721 1.00 44.60 257 ALA B C 1
ATOM 3989 O O . ALA B 1 179 ? 73.133 -18.472 -50.510 1.00 46.28 257 ALA B O 1
ATOM 3991 N N . LEU B 1 180 ? 72.381 -18.055 -48.424 1.00 36.20 258 LEU B N 1
ATOM 3992 C CA . LEU B 1 180 ? 73.706 -17.982 -47.831 1.00 51.31 258 LEU B CA 1
ATOM 3993 C C . LEU B 1 180 ? 74.440 -19.308 -48.066 1.00 55.31 258 LEU B C 1
ATOM 3994 O O . LEU B 1 180 ? 75.635 -19.333 -48.362 1.00 53.06 258 LEU B O 1
ATOM 3999 N N . ARG B 1 181 ? 73.696 -20.405 -47.967 1.00 53.06 259 ARG B N 1
ATOM 4000 C CA . ARG B 1 181 ? 74.251 -21.744 -48.175 1.00 56.50 259 ARG B CA 1
ATOM 4001 C C . ARG B 1 181 ? 74.709 -21.961 -49.616 1.00 57.25 259 ARG B C 1
ATOM 4002 O O . ARG B 1 181 ? 75.765 -22.552 -49.859 1.00 65.40 259 ARG B O 1
ATOM 4010 N N . ASP B 1 182 ? 73.915 -21.481 -50.568 1.00 49.96 260 ASP B N 1
ATOM 4011 C CA . ASP B 1 182 ? 74.262 -21.604 -51.984 1.00 53.36 260 ASP B CA 1
ATOM 4012 C C . ASP B 1 182 ? 75.494 -20.772 -52.324 1.00 52.50 260 ASP B C 1
ATOM 4013 O O . ASP B 1 182 ? 76.351 -21.203 -53.097 1.00 58.37 260 ASP B O 1
ATOM 4018 N N . VAL B 1 183 ? 75.568 -19.573 -51.758 1.00 48.67 261 VAL B N 1
ATOM 4019 C CA . VAL B 1 183 ? 76.716 -18.703 -51.963 1.00 51.23 261 VAL B CA 1
ATOM 4020 C C . VAL B 1 183 ? 77.965 -19.379 -51.416 1.00 59.74 261 VAL B C 1
ATOM 4021 O O . VAL B 1 183 ? 79.041 -19.297 -52.011 1.00 62.20 261 VAL B O 1
ATOM 4025 N N . ALA B 1 184 ? 77.805 -20.059 -50.285 1.00 61.45 262 ALA B N 1
ATOM 4026 C CA . ALA B 1 184 ? 78.896 -20.797 -49.661 1.00 64.48 262 ALA B CA 1
ATOM 4027 C C . ALA B 1 184 ? 79.357 -21.923 -50.578 1.00 72.07 262 ALA B C 1
ATOM 4028 O O . ALA B 1 184 ? 80.557 -22.152 -50.731 1.00 72.83 262 ALA B O 1
ATOM 4030 N N . LEU B 1 185 ? 78.401 -22.623 -51.184 1.00 76.96 263 LEU B N 1
ATOM 4031 C CA . LEU B 1 185 ? 78.720 -23.702 -52.116 1.00 79.00 263 LEU B CA 1
ATOM 4032 C C . LEU B 1 185 ? 79.408 -23.147 -53.355 1.00 79.66 263 LEU B C 1
ATOM 4033 O O . LEU B 1 185 ? 80.261 -23.805 -53.952 1.00 83.44 263 LEU B O 1
ATOM 4038 N N . ALA B 1 186 ? 79.038 -21.928 -53.728 1.00 76.74 264 ALA B N 1
ATOM 4039 C CA . ALA B 1 186 ? 79.649 -21.253 -54.861 1.00 81.27 264 ALA B CA 1
ATOM 4040 C C . ALA B 1 186 ? 81.126 -20.991 -54.599 1.00 86.98 264 ALA B C 1
ATOM 4041 O O . ALA B 1 186 ? 81.923 -20.881 -55.532 1.00 89.24 264 ALA B O 1
ATOM 4043 N N . ALA B 1 187 ? 81.485 -20.903 -53.323 1.00 87.72 265 ALA B N 1
ATOM 4044 C CA . ALA B 1 187 ? 82.868 -20.668 -52.934 1.00 90.31 265 ALA B CA 1
ATOM 4045 C C . ALA B 1 187 ? 83.501 -21.953 -52.407 1.00 92.89 265 ALA B C 1
ATOM 4046 O O . ALA B 1 187 ? 84.693 -21.989 -52.093 1.00 96.47 265 ALA B O 1
ATOM 4048 N N . GLY B 1 188 ? 82.696 -23.007 -52.315 1.00 91.12 266 GLY B N 1
ATOM 4049 C CA . GLY B 1 188 ? 83.174 -24.286 -51.827 1.00 87.77 266 GLY B CA 1
ATOM 4050 C C . GLY B 1 188 ? 82.189 -24.960 -50.893 1.00 90.24 266 GLY B C 1
ATOM 4051 O O . GLY B 1 188 ? 82.165 -24.685 -49.692 1.00 91.14 266 GLY B O 1
ATOM 4052 N N . VAL B 1 198 ? 85.766 -16.195 -42.129 1.00 112.52 276 VAL B N 1
ATOM 4053 C CA . VAL B 1 198 ? 86.212 -16.314 -43.514 1.00 115.82 276 VAL B CA 1
ATOM 4054 C C . VAL B 1 198 ? 85.192 -17.065 -44.378 1.00 116.78 276 VAL B C 1
ATOM 4055 O O . VAL B 1 198 ? 85.272 -17.046 -45.607 1.00 117.06 276 VAL B O 1
ATOM 4059 N N . SER B 1 199 ? 84.186 -17.653 -43.737 1.00 117.95 277 SER B N 1
ATOM 4060 C CA . SER B 1 199 ? 83.158 -18.395 -44.465 1.00 117.80 277 SER B CA 1
ATOM 4061 C C . SER B 1 199 ? 81.809 -17.686 -44.474 1.00 110.72 277 SER B C 1
ATOM 4062 O O . SER B 1 199 ? 81.472 -16.912 -43.577 1.00 109.14 277 SER B O 1
ATOM 4065 N N . VAL B 1 200 ? 81.059 -17.977 -45.530 1.00 105.80 278 VAL B N 1
ATOM 4066 C CA . VAL B 1 200 ? 79.824 -17.302 -45.894 1.00 100.85 278 VAL B CA 1
ATOM 4067 C C . VAL B 1 200 ? 78.689 -17.487 -44.873 1.00 96.12 278 VAL B C 1
ATOM 4068 O O . VAL B 1 200 ? 77.839 -16.609 -44.708 1.00 87.22 278 VAL B O 1
ATOM 4072 N N . PHE B 1 201 ? 78.720 -18.602 -44.149 1.00 100.46 279 PHE B N 1
ATOM 4073 C CA . PHE B 1 201 ? 77.696 -18.926 -43.153 1.00 103.13 279 PHE B CA 1
ATOM 4074 C C . PHE B 1 201 ? 77.645 -18.003 -41.937 1.00 104.45 279 PHE B C 1
ATOM 4075 O O . PHE B 1 201 ? 76.624 -17.930 -41.243 1.00 105.03 279 PHE B O 1
ATOM 4083 N N . ASP B 1 202 ? 78.753 -17.317 -41.674 1.00 102.63 280 ASP B N 1
ATOM 4084 C CA . ASP B 1 202 ? 78.879 -16.472 -40.487 1.00 100.62 280 ASP B CA 1
ATOM 4085 C C . ASP B 1 202 ? 78.196 -15.125 -40.651 1.00 95.72 280 ASP B C 1
ATOM 4086 O O . ASP B 1 202 ? 78.153 -14.319 -39.718 1.00 92.64 280 ASP B O 1
ATOM 4091 N N . SER B 1 203 ? 77.670 -14.893 -41.847 1.00 91.05 281 SER B N 1
ATOM 4092 C CA . SER B 1 203 ? 76.910 -13.694 -42.156 1.00 87.45 281 SER B CA 1
ATOM 4093 C C . SER B 1 203 ? 75.603 -13.614 -41.359 1.00 74.32 281 SER B C 1
ATOM 4094 O O . SER B 1 203 ? 74.920 -12.591 -41.383 1.00 67.68 281 SER B O 1
ATOM 4097 N N . LEU B 1 204 ? 75.248 -14.699 -40.674 1.00 65.48 282 LEU B N 1
ATOM 4098 C CA . LEU B 1 204 ? 73.981 -14.746 -39.950 1.00 57.18 282 LEU B CA 1
ATOM 4099 C C . LEU B 1 204 ? 74.009 -13.979 -38.610 1.00 51.20 282 LEU B C 1
ATOM 4100 O O . LEU B 1 204 ? 73.181 -13.089 -38.405 1.00 44.11 282 LEU B O 1
ATOM 4105 N N . PRO B 1 205 ? 74.952 -14.290 -37.699 1.00 45.32 283 PRO B N 1
ATOM 4106 C CA . PRO B 1 205 ? 74.968 -13.464 -36.481 1.00 40.05 283 PRO B CA 1
ATOM 4107 C C . PRO B 1 205 ? 75.373 -12.004 -36.752 1.00 43.55 283 PRO B C 1
ATOM 4108 O O . PRO B 1 205 ? 75.008 -11.094 -36.002 1.00 46.13 283 PRO B O 1
ATOM 4112 N N . ARG B 1 206 ? 76.153 -11.774 -37.798 1.00 37.01 284 ARG B N 1
ATOM 4113 C CA . ARG B 1 206 ? 76.504 -10.400 -38.133 1.00 32.85 284 ARG B CA 1
ATOM 4114 C C . ARG B 1 206 ? 75.313 -9.656 -38.738 1.00 34.80 284 ARG B C 1
ATOM 4115 O O . ARG B 1 206 ? 75.194 -8.439 -38.575 1.00 39.73 284 ARG B O 1
ATOM 4123 N N . LEU B 1 207 ? 74.411 -10.372 -39.404 1.00 30.89 285 LEU B N 1
ATOM 4124 C CA . LEU B 1 207 ? 73.156 -9.739 -39.830 1.00 29.10 285 LEU B CA 1
ATOM 4125 C C . LEU B 1 207 ? 72.264 -9.394 -38.641 1.00 30.88 285 LEU B C 1
ATOM 4126 O O . LEU B 1 207 ? 71.720 -8.295 -38.565 1.00 28.44 285 LEU B O 1
ATOM 4131 N N . LEU B 1 208 ? 72.113 -10.345 -37.722 1.00 25.17 286 LEU B N 1
ATOM 4132 C CA . LEU B 1 208 ? 71.136 -10.222 -36.635 1.00 27.33 286 LEU B CA 1
ATOM 4133 C C . LEU B 1 208 ? 71.573 -9.299 -35.506 1.00 27.36 286 LEU B C 1
ATOM 4134 O O . LEU B 1 208 ? 70.746 -8.860 -34.717 1.00 26.47 286 LEU B O 1
ATOM 4139 N N . GLU B 1 209 ? 72.864 -9.004 -35.418 1.00 30.92 287 GLU B N 1
ATOM 4140 C CA . GLU B 1 209 ? 73.353 -8.134 -34.354 1.00 31.23 287 GLU B CA 1
ATOM 4141 C C . GLU B 1 209 ? 73.307 -6.650 -34.710 1.00 26.10 287 GLU B C 1
ATOM 4142 O O . GLU B 1 209 ? 73.597 -5.789 -33.871 1.00 27.88 287 GLU B O 1
ATOM 4148 N N . ARG B 1 210 ? 72.980 -6.339 -35.957 1.00 24.36 288 ARG B N 1
ATOM 4149 C CA . ARG B 1 210 ? 72.963 -4.941 -36.359 1.00 25.79 288 ARG B CA 1
ATOM 4150 C C . ARG B 1 210 ? 71.812 -4.115 -35.738 1.00 25.04 288 ARG B C 1
ATOM 4151 O O . ARG B 1 210 ? 71.988 -2.915 -35.523 1.00 27.05 288 ARG B O 1
ATOM 4159 N N . PRO B 1 211 ? 70.643 -4.729 -35.442 1.00 25.94 289 PRO B N 1
ATOM 4160 C CA . PRO B 1 211 ? 69.617 -3.936 -34.747 1.00 23.52 289 PRO B CA 1
ATOM 4161 C C . PRO B 1 211 ? 69.964 -3.513 -33.309 1.00 24.12 289 PRO B C 1
ATOM 4162 O O . PRO B 1 211 ? 71.000 -3.893 -32.768 1.00 24.82 289 PRO B O 1
ATOM 4166 N N . GLY B 1 212 ? 69.100 -2.695 -32.711 1.00 20.34 290 GLY B N 1
ATOM 4167 C CA . GLY B 1 212 ? 69.313 -2.232 -31.349 1.00 23.79 290 GLY B CA 1
ATOM 4168 C C . GLY B 1 212 ? 69.044 -0.747 -31.209 1.00 22.61 290 GLY B C 1
ATOM 4169 O O . GLY B 1 212 ? 68.897 -0.024 -32.211 1.00 20.90 290 GLY B O 1
ATOM 4170 N N . LYS B 1 213 ? 68.943 -0.291 -29.966 1.00 21.32 291 LYS B N 1
AT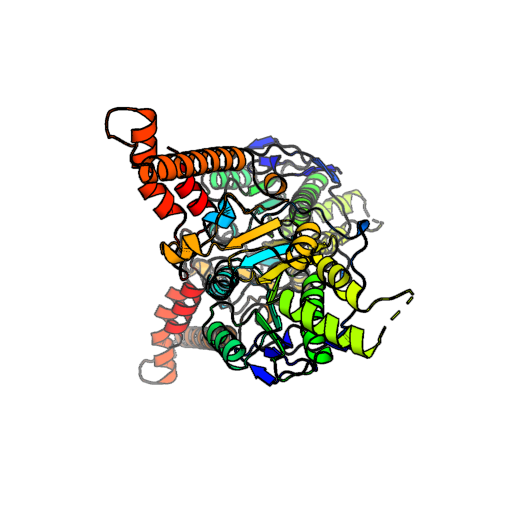OM 4171 C CA . LYS B 1 213 ? 68.760 1.140 -29.705 1.00 22.65 291 LYS B CA 1
ATOM 4172 C C . LYS B 1 213 ? 70.144 1.693 -29.414 1.00 24.19 291 LYS B C 1
ATOM 4173 O O . LYS B 1 213 ? 70.934 1.018 -28.760 1.00 23.50 291 LYS B O 1
ATOM 4179 N N . LEU B 1 214 ? 70.469 2.872 -29.941 1.00 20.74 292 LEU B N 1
ATOM 4180 C CA . LEU B 1 214 ? 71.798 3.445 -29.734 1.00 23.71 292 LEU B CA 1
ATOM 4181 C C . LEU B 1 214 ? 71.771 4.579 -28.701 1.00 17.67 292 LEU B C 1
ATOM 4182 O O . LEU B 1 214 ? 70.798 5.327 -28.623 1.00 22.52 292 LEU B O 1
ATOM 4187 N N . LYS B 1 215 ? 72.825 4.686 -27.901 1.00 19.91 293 LYS B N 1
ATOM 4188 C CA . LYS B 1 215 ? 72.925 5.796 -26.951 1.00 22.42 293 LYS B CA 1
ATOM 4189 C C . LYS B 1 215 ? 72.894 7.093 -27.733 1.00 23.00 293 LYS B C 1
ATOM 4190 O O . LYS B 1 215 ? 72.375 8.108 -27.257 1.00 25.89 293 LYS B O 1
ATOM 4196 N N . ALA B 1 216 ? 73.428 7.057 -28.953 1.00 23.35 294 ALA B N 1
ATOM 4197 C CA . ALA B 1 216 ? 73.553 8.272 -29.756 1.00 28.76 294 ALA B CA 1
ATOM 4198 C C . ALA B 1 216 ? 72.209 8.684 -30.333 1.00 35.07 294 ALA B C 1
ATOM 4199 O O . ALA B 1 216 ? 72.075 9.764 -30.906 1.00 32.48 294 ALA B O 1
ATOM 4201 N N . GLY B 1 217 ? 71.212 7.829 -30.140 1.00 25.99 295 GLY B N 1
ATOM 4202 C CA . GLY B 1 217 ? 69.860 8.072 -30.619 1.00 28.44 295 GLY B CA 1
ATOM 4203 C C . GLY B 1 217 ? 69.395 7.082 -31.682 1.00 26.10 295 GLY B C 1
ATOM 4204 O O . GLY B 1 217 ? 70.198 6.486 -32.405 1.00 28.12 295 GLY B O 1
ATOM 4205 N N . GLY B 1 218 ? 68.081 6.918 -31.768 1.00 21.90 296 GLY B N 1
ATOM 4206 C CA . GLY B 1 218 ? 67.467 6.049 -32.753 1.00 19.19 296 GLY B CA 1
ATOM 4207 C C . GLY B 1 218 ? 67.510 4.580 -32.369 1.00 20.81 296 GLY B C 1
ATOM 4208 O O . GLY B 1 218 ? 68.284 4.152 -31.506 1.00 22.21 296 GLY B O 1
ATOM 4209 N N . SER B 1 219 ? 66.661 3.797 -33.016 1.00 21.95 297 SER B N 1
ATOM 4210 C CA . SER B 1 219 ? 66.602 2.382 -32.720 1.00 23.07 297 SER B CA 1
ATOM 4211 C C . SER B 1 219 ? 66.174 1.610 -33.951 1.00 23.74 297 SER B C 1
ATOM 4212 O O . SER B 1 219 ? 65.516 2.162 -34.840 1.00 23.89 297 SER B O 1
ATOM 4215 N N . ILE B 1 220 ? 66.569 0.334 -33.998 1.00 20.26 298 ILE B N 1
ATOM 4216 C CA . ILE B 1 220 ? 65.972 -0.637 -34.895 1.00 19.23 298 ILE B CA 1
ATOM 4217 C C . ILE B 1 220 ? 65.411 -1.745 -34.016 1.00 20.57 298 ILE B C 1
ATOM 4218 O O . ILE B 1 220 ? 66.159 -2.337 -33.237 1.00 22.18 298 ILE B O 1
ATOM 4223 N N . THR B 1 221 ? 64.103 -1.972 -34.097 1.00 17.26 299 THR B N 1
ATOM 4224 C CA . THR B 1 221 ? 63.472 -3.144 -33.474 1.00 17.17 299 THR B CA 1
ATOM 4225 C C . THR B 1 221 ? 63.184 -4.094 -34.625 1.00 18.50 299 THR B C 1
ATOM 4226 O O . THR B 1 221 ? 62.558 -3.692 -35.604 1.00 19.29 299 THR B O 1
ATOM 4230 N N . ALA B 1 222 ? 63.657 -5.341 -34.545 1.00 21.90 300 ALA B N 1
ATOM 4231 C CA . ALA B 1 222 ? 63.666 -6.170 -35.745 1.00 21.99 300 ALA B CA 1
ATOM 4232 C C . ALA B 1 222 ? 62.877 -7.463 -35.583 1.00 19.62 300 ALA B C 1
ATOM 4233 O O . ALA B 1 222 ? 62.978 -8.115 -34.550 1.00 23.07 300 ALA B O 1
ATOM 4235 N N . PHE B 1 223 ? 62.080 -7.800 -36.594 1.00 22.70 301 PHE B N 1
ATOM 4236 C CA . PHE B 1 223 ? 61.282 -9.042 -36.588 1.00 23.89 301 PHE B CA 1
ATOM 4237 C C . PHE B 1 223 ? 61.756 -9.924 -37.718 1.00 26.91 301 PHE B C 1
ATOM 4238 O O . PHE B 1 223 ? 61.776 -9.503 -38.875 1.00 25.63 301 PHE B O 1
ATOM 4246 N N . TYR B 1 224 ? 62.170 -11.138 -37.367 1.00 25.10 302 TYR B N 1
ATOM 4247 C CA . TYR B 1 224 ? 62.711 -12.095 -38.324 1.00 25.18 302 TYR B CA 1
ATOM 4248 C C . TYR B 1 224 ? 61.798 -13.306 -38.413 1.00 27.41 302 TYR B C 1
ATOM 4249 O O . TYR B 1 224 ? 61.498 -13.903 -37.394 1.00 32.66 302 TYR B O 1
ATOM 4258 N N . THR B 1 225 ? 61.340 -13.667 -39.606 1.00 28.94 303 THR B N 1
ATOM 4259 C CA . THR B 1 225 ? 60.492 -14.853 -39.681 1.00 26.88 303 THR B CA 1
ATOM 4260 C C . THR B 1 225 ? 61.328 -16.078 -39.984 1.00 36.79 303 THR B C 1
ATOM 4261 O O . THR B 1 225 ? 62.327 -16.014 -40.704 1.00 30.66 303 THR B O 1
ATOM 4265 N N . VAL B 1 226 ? 60.924 -17.191 -39.383 1.00 34.98 304 VAL B N 1
ATOM 4266 C CA . VAL B 1 226 ? 61.563 -18.469 -39.595 1.00 31.82 304 VAL B CA 1
ATOM 4267 C C . VAL B 1 226 ? 60.487 -19.458 -39.974 1.00 33.58 304 VAL B C 1
ATOM 4268 O O . VAL B 1 226 ? 59.467 -19.556 -39.300 1.00 34.34 304 VAL B O 1
ATOM 4272 N N . LEU B 1 227 ? 60.718 -20.175 -41.064 1.00 36.09 305 LEU B N 1
ATOM 4273 C CA . LEU B 1 227 ? 59.764 -21.151 -41.557 1.00 46.70 305 LEU B CA 1
ATOM 4274 C C . LEU B 1 227 ? 59.901 -22.439 -40.757 1.00 49.69 305 LEU B C 1
ATOM 4275 O O . LEU B 1 227 ? 61.009 -22.863 -40.428 1.00 52.15 305 LEU B O 1
ATOM 4280 N N . LEU B 1 228 ? 58.774 -23.062 -40.441 1.00 51.12 306 LEU B N 1
ATOM 4281 C CA . LEU B 1 228 ? 58.795 -24.367 -39.788 1.00 52.71 306 LEU B CA 1
ATOM 4282 C C . LEU B 1 228 ? 58.440 -25.447 -40.799 1.00 57.64 306 LEU B C 1
ATOM 4283 O O . LEU B 1 228 ? 57.576 -25.257 -41.655 1.00 58.76 306 LEU B O 1
ATOM 4288 N N . GLU B 1 229 ? 59.138 -26.572 -40.685 1.00 70.43 307 GLU B N 1
ATOM 4289 C CA . GLU B 1 229 ? 59.008 -27.721 -41.579 1.00 80.47 307 GLU B CA 1
ATOM 4290 C C . GLU B 1 229 ? 58.936 -29.026 -40.805 1.00 81.32 307 GLU B C 1
ATOM 4291 O O . GLU B 1 229 ? 57.869 -29.398 -40.315 1.00 86.49 307 GLU B O 1
ATOM 4297 N N . PHE B 1 233 ? 57.676 -27.988 -36.919 1.00 65.50 311 PHE B N 1
ATOM 4298 C CA . PHE B 1 233 ? 58.564 -27.936 -35.760 1.00 79.40 311 PHE B CA 1
ATOM 4299 C C . PHE B 1 233 ? 59.985 -27.518 -36.189 1.00 80.39 311 PHE B C 1
ATOM 4300 O O . PHE B 1 233 ? 60.323 -27.583 -37.369 1.00 78.36 311 PHE B O 1
ATOM 4308 N N . ALA B 1 234 ? 60.814 -27.104 -35.229 1.00 82.77 312 ALA B N 1
ATOM 4309 C CA . ALA B 1 234 ? 62.088 -26.437 -35.500 1.00 76.90 312 ALA B CA 1
ATOM 4310 C C . ALA B 1 234 ? 63.289 -27.319 -35.910 1.00 74.07 312 ALA B C 1
ATOM 4311 O O . ALA B 1 234 ? 63.865 -28.053 -35.096 1.00 64.48 312 ALA B O 1
ATOM 4313 N N . ASP B 1 235 ? 63.636 -27.220 -37.197 1.00 79.10 313 ASP B N 1
ATOM 4314 C CA . ASP B 1 235 ? 64.913 -27.671 -37.769 1.00 80.83 313 ASP B CA 1
ATOM 4315 C C . ASP B 1 235 ? 66.104 -26.986 -37.076 1.00 79.69 313 ASP B C 1
ATOM 4316 O O . ASP B 1 235 ? 65.918 -25.998 -36.365 1.00 78.36 313 ASP B O 1
ATOM 4321 N N . PRO B 1 236 ? 67.332 -27.509 -37.279 1.00 75.89 314 PRO B N 1
ATOM 4322 C CA . PRO B 1 236 ? 68.558 -26.860 -36.788 1.00 66.10 314 PRO B CA 1
ATOM 4323 C C . PRO B 1 236 ? 68.677 -25.344 -37.016 1.00 58.57 314 PRO B C 1
ATOM 4324 O O . PRO B 1 236 ? 69.148 -24.659 -36.109 1.00 52.45 314 PRO B O 1
ATOM 4328 N N . LEU B 1 237 ? 68.286 -24.827 -38.178 1.00 51.00 315 LEU B N 1
ATOM 4329 C CA . LEU B 1 237 ? 68.338 -23.381 -38.385 1.00 51.80 315 LEU B CA 1
ATOM 4330 C C . LEU B 1 237 ? 67.405 -22.654 -37.426 1.00 51.07 315 LEU B C 1
ATOM 4331 O O . LEU B 1 237 ? 67.787 -21.659 -36.807 1.00 50.18 315 LEU B O 1
ATOM 4336 N N . ALA B 1 238 ? 66.186 -23.166 -37.296 1.00 49.76 316 ALA B N 1
ATOM 4337 C CA . ALA B 1 238 ? 65.209 -22.570 -36.394 1.00 51.95 316 ALA B CA 1
ATOM 4338 C C . ALA B 1 238 ? 65.724 -22.605 -34.965 1.00 49.89 316 ALA B C 1
ATOM 4339 O O . ALA B 1 238 ? 65.609 -21.636 -34.220 1.00 43.96 316 ALA B O 1
ATOM 4341 N N . GLU B 1 239 ? 66.343 -23.722 -34.607 1.00 52.16 317 GLU B N 1
ATOM 4342 C CA . GLU B 1 239 ? 66.885 -23.900 -33.272 1.00 49.45 317 GLU B CA 1
ATOM 4343 C C . GLU B 1 239 ? 68.007 -22.896 -33.041 1.00 46.08 317 GLU B C 1
ATOM 4344 O O . GLU B 1 239 ? 68.162 -22.363 -31.944 1.00 45.63 317 GLU B O 1
ATOM 4350 N N . GLU B 1 240 ? 68.781 -22.635 -34.090 1.00 49.17 318 GLU B N 1
ATOM 4351 C CA . GLU B 1 240 ? 69.910 -21.714 -34.009 1.00 51.78 318 GLU B CA 1
ATOM 4352 C C . GLU B 1 240 ? 69.501 -20.240 -33.935 1.00 48.57 318 GLU B C 1
ATOM 4353 O O . GLU B 1 240 ? 70.064 -19.465 -33.159 1.00 43.41 318 GLU B O 1
ATOM 4359 N N . VAL B 1 241 ? 68.540 -19.837 -34.757 1.00 42.21 319 VAL B N 1
ATOM 4360 C CA . VAL B 1 241 ? 68.101 -18.452 -34.708 1.00 41.22 319 VAL B CA 1
ATOM 4361 C C . VAL B 1 241 ? 67.451 -18.191 -33.357 1.00 42.19 319 VAL B C 1
ATOM 4362 O O . VAL B 1 241 ? 67.642 -17.133 -32.761 1.00 36.22 319 VAL B O 1
ATOM 4366 N N . ARG B 1 242 ? 66.751 -19.194 -32.838 1.00 38.83 320 ARG B N 1
ATOM 4367 C CA . ARG B 1 242 ? 66.084 -19.062 -31.554 1.00 41.28 320 ARG B CA 1
ATOM 4368 C C . ARG B 1 242 ? 67.086 -18.694 -30.466 1.00 34.48 320 ARG B C 1
ATOM 4369 O O . ARG B 1 242 ? 66.782 -17.901 -29.584 1.00 40.42 320 ARG B O 1
ATOM 4377 N N . SER B 1 243 ? 68.302 -19.217 -30.563 1.00 43.26 321 SER B N 1
ATOM 4378 C CA . SER B 1 243 ? 69.331 -18.936 -29.558 1.00 42.78 321 SER B CA 1
ATOM 4379 C C . SER B 1 243 ? 69.993 -17.561 -29.688 1.00 42.57 321 SER B C 1
ATOM 4380 O O . SER B 1 243 ? 70.554 -17.055 -28.719 1.00 50.10 321 SER B O 1
ATOM 4383 N N . ILE B 1 244 ? 69.959 -16.971 -30.880 1.00 34.18 322 ILE B N 1
ATOM 4384 C CA . ILE B 1 244 ? 70.597 -15.675 -31.115 1.00 29.82 322 ILE B CA 1
ATOM 4385 C C . ILE B 1 244 ? 69.672 -14.492 -30.808 1.00 33.20 322 ILE B C 1
ATOM 4386 O O . ILE B 1 244 ? 70.124 -13.447 -30.352 1.00 39.89 322 ILE B O 1
ATOM 4391 N N . LEU B 1 245 ? 68.373 -14.659 -31.053 1.00 32.28 323 LEU B N 1
ATOM 4392 C CA . LEU B 1 245 ? 67.443 -13.534 -30.923 1.00 26.23 323 LEU B CA 1
ATOM 4393 C C . LEU B 1 245 ? 67.080 -13.259 -29.465 1.00 27.99 323 LEU B C 1
ATOM 4394 O O . LEU B 1 245 ? 67.521 -13.969 -28.566 1.00 30.39 323 LEU B O 1
ATOM 4399 N N . ASP B 1 246 ? 66.268 -12.228 -29.243 1.00 23.77 324 ASP B N 1
ATOM 4400 C CA . ASP B 1 246 ? 65.849 -11.840 -27.901 1.00 20.03 324 ASP B CA 1
ATOM 4401 C C . ASP B 1 246 ? 64.448 -12.319 -27.616 1.00 23.18 324 ASP B C 1
ATOM 4402 O O . ASP B 1 246 ? 63.713 -11.688 -26.863 1.00 24.30 324 ASP B O 1
ATOM 4407 N N . GLY B 1 247 ? 64.056 -13.414 -28.240 1.00 24.49 325 GLY B N 1
ATOM 4408 C CA . GLY B 1 247 ? 62.733 -13.954 -27.979 1.00 25.73 325 GLY B CA 1
ATOM 4409 C C . GLY B 1 247 ? 62.110 -14.494 -29.238 1.00 29.13 325 GLY B C 1
ATOM 4410 O O . GLY B 1 247 ? 62.662 -14.349 -30.332 1.00 27.00 325 GLY B O 1
ATOM 4411 N N . HIS B 1 248 ? 60.972 -15.150 -29.086 1.00 25.48 326 HIS B N 1
ATOM 4412 C CA . HIS B 1 248 ? 60.279 -15.690 -30.237 1.00 24.41 326 HIS B CA 1
ATOM 4413 C C . HIS B 1 248 ? 58.788 -15.770 -30.010 1.00 28.70 326 HIS B C 1
ATOM 4414 O O . HIS B 1 248 ? 58.310 -16.006 -28.894 1.00 25.56 326 HIS B O 1
ATOM 4421 N N . ILE B 1 249 ? 58.070 -15.579 -31.103 1.00 24.50 327 ILE B N 1
ATOM 4422 C CA . ILE B 1 249 ? 56.626 -15.710 -31.148 1.00 28.79 327 ILE B CA 1
ATOM 4423 C C . ILE B 1 249 ? 56.320 -16.920 -32.015 1.00 27.74 327 ILE B C 1
ATOM 4424 O O . ILE B 1 249 ? 56.747 -16.970 -33.168 1.00 26.38 327 ILE B O 1
ATOM 4429 N N . TYR B 1 250 ? 55.635 -17.911 -31.447 1.00 27.17 328 TYR B N 1
ATOM 4430 C CA . TYR B 1 250 ? 55.317 -19.137 -32.178 1.00 28.52 328 TYR B CA 1
ATOM 4431 C C . TYR B 1 250 ? 53.869 -19.123 -32.675 1.00 30.99 328 TYR B C 1
ATOM 4432 O O . TYR B 1 250 ? 52.939 -18.931 -31.901 1.00 27.44 328 TYR B O 1
ATOM 4441 N N . LEU B 1 251 ? 53.685 -19.256 -33.985 1.00 30.30 329 LEU B N 1
ATOM 4442 C CA . LEU B 1 251 ? 52.347 -19.362 -34.555 1.00 28.62 329 LEU B CA 1
ATOM 4443 C C . LEU B 1 251 ? 52.043 -20.845 -34.694 1.00 35.47 329 LEU B C 1
ATOM 4444 O O . LEU B 1 251 ? 52.793 -21.557 -35.341 1.00 36.88 329 LEU B O 1
ATOM 4449 N N . SER B 1 252 ? 50.975 -21.299 -34.051 1.00 36.95 330 SER B N 1
ATOM 4450 C CA . SER B 1 252 ? 50.644 -22.719 -33.991 1.00 35.96 330 SER B CA 1
ATOM 4451 C C . SER B 1 252 ? 49.600 -23.129 -35.030 1.00 35.53 330 SER B C 1
ATOM 4452 O O . SER B 1 252 ? 48.524 -22.543 -35.103 1.00 41.16 330 SER B O 1
ATOM 4455 N N . ARG B 1 253 ? 49.919 -24.132 -35.839 1.00 48.12 331 ARG B N 1
ATOM 4456 C CA . ARG B 1 253 ? 48.947 -24.658 -36.798 1.00 54.25 331 ARG B CA 1
ATOM 4457 C C . ARG B 1 253 ? 47.685 -25.153 -36.102 1.00 48.86 331 ARG B C 1
ATOM 4458 O O . ARG B 1 253 ? 46.574 -24.966 -36.603 1.00 47.23 331 ARG B O 1
ATOM 4466 N N . ASN B 1 254 ? 47.868 -25.769 -34.939 1.00 49.41 332 ASN B N 1
ATOM 4467 C CA . ASN B 1 254 ? 46.750 -26.308 -34.177 1.00 53.78 332 ASN B CA 1
ATOM 4468 C C . ASN B 1 254 ? 45.786 -25.194 -33.790 1.00 53.40 332 ASN B C 1
ATOM 4469 O O . ASN B 1 254 ? 44.577 -25.330 -33.951 1.00 50.28 332 ASN B O 1
ATOM 4474 N N . LEU B 1 255 ? 46.329 -24.071 -33.327 1.00 49.74 333 LEU B N 1
ATOM 4475 C CA . LEU B 1 255 ? 45.491 -22.945 -32.950 1.00 41.42 333 LEU B CA 1
ATOM 4476 C C . LEU B 1 255 ? 44.833 -22.332 -34.177 1.00 41.12 333 LEU B C 1
ATOM 4477 O O . LEU B 1 255 ? 43.686 -21.897 -34.111 1.00 43.90 333 LEU B O 1
ATOM 4482 N N . ALA B 1 256 ? 45.558 -22.298 -35.295 1.00 36.26 334 ALA B N 1
ATOM 4483 C CA . ALA B 1 256 ? 45.011 -21.757 -36.532 1.00 40.83 334 ALA B CA 1
ATOM 4484 C C . ALA B 1 256 ? 43.852 -22.633 -37.014 1.00 46.60 334 ALA B C 1
ATOM 4485 O O . ALA B 1 256 ? 42.805 -22.133 -37.425 1.00 48.59 334 ALA B O 1
ATOM 4487 N N . GLN B 1 257 ? 44.044 -23.943 -36.959 1.00 47.29 335 GLN B N 1
ATOM 4488 C CA . GLN B 1 257 ? 42.993 -24.868 -37.359 1.00 54.92 335 GLN B CA 1
ATOM 4489 C C . GLN B 1 257 ? 41.819 -24.819 -36.382 1.00 56.90 335 GLN B C 1
ATOM 4490 O O . GLN B 1 257 ? 40.675 -25.061 -36.760 1.00 64.21 335 GLN B O 1
ATOM 4496 N N . LYS B 1 258 ? 42.108 -24.473 -35.132 1.00 49.24 336 LYS B N 1
ATOM 4497 C CA . LYS B 1 258 ? 41.073 -24.275 -34.126 1.00 49.51 336 LYS B CA 1
ATOM 4498 C C . LYS B 1 258 ? 40.353 -22.941 -34.299 1.00 50.83 336 LYS B C 1
ATOM 4499 O O . LYS B 1 258 ? 39.433 -22.624 -33.549 1.00 57.29 336 LYS B O 1
ATOM 4505 N N . GLY B 1 259 ? 40.780 -22.163 -35.288 1.00 48.24 337 GLY B N 1
ATOM 4506 C CA . GLY B 1 259 ? 40.158 -20.887 -35.589 1.00 46.64 337 GLY B CA 1
ATOM 4507 C C . GLY B 1 259 ? 40.666 -19.707 -34.773 1.00 52.20 337 GLY B C 1
ATOM 4508 O O . GLY B 1 259 ? 40.094 -18.612 -34.834 1.00 53.93 337 GLY B O 1
ATOM 4509 N N . GLN B 1 260 ? 41.751 -19.903 -34.032 1.00 48.91 338 GLN B N 1
ATOM 4510 C CA . GLN B 1 260 ? 42.305 -18.813 -33.232 1.00 41.18 338 GLN B CA 1
ATOM 4511 C C . GLN B 1 260 ? 43.198 -17.921 -34.083 1.00 36.34 338 GLN B C 1
ATOM 4512 O O . GLN B 1 260 ? 44.182 -18.398 -34.649 1.00 39.29 338 GLN B O 1
ATOM 4518 N N . PHE B 1 261 ? 42.857 -16.641 -34.189 1.00 32.85 339 PHE B N 1
ATOM 4519 C CA . PHE B 1 261 ? 43.722 -15.685 -34.880 1.00 32.50 339 PHE B CA 1
ATOM 4520 C C . PHE B 1 261 ? 43.884 -14.413 -34.043 1.00 26.08 339 PHE B C 1
ATOM 4521 O O . PHE B 1 261 ? 42.882 -13.818 -33.637 1.00 29.99 339 PHE B O 1
ATOM 4529 N N . PRO B 1 262 ? 45.134 -13.953 -33.831 1.00 30.38 340 PRO B N 1
ATOM 4530 C CA . PRO B 1 262 ? 46.395 -14.539 -34.304 1.00 32.54 340 PRO B CA 1
ATOM 4531 C C . PRO B 1 262 ? 46.669 -15.863 -33.616 1.00 32.38 340 PRO B C 1
ATOM 4532 O O . PRO B 1 262 ? 46.262 -16.046 -32.465 1.00 32.92 340 PRO B O 1
ATOM 4536 N N . ALA B 1 263 ? 47.349 -16.768 -34.306 1.00 31.49 341 ALA B N 1
ATOM 4537 C CA . ALA B 1 263 ? 47.498 -18.132 -33.826 1.00 40.15 341 ALA B CA 1
ATOM 4538 C C . ALA B 1 263 ? 48.735 -18.247 -32.946 1.00 33.99 341 ALA B C 1
ATOM 4539 O O . ALA B 1 263 ? 49.414 -19.271 -32.936 1.00 32.13 341 ALA B O 1
ATOM 4541 N N . ILE B 1 264 ? 48.989 -17.198 -32.170 1.00 27.63 342 ILE B N 1
ATOM 4542 C CA . ILE B 1 264 ? 50.133 -17.169 -31.269 1.00 27.86 342 ILE B CA 1
ATOM 4543 C C . ILE B 1 264 ? 49.915 -18.118 -30.087 1.00 34.00 342 ILE B C 1
ATOM 4544 O O . ILE B 1 264 ? 48.921 -18.020 -29.376 1.00 29.83 342 ILE B O 1
ATOM 4549 N N . ASP B 1 265 ? 50.850 -19.038 -29.883 1.00 30.87 343 ASP B N 1
ATOM 4550 C CA . ASP B 1 265 ? 50.827 -19.896 -28.695 1.00 25.95 343 ASP B CA 1
ATOM 4551 C C . ASP B 1 265 ? 51.695 -19.232 -27.643 1.00 26.68 343 ASP B C 1
ATOM 4552 O O . ASP B 1 265 ? 52.920 -19.402 -27.643 1.00 30.77 343 ASP B O 1
ATOM 4557 N N . SER B 1 266 ? 51.070 -18.487 -26.738 1.00 27.66 344 SER B N 1
ATOM 4558 C CA . SER B 1 266 ? 51.837 -17.658 -25.835 1.00 27.54 344 SER B CA 1
ATOM 4559 C C . SER B 1 266 ? 52.572 -18.497 -24.794 1.00 25.65 344 SER B C 1
ATOM 4560 O O . SER B 1 266 ? 53.564 -18.053 -24.238 1.00 25.87 344 SER B O 1
ATOM 4563 N N . LEU B 1 267 ? 52.099 -19.718 -24.532 1.00 24.49 345 LEU B N 1
ATOM 4564 C CA . LEU B 1 267 ? 52.804 -20.589 -23.596 1.00 24.42 345 LEU B CA 1
ATOM 4565 C C . LEU B 1 267 ? 54.102 -21.160 -24.193 1.00 28.67 345 LEU B C 1
ATOM 4566 O O . LEU B 1 267 ? 54.938 -21.720 -23.469 1.00 31.63 345 LEU B O 1
ATOM 4571 N N . LYS B 1 268 ? 54.248 -21.053 -25.512 1.00 24.89 346 LYS B N 1
ATOM 4572 C CA . LYS B 1 268 ? 55.455 -21.509 -26.206 1.00 28.89 346 LYS B CA 1
ATOM 4573 C C . LYS B 1 268 ? 56.195 -20.331 -26.838 1.00 30.65 346 LYS B C 1
ATOM 4574 O O . LYS B 1 268 ? 57.035 -20.499 -27.728 1.00 28.64 346 LYS B O 1
ATOM 4580 N N . SER B 1 269 ? 55.852 -19.127 -26.395 1.00 24.55 347 SER B N 1
ATOM 4581 C CA . SER B 1 269 ? 56.475 -17.899 -26.909 1.00 23.53 347 SER B CA 1
ATOM 4582 C C . SER B 1 269 ? 57.111 -17.135 -25.765 1.00 24.41 347 SER B C 1
ATOM 4583 O O . SER B 1 269 ? 56.674 -17.267 -24.627 1.00 23.46 347 SER B O 1
ATOM 4586 N N . ILE B 1 270 ? 58.110 -16.306 -26.053 1.00 23.69 348 ILE B N 1
ATOM 4587 C CA . ILE B 1 270 ? 58.713 -15.520 -24.990 1.00 17.33 348 ILE B CA 1
ATOM 4588 C C . ILE B 1 270 ? 59.337 -14.234 -25.505 1.00 22.47 348 ILE B C 1
ATOM 4589 O O . ILE B 1 270 ? 59.866 -14.212 -26.612 1.00 23.68 348 ILE B O 1
ATOM 4594 N N . SER B 1 271 ? 59.253 -13.171 -24.708 1.00 22.17 349 SER B N 1
ATOM 4595 C CA . SER B 1 271 ? 60.081 -11.976 -24.941 1.00 22.38 349 SER B CA 1
ATOM 4596 C C . SER B 1 271 ? 61.153 -11.903 -23.862 1.00 20.63 349 SER B C 1
ATOM 4597 O O . SER B 1 271 ? 60.830 -11.768 -22.678 1.00 23.20 349 SER B O 1
ATOM 4600 N N . ALA B 1 272 ? 62.420 -11.988 -24.264 1.00 21.54 350 ALA B N 1
ATOM 4601 C CA . ALA B 1 272 ? 63.514 -12.040 -23.301 1.00 24.55 350 ALA B CA 1
ATOM 4602 C C . ALA B 1 272 ? 63.665 -10.745 -22.507 1.00 24.89 350 ALA B C 1
ATOM 4603 O O . ALA B 1 272 ? 64.256 -10.758 -21.428 1.00 28.25 350 ALA B O 1
ATOM 4605 N N . VAL B 1 273 ? 63.128 -9.642 -23.020 1.00 26.77 351 VAL B N 1
ATOM 4606 C CA . VAL B 1 273 ? 63.246 -8.354 -22.333 1.00 23.43 351 VAL B CA 1
ATOM 4607 C C . VAL B 1 273 ? 61.977 -7.973 -21.574 1.00 25.55 351 VAL B C 1
ATOM 4608 O O . VAL B 1 273 ? 61.863 -6.867 -21.067 1.00 23.27 351 VAL B O 1
ATOM 4612 N N . PHE B 1 274 ? 61.028 -8.902 -21.492 1.00 20.36 352 PHE B N 1
ATOM 4613 C CA . PHE B 1 274 ? 59.713 -8.621 -20.883 1.00 21.41 352 PHE B CA 1
ATOM 4614 C C . PHE B 1 274 ? 59.768 -7.837 -19.568 1.00 21.86 352 PHE B C 1
ATOM 4615 O O . PHE B 1 274 ? 59.160 -6.768 -19.453 1.00 24.21 352 PHE B O 1
ATOM 4623 N N . THR B 1 275 ? 60.507 -8.346 -18.578 1.00 26.53 353 THR B N 1
ATOM 4624 C CA . THR B 1 275 ? 60.493 -7.712 -17.264 1.00 29.73 353 THR B CA 1
ATOM 4625 C C . THR B 1 275 ? 61.215 -6.364 -17.288 1.00 30.73 353 THR B C 1
ATOM 4626 O O . THR B 1 275 ? 60.977 -5.523 -16.425 1.00 32.07 353 THR B O 1
ATOM 4630 N N . GLN B 1 276 ? 62.072 -6.147 -18.288 1.00 24.75 354 GLN B N 1
ATOM 4631 C CA . GLN B 1 276 ? 62.781 -4.864 -18.398 1.00 30.55 354 GLN B CA 1
ATOM 4632 C C . GLN B 1 276 ? 61.930 -3.758 -18.964 1.00 30.60 354 GLN B C 1
ATOM 4633 O O . GLN B 1 276 ? 62.282 -2.593 -18.839 1.00 29.86 354 GLN B O 1
ATOM 4639 N N . VAL B 1 277 ? 60.829 -4.094 -19.621 1.00 21.69 355 VAL B N 1
ATOM 4640 C CA . VAL B 1 277 ? 60.098 -3.066 -20.326 1.00 19.12 355 VAL B CA 1
ATOM 4641 C C . VAL B 1 277 ? 58.659 -2.894 -19.829 1.00 25.70 355 VAL B C 1
ATOM 4642 O O . VAL B 1 277 ? 57.926 -2.093 -20.381 1.00 26.34 355 VAL B O 1
ATOM 4646 N N . VAL B 1 278 ? 58.244 -3.657 -18.814 1.00 22.57 356 VAL B N 1
ATOM 4647 C CA . VAL B 1 278 ? 56.910 -3.455 -18.217 1.00 25.58 356 VAL B CA 1
ATOM 4648 C C . VAL B 1 278 ? 57.014 -3.246 -16.711 1.00 22.29 356 VAL B C 1
ATOM 4649 O O . VAL B 1 278 ? 58.010 -3.626 -16.100 1.00 27.96 356 VAL B O 1
ATOM 4653 N N . ASP B 1 279 ? 55.998 -2.623 -16.114 1.00 21.29 357 ASP B N 1
ATOM 4654 C CA . ASP B 1 279 ? 56.090 -2.341 -14.678 1.00 28.50 357 ASP B CA 1
ATOM 4655 C C . ASP B 1 279 ? 55.605 -3.518 -13.834 1.00 32.17 357 ASP B C 1
ATOM 4656 O O . ASP B 1 279 ? 55.221 -4.563 -14.362 1.00 27.26 357 ASP B O 1
ATOM 4661 N N . GLU B 1 280 ? 55.645 -3.346 -12.519 1.00 27.28 358 GLU B N 1
ATOM 4662 C CA . GLU B 1 280 ? 55.365 -4.437 -11.598 1.00 26.62 358 GLU B CA 1
ATOM 4663 C C . GLU B 1 280 ? 53.923 -4.923 -11.716 1.00 26.95 358 GLU B C 1
ATOM 4664 O O . GLU B 1 280 ? 53.670 -6.133 -11.684 1.00 27.21 358 GLU B O 1
ATOM 4670 N N . LYS B 1 281 ? 52.983 -3.988 -11.837 1.00 29.35 359 LYS B N 1
ATOM 4671 C CA . LYS B 1 281 ? 51.572 -4.358 -11.936 1.00 31.85 359 LYS B CA 1
ATOM 4672 C C . LYS B 1 281 ? 51.332 -5.209 -13.175 1.00 29.96 359 LYS B C 1
ATOM 4673 O O . LYS B 1 281 ? 50.633 -6.229 -13.124 1.00 30.71 359 LYS B O 1
ATOM 4679 N N . HIS B 1 282 ? 51.977 -4.821 -14.272 1.00 27.11 360 HIS B N 1
ATOM 4680 C CA . HIS B 1 282 ? 51.895 -5.591 -15.512 1.00 27.67 360 HIS B CA 1
ATOM 4681 C C . HIS B 1 282 ? 52.437 -7.003 -15.305 1.00 24.87 360 HIS B C 1
ATOM 4682 O O . HIS B 1 282 ? 51.804 -7.988 -15.690 1.00 27.25 360 HIS B O 1
ATOM 4689 N N . ARG B 1 283 ? 53.627 -7.089 -14.720 1.00 26.80 361 ARG B N 1
ATOM 4690 C CA . ARG B 1 283 ? 54.283 -8.370 -14.478 1.00 26.95 361 ARG B CA 1
ATOM 4691 C C . ARG B 1 283 ? 53.369 -9.319 -13.720 1.00 29.33 361 ARG B C 1
ATOM 4692 O O . ARG B 1 283 ? 53.209 -10.477 -14.104 1.00 28.45 361 ARG B O 1
ATOM 4700 N N . ILE B 1 284 ? 52.743 -8.813 -12.658 1.00 29.90 362 ILE B N 1
ATOM 4701 C CA . ILE B 1 284 ? 51.846 -9.639 -11.849 1.00 33.52 362 ILE B CA 1
ATOM 4702 C C . ILE B 1 284 ? 50.651 -10.141 -12.658 1.00 34.54 362 ILE B C 1
ATOM 4703 O O . ILE B 1 284 ? 50.253 -11.307 -12.557 1.00 32.32 362 ILE B O 1
ATOM 4708 N N . MET B 1 285 ? 50.083 -9.264 -13.472 1.00 25.93 363 MET B N 1
ATOM 4709 C CA . MET B 1 285 ? 48.901 -9.642 -14.221 1.00 27.84 363 MET B CA 1
ATOM 4710 C C . MET B 1 285 ? 49.217 -10.668 -15.295 1.00 27.19 363 MET B C 1
ATOM 4711 O O . MET B 1 285 ? 48.456 -11.614 -15.488 1.00 24.90 363 MET B O 1
ATOM 4716 N N . ALA B 1 286 ? 50.339 -10.493 -15.983 1.00 25.65 364 ALA B N 1
ATOM 4717 C CA . ALA B 1 286 ? 50.750 -11.432 -17.015 1.00 24.87 364 ALA B CA 1
ATOM 4718 C C . ALA B 1 286 ? 51.021 -12.803 -16.427 1.00 32.32 364 ALA B C 1
ATOM 4719 O O . ALA B 1 286 ? 50.652 -13.829 -17.020 1.00 27.52 364 ALA B O 1
ATOM 4721 N N . ALA B 1 287 ? 51.665 -12.829 -15.263 1.00 26.05 365 ALA B N 1
ATOM 4722 C CA . ALA B 1 287 ? 51.959 -14.101 -14.611 1.00 26.68 365 ALA B CA 1
ATOM 4723 C C . ALA B 1 287 ? 50.670 -14.829 -14.235 1.00 23.12 365 ALA B C 1
ATOM 4724 O O . ALA B 1 287 ? 50.561 -16.045 -14.416 1.00 28.15 365 ALA B O 1
ATOM 4726 N N . ALA B 1 288 ? 49.696 -14.087 -13.719 1.00 27.04 366 ALA B N 1
ATOM 4727 C CA . ALA B 1 288 ? 48.411 -14.677 -13.356 1.00 27.74 366 ALA B CA 1
ATOM 4728 C C . ALA B 1 288 ? 47.670 -15.206 -14.588 1.00 30.78 366 ALA B C 1
ATOM 4729 O O . ALA B 1 288 ? 47.054 -16.276 -14.544 1.00 28.29 366 ALA B O 1
ATOM 4731 N N . PHE B 1 289 ? 47.704 -14.444 -15.678 1.00 26.66 367 PHE B N 1
ATOM 4732 C CA . PHE B 1 289 ? 47.039 -14.874 -16.909 1.00 22.02 367 PHE B CA 1
ATOM 4733 C C . PHE B 1 289 ? 47.713 -16.125 -17.468 1.00 25.85 367 PHE B C 1
ATOM 4734 O O . PHE B 1 289 ? 47.041 -17.042 -17.902 1.00 26.88 367 PHE B O 1
ATOM 4742 N N . ARG B 1 290 ? 49.044 -16.164 -17.457 1.00 24.14 368 ARG B N 1
ATOM 4743 C CA . ARG B 1 290 ? 49.745 -17.346 -17.952 1.00 25.12 368 ARG B CA 1
ATOM 4744 C C . ARG B 1 290 ? 49.402 -18.586 -17.131 1.00 27.96 368 ARG B C 1
ATOM 4745 O O . ARG B 1 290 ? 49.301 -19.694 -17.670 1.00 29.83 368 ARG B O 1
ATOM 4753 N N . GLU B 1 291 ? 49.210 -18.410 -15.827 1.00 24.09 369 GLU B N 1
ATOM 4754 C CA . GLU B 1 291 ? 48.810 -19.549 -15.003 1.00 27.04 369 GLU B CA 1
ATOM 4755 C C . GLU B 1 291 ? 47.417 -20.035 -15.382 1.00 26.86 369 GLU B C 1
ATOM 4756 O O . GLU B 1 291 ? 47.154 -21.233 -15.370 1.00 26.26 369 GLU B O 1
ATOM 4762 N N . LEU B 1 292 ? 46.524 -19.106 -15.700 1.00 27.59 370 LEU B N 1
ATOM 4763 C CA . LEU B 1 292 ? 45.180 -19.472 -16.139 1.00 26.45 370 LEU B CA 1
ATOM 4764 C C . LEU B 1 292 ? 45.206 -20.182 -17.506 1.00 27.84 370 LEU B C 1
ATOM 4765 O O . LEU B 1 292 ? 44.493 -21.161 -17.708 1.00 27.19 370 LEU B O 1
ATOM 4770 N N . LEU B 1 293 ? 46.012 -19.682 -18.445 1.00 26.43 371 LEU B N 1
ATOM 4771 C CA . LEU B 1 293 ? 46.162 -20.362 -19.734 1.00 29.64 371 LEU B CA 1
ATOM 4772 C C . LEU B 1 293 ? 46.631 -21.785 -19.531 1.00 26.48 371 LEU B C 1
ATOM 4773 O O . LEU B 1 293 ? 46.181 -22.704 -20.212 1.00 26.35 371 LEU B O 1
ATOM 4778 N N . SER B 1 294 ? 47.572 -21.955 -18.612 1.00 27.41 372 SER B N 1
ATOM 4779 C CA . SER B 1 294 ? 48.088 -23.279 -18.312 1.00 29.98 372 SER B CA 1
ATOM 4780 C C . SER B 1 294 ? 46.997 -24.191 -17.741 1.00 30.21 372 SER B C 1
ATOM 4781 O O . SER B 1 294 ? 46.917 -25.369 -18.093 1.00 31.88 372 SER B O 1
ATOM 4784 N N . GLU B 1 295 ? 46.176 -23.658 -16.844 1.00 24.67 373 GLU B N 1
ATOM 4785 C CA . GLU B 1 295 ? 45.095 -24.468 -16.258 1.00 24.64 373 GLU B CA 1
ATOM 4786 C C . GLU B 1 295 ? 44.066 -24.860 -17.318 1.00 27.29 373 GLU B C 1
ATOM 4787 O O . GLU B 1 295 ? 43.563 -25.981 -17.322 1.00 28.81 373 GLU B O 1
ATOM 4793 N N . ILE B 1 296 ? 43.779 -23.941 -18.231 1.00 28.17 374 ILE B N 1
ATOM 4794 C CA . ILE B 1 296 ? 42.830 -24.210 -19.308 1.00 27.16 374 ILE B CA 1
ATOM 4795 C C . ILE B 1 296 ? 43.376 -25.293 -20.228 1.00 26.15 374 ILE B C 1
ATOM 4796 O O . ILE B 1 296 ? 42.659 -26.210 -20.613 1.00 28.25 374 ILE B O 1
ATOM 4801 N N . GLU B 1 297 ? 44.667 -25.220 -20.546 1.00 27.39 375 GLU B N 1
ATOM 4802 C CA . GLU B 1 297 ? 45.258 -26.264 -21.374 1.00 30.72 375 GLU B CA 1
ATOM 4803 C C . GLU B 1 297 ? 45.172 -27.636 -20.706 1.00 33.43 375 GLU B C 1
ATOM 4804 O O . GLU B 1 297 ? 44.892 -28.624 -21.381 1.00 31.63 375 GLU B O 1
ATOM 4810 N N . GLU B 1 298 ? 45.379 -27.700 -19.390 1.00 31.81 376 GLU B N 1
ATOM 4811 C CA . GLU B 1 298 ? 45.215 -28.959 -18.651 1.00 32.17 376 GLU B CA 1
ATOM 4812 C C . GLU B 1 298 ? 43.768 -29.462 -18.710 1.00 37.93 376 GLU B C 1
ATOM 4813 O O . GLU B 1 298 ? 43.501 -30.667 -18.845 1.00 30.89 376 GLU B O 1
ATOM 4819 N N . LEU B 1 299 ? 42.828 -28.541 -18.561 1.00 29.30 377 LEU B N 1
ATOM 4820 C CA . LEU B 1 299 ? 41.419 -28.934 -18.568 1.00 25.92 377 LEU B CA 1
ATOM 4821 C C . LEU B 1 299 ? 41.008 -29.424 -19.953 1.00 25.14 377 LEU B C 1
ATOM 4822 O O . LEU B 1 299 ? 40.172 -30.308 -20.078 1.00 27.89 377 LEU B O 1
ATOM 4827 N N . ARG B 1 300 ? 41.576 -28.820 -20.986 1.00 28.82 378 ARG B N 1
ATOM 4828 C CA . ARG B 1 300 ? 41.289 -29.236 -22.349 1.00 29.09 378 ARG B CA 1
ATOM 4829 C C . ARG B 1 300 ? 41.662 -30.696 -22.549 1.00 28.92 378 ARG B C 1
ATOM 4830 O O . ARG B 1 300 ? 40.967 -31.424 -23.247 1.00 32.28 378 ARG B O 1
ATOM 4838 N N . THR B 1 301 ? 42.764 -31.120 -21.935 1.00 29.98 379 THR B N 1
ATOM 4839 C CA . THR B 1 301 ? 43.169 -32.517 -22.022 1.00 31.12 379 THR B CA 1
ATOM 4840 C C . THR B 1 301 ? 42.192 -33.413 -21.264 1.00 33.12 379 THR B C 1
ATOM 4841 O O . THR B 1 301 ? 41.769 -34.459 -21.767 1.00 37.02 379 THR B O 1
ATOM 4845 N N . ILE B 1 302 ? 41.838 -32.998 -20.049 1.00 27.78 380 ILE B N 1
ATOM 4846 C CA . ILE B 1 302 ? 40.867 -33.723 -19.239 1.00 29.38 380 ILE B CA 1
ATOM 4847 C C . ILE B 1 302 ? 39.539 -33.873 -19.986 1.00 27.64 380 ILE B C 1
ATOM 4848 O O . ILE B 1 302 ? 38.908 -34.924 -19.941 1.00 29.39 380 ILE B O 1
ATOM 4853 N N . ILE B 1 303 ? 39.124 -32.829 -20.692 1.00 31.35 381 ILE B N 1
ATOM 4854 C CA . ILE B 1 303 ? 37.900 -32.920 -21.484 1.00 30.13 381 ILE B CA 1
ATOM 4855 C C . ILE B 1 303 ? 38.078 -33.937 -22.618 1.00 36.62 381 ILE B C 1
ATOM 4856 O O . ILE B 1 303 ? 37.240 -34.821 -22.793 1.00 35.96 381 ILE B O 1
ATOM 4861 N N . ASP B 1 304 ? 39.190 -33.835 -23.352 1.00 36.98 382 ASP B N 1
ATOM 4862 C CA . ASP B 1 304 ? 39.498 -34.799 -24.418 1.00 39.43 382 ASP B CA 1
ATOM 4863 C C . ASP B 1 304 ? 39.533 -36.240 -23.922 1.00 42.14 382 ASP B C 1
ATOM 4864 O O . ASP B 1 304 ? 39.156 -37.158 -24.650 1.00 42.25 382 ASP B O 1
ATOM 4869 N N . PHE B 1 305 ? 39.980 -36.439 -22.684 1.00 38.36 383 PHE B N 1
ATOM 4870 C CA . PHE B 1 305 ? 40.016 -37.769 -22.089 1.00 38.36 383 PHE B CA 1
ATOM 4871 C C . PHE B 1 305 ? 38.620 -38.207 -21.643 1.00 37.96 383 PHE B C 1
ATOM 4872 O O . PHE B 1 305 ? 38.430 -39.332 -21.194 1.00 41.90 383 PHE B O 1
ATOM 4880 N N . GLY B 1 306 ? 37.650 -37.302 -21.739 1.00 41.98 384 GLY B N 1
ATOM 4881 C CA . GLY B 1 306 ? 36.290 -37.584 -21.313 1.00 41.13 384 GLY B CA 1
ATOM 4882 C C . GLY B 1 306 ? 36.110 -37.653 -19.806 1.00 44.10 384 GLY B C 1
ATOM 4883 O O . GLY B 1 306 ? 35.189 -38.319 -19.321 1.00 39.95 384 GLY B O 1
ATOM 4884 N N . GLU B 1 307 ? 36.971 -36.950 -19.068 1.00 37.11 385 GLU B N 1
ATOM 4885 C CA . GLU B 1 307 ? 36.970 -36.999 -17.605 1.00 38.31 385 GLU B CA 1
ATOM 4886 C C . GLU B 1 307 ? 36.397 -35.740 -16.939 1.00 34.72 385 GLU B C 1
ATOM 4887 O O . GLU B 1 307 ? 36.400 -35.631 -15.718 1.00 41.54 385 GLU B O 1
ATOM 4893 N N . TYR B 1 308 ? 35.917 -34.789 -17.726 1.00 34.65 386 TYR B N 1
ATOM 4894 C CA . TYR B 1 308 ? 35.337 -33.584 -17.136 1.00 32.37 386 TYR B CA 1
ATOM 4895 C C . TYR B 1 308 ? 33.838 -33.790 -16.944 1.00 36.93 386 TYR B C 1
ATOM 4896 O O . TYR B 1 308 ? 33.120 -34.065 -17.896 1.00 36.99 386 TYR B O 1
ATOM 4905 N N . LYS B 1 309 ? 33.392 -33.710 -15.697 1.00 30.50 387 LYS B N 1
ATOM 4906 C CA . LYS B 1 309 ? 31.968 -33.772 -15.358 1.00 33.90 387 LYS B CA 1
ATOM 4907 C C . LYS B 1 309 ? 31.593 -32.557 -14.522 1.00 37.72 387 LYS B C 1
ATOM 4908 O O . LYS B 1 309 ? 32.082 -32.413 -13.402 1.00 34.88 387 LYS B O 1
ATOM 4914 N N . PRO B 1 310 ? 30.713 -31.692 -15.049 1.00 38.58 388 PRO B N 1
ATOM 4915 C CA . PRO B 1 310 ? 30.301 -30.489 -14.317 1.00 36.40 388 PRO B CA 1
ATOM 4916 C C . PRO B 1 310 ? 29.860 -30.795 -12.887 1.00 31.62 388 PRO B C 1
ATOM 4917 O O . PRO B 1 310 ? 29.179 -31.793 -12.643 1.00 32.47 388 PRO B O 1
ATOM 4921 N N . GLY B 1 311 ? 30.288 -29.954 -11.947 1.00 33.41 389 GLY B N 1
ATOM 4922 C CA . GLY B 1 311 ? 29.856 -30.090 -10.565 1.00 35.48 389 GLY B CA 1
ATOM 4923 C C . GLY B 1 311 ? 30.704 -31.025 -9.729 1.00 37.56 389 GLY B C 1
ATOM 4924 O O . GLY B 1 311 ? 30.605 -31.017 -8.505 1.00 48.82 389 GLY B O 1
ATOM 4925 N N . GLU B 1 312 ? 31.534 -31.839 -10.374 1.00 36.77 390 GLU B N 1
ATOM 4926 C CA . GLU B 1 312 ? 32.338 -32.818 -9.637 1.00 46.42 390 GLU B CA 1
ATOM 4927 C C . GLU B 1 312 ? 33.564 -32.195 -9.003 1.00 43.79 390 GLU B C 1
ATOM 4928 O O . GLU B 1 312 ? 34.038 -32.652 -7.965 1.00 45.83 390 GLU B O 1
ATOM 4934 N N . ASN B 1 313 ? 34.091 -31.167 -9.650 1.00 38.55 391 ASN B N 1
ATOM 4935 C CA . ASN B 1 313 ? 35.299 -30.505 -9.174 1.00 41.99 391 ASN B CA 1
ATOM 4936 C C . ASN B 1 313 ? 35.165 -29.009 -9.350 1.00 38.56 391 ASN B C 1
ATOM 4937 O O . ASN B 1 313 ? 35.243 -28.506 -10.467 1.00 35.68 391 ASN B O 1
ATOM 4942 N N . ALA B 1 314 ? 34.971 -28.295 -8.247 1.00 41.90 392 ALA B N 1
ATOM 4943 C CA . ALA B 1 314 ? 34.670 -26.867 -8.305 1.00 40.70 392 ALA B CA 1
ATOM 4944 C C . ALA B 1 314 ? 35.757 -26.044 -8.988 1.00 37.70 392 ALA B C 1
ATOM 4945 O O . ALA B 1 314 ? 35.464 -25.069 -9.681 1.00 36.95 392 ALA B O 1
ATOM 4947 N N . SER B 1 315 ? 37.011 -26.432 -8.803 1.00 37.29 393 SER B N 1
ATOM 4948 C CA . SER B 1 315 ? 38.100 -25.667 -9.398 1.00 38.62 393 SER B CA 1
ATOM 4949 C C . SER B 1 315 ? 38.090 -25.856 -10.909 1.00 30.85 393 SER B C 1
ATOM 4950 O O . SER B 1 315 ? 38.275 -24.900 -11.653 1.00 32.45 393 SER B O 1
ATOM 4953 N N . GLN B 1 316 ? 37.838 -27.089 -11.356 1.00 33.32 394 GLN B N 1
ATOM 4954 C CA . GLN B 1 316 ? 37.708 -27.354 -12.785 1.00 30.03 394 GLN B CA 1
ATOM 4955 C C . GLN B 1 316 ? 36.548 -26.548 -13.397 1.00 28.87 394 GLN B C 1
ATOM 4956 O O . GLN B 1 316 ? 36.689 -25.993 -14.477 1.00 25.96 394 GLN B O 1
ATOM 4962 N N . ASP B 1 317 ? 35.408 -26.506 -12.713 1.00 29.91 395 ASP B N 1
ATOM 4963 C CA . ASP B 1 317 ? 34.249 -25.754 -13.213 1.00 27.27 395 ASP B CA 1
ATOM 4964 C C . ASP B 1 317 ? 34.565 -24.267 -13.366 1.00 28.89 395 ASP B C 1
ATOM 4965 O O . ASP B 1 317 ? 34.126 -23.616 -14.311 1.00 31.50 395 ASP B O 1
ATOM 4970 N N . LYS B 1 318 ? 35.339 -23.720 -12.436 1.00 30.07 396 LYS B N 1
ATOM 4971 C CA . LYS B 1 318 ? 35.686 -22.309 -12.536 1.00 33.32 396 LYS B CA 1
ATOM 4972 C C . LYS B 1 318 ? 36.591 -22.083 -13.751 1.00 30.48 396 LYS B C 1
ATOM 4973 O O . LYS B 1 318 ? 36.451 -21.084 -14.457 1.00 33.39 396 LYS B O 1
ATOM 4979 N N . ILE B 1 319 ? 37.484 -23.032 -14.024 1.00 27.19 397 ILE B N 1
ATOM 4980 C CA . ILE B 1 319 ? 38.358 -22.911 -15.189 1.00 26.95 397 ILE B CA 1
ATOM 4981 C C . ILE B 1 319 ? 37.538 -23.039 -16.468 1.00 26.45 397 ILE B C 1
ATOM 4982 O O . ILE B 1 319 ? 37.729 -22.285 -17.419 1.00 30.00 397 ILE B O 1
ATOM 4987 N N . TYR B 1 320 ? 36.621 -24.006 -16.481 1.00 26.44 398 TYR B N 1
ATOM 4988 C CA . TYR B 1 320 ? 35.748 -24.191 -17.641 1.00 28.21 398 TYR B CA 1
ATOM 4989 C C . TYR B 1 320 ? 35.046 -22.892 -18.009 1.00 27.58 398 TYR B C 1
ATOM 4990 O O . TYR B 1 320 ? 35.024 -22.488 -19.168 1.00 27.44 398 TYR B O 1
ATOM 4999 N N . ASN B 1 321 ? 34.506 -22.212 -17.009 1.00 29.30 399 ASN B N 1
ATOM 5000 C CA . ASN B 1 321 ? 33.738 -21.002 -17.273 1.00 31.61 399 ASN B CA 1
ATOM 5001 C C . ASN B 1 321 ? 34.603 -19.798 -17.656 1.00 31.50 399 ASN B C 1
ATOM 5002 O O . ASN B 1 321 ? 34.064 -18.768 -18.048 1.00 34.44 399 ASN B O 1
ATOM 5007 N N . LYS B 1 322 ? 35.932 -19.939 -17.574 1.00 28.50 400 LYS B N 1
ATOM 5008 C CA . LYS B 1 322 ? 36.860 -18.875 -17.993 1.00 27.23 400 LYS B CA 1
ATOM 5009 C C . LYS B 1 322 ? 37.297 -19.005 -19.456 1.00 32.34 400 LYS B C 1
ATOM 5010 O O . LYS B 1 322 ? 37.870 -18.069 -20.011 1.00 32.41 400 LYS B O 1
ATOM 5016 N N . ILE B 1 323 ? 37.071 -20.174 -20.064 1.00 28.28 401 ILE B N 1
ATOM 5017 C CA . ILE B 1 323 ? 37.622 -20.455 -21.394 1.00 31.34 401 ILE B CA 1
ATOM 5018 C C . ILE B 1 323 ? 37.137 -19.420 -22.434 1.00 29.15 401 ILE B C 1
ATOM 5019 O O . ILE B 1 323 ? 37.912 -18.936 -23.262 1.00 29.47 401 ILE B O 1
ATOM 5024 N N . SER B 1 324 ? 35.863 -19.056 -22.355 1.00 34.12 402 SER B N 1
ATOM 5025 C CA . SER B 1 324 ? 35.284 -18.120 -23.310 1.00 32.16 402 SER B CA 1
ATOM 5026 C C . SER B 1 324 ? 35.907 -16.723 -23.223 1.00 33.07 402 SER B C 1
ATOM 5027 O O . SER B 1 324 ? 36.251 -16.109 -24.247 1.00 32.22 402 SER B O 1
ATOM 5030 N N . VAL B 1 325 ? 36.080 -16.221 -22.006 1.00 31.72 403 VAL B N 1
ATOM 5031 C CA . VAL B 1 325 ? 36.593 -14.864 -21.843 1.00 34.47 403 VAL B CA 1
ATOM 5032 C C . VAL B 1 325 ? 38.073 -14.825 -22.197 1.00 28.23 403 VAL B C 1
ATOM 5033 O O . VAL B 1 325 ? 38.574 -13.823 -22.724 1.00 28.43 403 VAL B O 1
ATOM 5037 N N . VAL B 1 326 ? 38.768 -15.926 -21.942 1.00 27.12 404 VAL B N 1
ATOM 5038 C CA . VAL B 1 326 ? 40.186 -16.007 -22.302 1.00 30.04 404 VAL B CA 1
ATOM 5039 C C . VAL B 1 326 ? 40.350 -16.045 -23.822 1.00 32.25 404 VAL B C 1
ATOM 5040 O O . VAL B 1 326 ? 41.202 -15.351 -24.381 1.00 29.92 404 VAL B O 1
ATOM 5044 N N . GLU B 1 327 ? 39.524 -16.836 -24.498 1.00 26.04 405 GLU B N 1
ATOM 5045 C CA . GLU B 1 327 ? 39.619 -16.937 -25.953 1.00 27.82 405 GLU B CA 1
ATOM 5046 C C . GLU B 1 327 ? 39.338 -15.587 -26.577 1.00 32.48 405 GLU B C 1
ATOM 5047 O O . GLU B 1 327 ? 40.019 -15.176 -27.524 1.00 28.88 405 GLU B O 1
ATOM 5053 N N . SER B 1 328 ? 38.373 -14.874 -26.005 1.00 29.11 406 SER B N 1
ATOM 5054 C CA . SER B 1 328 ? 38.011 -13.552 -26.515 1.00 33.29 406 SER B CA 1
ATOM 5055 C C . SER B 1 328 ? 39.152 -12.551 -26.338 1.00 34.47 406 SER B C 1
ATOM 5056 O O . SER B 1 328 ? 39.382 -11.697 -27.201 1.00 31.38 406 SER B O 1
ATOM 5059 N N . PHE B 1 329 ? 39.865 -12.643 -25.223 1.00 27.00 407 PHE B N 1
ATOM 5060 C CA . PHE B 1 329 ? 41.005 -11.760 -25.036 1.00 30.12 407 PHE B CA 1
ATOM 5061 C C . PHE B 1 329 ? 42.094 -12.051 -26.063 1.00 29.03 407 PHE B C 1
ATOM 5062 O O . PHE B 1 329 ? 42.664 -11.132 -26.640 1.00 27.77 407 PHE B O 1
ATOM 5070 N N . LEU B 1 330 ? 42.379 -13.333 -26.289 1.00 27.37 408 LEU B N 1
ATOM 5071 C CA . LEU B 1 330 ? 43.474 -13.717 -27.195 1.00 23.64 408 LEU B CA 1
ATOM 5072 C C . LEU B 1 330 ? 43.204 -13.396 -28.661 1.00 30.48 408 LEU B C 1
ATOM 5073 O O . LEU B 1 330 ? 44.105 -12.921 -29.362 1.00 30.80 408 LEU B O 1
ATOM 5078 N N . LYS B 1 331 ? 41.983 -13.679 -29.127 1.00 30.53 409 LYS B N 1
ATOM 5079 C CA . LYS B 1 331 ? 41.637 -13.416 -30.529 1.00 33.16 409 LYS B CA 1
ATOM 5080 C C . LYS B 1 331 ? 41.569 -11.923 -30.835 1.00 28.61 409 LYS B C 1
ATOM 5081 O O . LYS B 1 331 ? 41.153 -11.124 -30.005 1.00 28.36 409 LYS B O 1
ATOM 5087 N N . GLN B 1 332 ? 41.955 -11.571 -32.056 1.00 27.57 410 GLN B N 1
ATOM 5088 C CA . GLN B 1 332 ? 41.960 -10.177 -32.468 1.00 29.06 410 GLN B CA 1
ATOM 5089 C C . GLN B 1 332 ? 41.742 -10.024 -33.960 1.00 30.36 410 GLN B C 1
ATOM 5090 O O . GLN B 1 332 ? 42.471 -10.607 -34.765 1.00 31.65 410 GLN B O 1
ATOM 5096 N N . ASP B 1 333 ? 40.748 -9.221 -34.314 1.00 29.64 411 ASP B N 1
ATOM 5097 C CA . ASP B 1 333 ? 40.485 -8.879 -35.710 1.00 28.49 411 ASP B CA 1
ATOM 5098 C C . ASP B 1 333 ? 41.715 -8.182 -36.287 1.00 28.84 411 ASP B C 1
ATOM 5099 O O . ASP B 1 333 ? 42.232 -7.245 -35.675 1.00 27.17 411 ASP B O 1
ATOM 5104 N N . TYR B 1 334 ? 42.188 -8.620 -37.454 1.00 29.46 412 TYR B N 1
ATOM 5105 C CA . TYR B 1 334 ? 43.444 -8.065 -37.971 1.00 30.48 412 TYR B CA 1
ATOM 5106 C C . TYR B 1 334 ? 43.366 -6.563 -38.233 1.00 26.07 412 TYR B C 1
ATOM 5107 O O . TYR B 1 334 ? 44.399 -5.890 -38.301 1.00 30.49 412 TYR B O 1
ATOM 5116 N N . ARG B 1 335 ? 42.163 -6.021 -38.335 1.00 29.13 413 ARG B N 1
ATOM 5117 C CA . ARG B 1 335 ? 42.010 -4.595 -38.613 1.00 28.49 413 ARG B CA 1
ATOM 5118 C C . ARG B 1 335 ? 41.990 -3.732 -37.354 1.00 35.52 413 ARG B C 1
ATOM 5119 O O . ARG B 1 335 ? 42.017 -2.506 -37.441 1.00 32.98 413 ARG B O 1
ATOM 5127 N N . LEU B 1 336 ? 41.950 -4.360 -36.183 1.00 27.20 414 LEU B N 1
ATOM 5128 C CA . LEU B 1 336 ? 41.841 -3.605 -34.941 1.00 24.45 414 LEU B CA 1
ATOM 5129 C C . LEU B 1 336 ? 43.157 -3.570 -34.194 1.00 26.15 414 LEU B C 1
ATOM 5130 O O . LEU B 1 336 ? 43.858 -4.559 -34.137 1.00 27.71 414 LEU B O 1
ATOM 5135 N N . GLY B 1 337 ? 43.467 -2.416 -33.617 1.00 29.27 415 GLY B N 1
ATOM 5136 C CA . GLY B 1 337 ? 44.620 -2.277 -32.754 1.00 23.57 415 GLY B CA 1
ATOM 5137 C C . GLY B 1 337 ? 44.153 -1.801 -31.398 1.00 26.02 415 GLY B C 1
ATOM 5138 O O . GLY B 1 337 ? 43.164 -1.074 -31.285 1.00 27.12 415 GLY B O 1
ATOM 5139 N N . PHE B 1 338 ? 44.870 -2.207 -30.360 1.00 24.56 416 PHE B N 1
ATOM 5140 C CA . PHE B 1 338 ? 44.513 -1.837 -28.998 1.00 23.65 416 PHE B CA 1
ATOM 5141 C C . PHE B 1 338 ? 45.618 -1.022 -28.341 1.00 26.06 416 PHE B C 1
ATOM 5142 O O . PHE B 1 338 ? 46.816 -1.342 -28.485 1.00 24.36 416 PHE B O 1
ATOM 5150 N N . THR B 1 339 ? 45.228 0.028 -27.624 1.00 24.61 417 THR B N 1
ATOM 5151 C CA . THR B 1 339 ? 46.198 0.780 -26.835 1.00 28.06 417 THR B CA 1
ATOM 5152 C C . THR B 1 339 ? 46.670 -0.070 -25.675 1.00 23.37 417 THR B C 1
ATOM 5153 O O . THR B 1 339 ? 46.003 -1.019 -25.287 1.00 24.56 417 THR B O 1
ATOM 5157 N N . TYR B 1 340 ? 47.806 0.292 -25.104 1.00 23.11 418 TYR B N 1
ATOM 5158 C CA . TYR B 1 340 ? 48.298 -0.408 -23.919 1.00 29.53 418 TYR B CA 1
ATOM 5159 C C . TYR B 1 340 ? 47.278 -0.413 -22.777 1.00 29.89 418 TYR B C 1
ATOM 5160 O O . TYR B 1 340 ? 47.054 -1.423 -22.110 1.00 25.20 418 TYR B O 1
ATOM 5169 N N . GLU B 1 341 ? 46.656 0.732 -22.550 1.00 22.71 419 GLU B N 1
ATOM 5170 C CA . GLU B 1 341 ? 45.666 0.865 -21.489 1.00 28.55 419 GLU B CA 1
ATOM 5171 C C . GLU B 1 341 ? 44.474 -0.056 -21.722 1.00 31.17 419 GLU B C 1
ATOM 5172 O O . GLU B 1 341 ? 43.960 -0.692 -20.793 1.00 27.70 419 GLU B O 1
ATOM 5178 N N . GLN B 1 342 ? 44.039 -0.137 -22.972 1.00 23.55 420 GLN B N 1
ATOM 5179 C CA . GLN B 1 342 ? 42.951 -1.038 -23.326 1.00 28.13 420 GLN B CA 1
ATOM 5180 C C . GLN B 1 342 ? 43.336 -2.500 -23.077 1.00 27.25 420 GLN B C 1
ATOM 5181 O O . GLN B 1 342 ? 42.594 -3.265 -22.453 1.00 23.06 420 GLN B O 1
ATOM 5187 N N . THR B 1 343 ? 44.510 -2.880 -23.556 1.00 22.92 421 THR B N 1
ATOM 5188 C CA . THR B 1 343 ? 44.952 -4.260 -23.406 1.00 25.25 421 THR B CA 1
ATOM 5189 C C . THR B 1 343 ? 45.035 -4.649 -21.932 1.00 25.07 421 THR B C 1
ATOM 5190 O O . THR B 1 343 ? 44.596 -5.730 -21.546 1.00 28.56 421 THR B O 1
ATOM 5194 N N . MET B 1 344 ? 45.574 -3.761 -21.103 1.00 25.94 422 MET B N 1
ATOM 5195 C CA . MET B 1 344 ? 45.720 -4.076 -19.687 1.00 25.75 422 MET B CA 1
ATOM 5196 C C . MET B 1 344 ? 44.378 -4.036 -18.960 1.00 28.11 422 MET B C 1
ATOM 5197 O O . MET B 1 344 ? 44.166 -4.787 -18.003 1.00 28.15 422 MET B O 1
ATOM 5202 N N . GLU B 1 345 ? 43.457 -3.182 -19.418 1.00 28.22 423 GLU B N 1
ATOM 5203 C CA . GLU B 1 345 ? 42.114 -3.197 -18.855 1.00 27.45 423 GLU B CA 1
ATOM 5204 C C . GLU B 1 345 ? 41.454 -4.540 -19.151 1.00 31.38 423 GLU B C 1
ATOM 5205 O O . GLU B 1 345 ? 40.902 -5.182 -18.261 1.00 30.82 423 GLU B O 1
ATOM 5211 N N . LEU B 1 346 ? 41.570 -4.986 -20.399 1.00 30.27 424 LEU B N 1
ATOM 5212 C CA . LEU B 1 346 ? 40.976 -6.250 -20.813 1.00 28.33 424 LEU B CA 1
ATOM 5213 C C . LEU B 1 346 ? 41.591 -7.458 -20.107 1.00 30.44 424 LEU B C 1
ATOM 5214 O O . LEU B 1 346 ? 40.870 -8.352 -19.699 1.00 26.41 424 LEU B O 1
ATOM 5219 N N . ILE B 1 347 ? 42.915 -7.509 -19.955 1.00 28.84 425 ILE B N 1
ATOM 5220 C CA . ILE B 1 347 ? 43.486 -8.697 -19.327 1.00 26.24 425 ILE B CA 1
ATOM 5221 C C . ILE B 1 347 ? 43.082 -8.741 -17.839 1.00 30.70 425 ILE B C 1
ATOM 5222 O O . ILE B 1 347 ? 42.858 -9.814 -17.281 1.00 27.27 425 ILE B O 1
ATOM 5227 N N . GLY B 1 348 ? 42.907 -7.574 -17.226 1.00 26.00 426 GLY B N 1
ATOM 5228 C CA . GLY B 1 348 ? 42.447 -7.491 -15.849 1.00 31.97 426 GLY B CA 1
ATOM 5229 C C . GLY B 1 348 ? 41.072 -8.107 -15.673 1.00 31.35 426 GLY B C 1
ATOM 5230 O O . GLY B 1 348 ? 40.823 -8.874 -14.726 1.00 36.35 426 GLY B O 1
ATOM 5231 N N . GLU B 1 349 ? 40.176 -7.793 -16.600 1.00 36.19 427 GLU B N 1
ATOM 5232 C CA . GLU B 1 349 ? 38.842 -8.380 -16.581 1.00 39.33 427 GLU B CA 1
ATOM 5233 C C . GLU B 1 349 ? 38.885 -9.904 -16.679 1.00 41.05 427 GLU B C 1
ATOM 5234 O O . GLU B 1 349 ? 38.107 -10.590 -16.013 1.00 38.16 427 GLU B O 1
ATOM 5240 N N . THR B 1 350 ? 39.801 -10.453 -17.475 1.00 39.65 428 THR B N 1
ATOM 5241 C CA . THR B 1 350 ? 39.788 -11.905 -17.696 1.00 37.26 428 THR B CA 1
ATOM 5242 C C . THR B 1 350 ? 40.239 -12.724 -16.486 1.00 41.11 428 THR B C 1
ATOM 5243 O O . THR B 1 350 ? 39.756 -13.834 -16.285 1.00 45.70 428 THR B O 1
ATOM 5247 N N . ILE B 1 351 ? 41.171 -12.210 -15.691 1.00 41.15 429 ILE B N 1
ATOM 5248 C CA . ILE B 1 351 ? 41.638 -12.962 -14.523 1.00 43.27 429 ILE B CA 1
ATOM 5249 C C . ILE B 1 351 ? 40.863 -12.605 -13.257 1.00 52.96 429 ILE B C 1
ATOM 5250 O O . ILE B 1 351 ? 41.038 -13.261 -12.230 1.00 62.44 429 ILE B O 1
ATOM 5255 N N . ARG B 1 352 ? 40.018 -11.575 -13.354 1.00 55.82 430 ARG B N 1
ATOM 5256 C CA . ARG B 1 352 ? 39.335 -10.930 -12.216 1.00 65.14 430 ARG B CA 1
ATOM 5257 C C . ARG B 1 352 ? 39.085 -11.815 -10.999 1.00 72.23 430 ARG B C 1
ATOM 5258 O O . ARG B 1 352 ? 38.084 -12.523 -10.926 1.00 71.01 430 ARG B O 1
#

Radius of gyration: 28.92 Å; Cα contacts (8 Å, |Δi|>4): 1420; chains: 2; bounding box: 63×95×65 Å